Protein AF-A0A147F4W3-F1 (afdb_monomer_lite)

pLDDT: mean 84.93, std 9.77, range [47.53, 97.25]

Organism: Microbacterium testaceum (NCBI:txid2033)

Structure (mmCIF, N/CA/C/O backbone):
data_AF-A0A147F4W3-F1
#
_entry.id   AF-A0A147F4W3-F1
#
loop_
_atom_site.group_PDB
_atom_site.id
_atom_site.type_symbol
_atom_site.label_atom_id
_atom_site.label_alt_id
_atom_site.label_comp_id
_atom_site.label_asym_id
_atom_site.label_entity_id
_atom_site.label_seq_id
_atom_site.pdbx_PDB_ins_code
_atom_site.Cartn_x
_atom_site.Cartn_y
_atom_site.Cartn_z
_atom_site.occupancy
_atom_site.B_iso_or_equiv
_atom_site.auth_seq_id
_atom_site.auth_comp_id
_atom_site.auth_asym_id
_atom_site.auth_atom_id
_atom_site.pdbx_PDB_model_num
ATOM 1 N N . MET A 1 1 ? 74.514 34.158 -137.533 1.00 72.19 1 MET A N 1
ATOM 2 C CA . MET A 1 1 ? 75.762 33.710 -138.186 1.00 72.19 1 MET A CA 1
ATOM 3 C C . MET A 1 1 ? 76.893 34.450 -137.511 1.00 72.19 1 MET A C 1
ATOM 5 O O . MET A 1 1 ? 76.817 35.676 -137.501 1.00 72.19 1 MET A O 1
ATOM 9 N N . PRO A 1 2 ? 77.868 33.747 -136.919 1.00 80.44 2 PRO A N 1
ATOM 10 C CA . PRO A 1 2 ? 79.014 34.389 -136.295 1.00 80.44 2 PRO A CA 1
ATOM 11 C C . PRO A 1 2 ? 79.747 35.250 -137.327 1.00 80.44 2 PRO A C 1
ATOM 13 O O . PRO A 1 2 ? 80.069 34.805 -138.436 1.00 80.44 2 PRO A O 1
ATOM 16 N N . LEU A 1 3 ? 79.978 36.508 -136.965 1.00 81.94 3 LEU A N 1
ATOM 17 C CA . LEU A 1 3 ? 80.805 37.413 -137.743 1.00 81.94 3 LEU A CA 1
ATOM 18 C C . LEU A 1 3 ? 82.245 37.222 -137.282 1.00 81.94 3 LEU A C 1
ATOM 20 O O . LEU A 1 3 ? 82.598 37.512 -136.137 1.00 81.94 3 LEU A O 1
ATOM 24 N N . ILE A 1 4 ? 83.087 36.699 -138.170 1.00 83.75 4 ILE A N 1
ATOM 25 C CA . ILE A 1 4 ? 84.498 36.541 -137.850 1.00 83.75 4 ILE A CA 1
ATOM 26 C C . ILE A 1 4 ? 85.193 37.860 -138.096 1.00 83.75 4 ILE A C 1
ATOM 28 O O . ILE A 1 4 ? 85.290 38.329 -139.233 1.00 83.75 4 ILE A O 1
ATOM 32 N N . LYS A 1 5 ? 85.701 38.430 -137.009 1.00 82.38 5 LYS A N 1
ATOM 33 C CA . LYS A 1 5 ? 86.472 39.660 -137.044 1.00 82.38 5 LYS A CA 1
ATOM 34 C C . LYS A 1 5 ? 87.892 39.341 -137.495 1.00 82.38 5 LYS A C 1
ATOM 36 O O . LYS A 1 5 ? 88.673 38.721 -136.761 1.00 82.38 5 LYS A O 1
ATOM 41 N N . VAL A 1 6 ? 88.213 39.757 -138.716 1.00 78.81 6 VAL A N 1
ATOM 42 C CA . VAL A 1 6 ? 89.535 39.602 -139.321 1.00 78.81 6 VAL A CA 1
ATOM 43 C C . VAL A 1 6 ? 90.198 40.965 -139.408 1.00 78.81 6 VAL A C 1
ATOM 45 O O . VAL A 1 6 ? 89.674 41.903 -140.008 1.00 78.81 6 VAL A O 1
ATOM 48 N N . THR A 1 7 ? 91.394 41.051 -138.840 1.00 75.19 7 THR A N 1
ATOM 49 C CA . THR A 1 7 ? 92.253 42.222 -138.974 1.00 75.19 7 THR A CA 1
ATOM 50 C C . THR A 1 7 ? 93.630 41.756 -139.417 1.00 75.19 7 THR A C 1
ATOM 52 O O . THR A 1 7 ? 94.309 41.029 -138.690 1.00 75.19 7 THR A O 1
ATOM 55 N N . ALA A 1 8 ? 94.044 42.163 -140.616 1.00 73.56 8 ALA A N 1
ATOM 56 C CA . ALA A 1 8 ? 95.388 41.910 -141.112 1.00 73.56 8 ALA A CA 1
ATOM 57 C C . ALA A 1 8 ? 96.307 43.047 -140.658 1.00 73.56 8 ALA A C 1
ATOM 59 O O . ALA A 1 8 ? 96.132 44.200 -141.049 1.00 73.56 8 ALA A O 1
ATOM 60 N N . LYS A 1 9 ? 97.295 42.722 -139.825 1.00 73.94 9 LYS A N 1
ATOM 61 C CA . LYS A 1 9 ? 98.339 43.668 -139.430 1.00 73.94 9 LYS A CA 1
ATOM 62 C C . LYS A 1 9 ? 99.701 43.052 -139.711 1.00 73.94 9 LYS A C 1
ATOM 64 O O . LYS A 1 9 ? 99.922 41.894 -139.357 1.00 73.94 9 LYS A O 1
ATOM 69 N N . ALA A 1 10 ? 100.611 43.814 -140.311 1.00 68.44 10 ALA A N 1
ATOM 70 C CA . ALA A 1 10 ? 102.028 43.481 -140.240 1.00 68.44 10 ALA A CA 1
ATOM 71 C C . ALA A 1 10 ? 102.577 44.049 -138.937 1.00 68.44 10 ALA A C 1
ATOM 73 O O . ALA A 1 10 ? 102.355 45.219 -138.626 1.00 68.44 10 ALA A O 1
ATOM 74 N N . LEU A 1 11 ? 103.321 43.244 -138.185 1.00 65.81 11 LEU A N 1
ATOM 75 C CA . LEU A 1 11 ? 104.242 43.815 -137.215 1.00 65.81 11 LEU A CA 1
ATOM 76 C C . LEU A 1 11 ? 105.441 44.371 -137.986 1.00 65.81 11 LEU A C 1
ATOM 78 O O . LEU A 1 11 ? 106.205 43.600 -138.567 1.00 65.81 11 LEU A O 1
ATOM 82 N N . ASP A 1 12 ? 105.600 45.695 -137.991 1.00 54.28 12 ASP A N 1
ATOM 83 C CA . ASP A 1 12 ? 106.920 46.280 -138.219 1.00 54.28 12 ASP A CA 1
ATOM 84 C C . ASP A 1 12 ? 107.819 45.907 -137.024 1.00 54.28 12 ASP A C 1
ATOM 86 O O . ASP A 1 12 ? 107.338 45.725 -135.900 1.00 54.28 12 ASP A O 1
ATOM 90 N N . LEU A 1 13 ? 109.130 45.802 -137.245 1.00 56.22 13 LEU A N 1
ATOM 91 C CA . LEU A 1 13 ? 110.138 45.512 -136.217 1.00 56.22 13 LEU A CA 1
ATOM 92 C C . LEU A 1 13 ? 110.085 46.503 -135.032 1.00 56.22 13 LEU A C 1
ATOM 94 O O . LEU A 1 13 ? 110.644 46.217 -133.977 1.00 56.22 13 LEU A O 1
ATOM 98 N N . ALA A 1 14 ? 109.367 47.623 -135.172 1.00 54.69 14 ALA A N 1
ATOM 99 C CA . ALA A 1 14 ? 109.086 48.613 -134.134 1.00 54.69 14 ALA A CA 1
ATOM 100 C C . ALA A 1 14 ? 107.748 48.415 -133.368 1.00 54.69 14 ALA A C 1
ATOM 102 O O . ALA A 1 14 ? 107.235 49.357 -132.769 1.00 54.69 14 ALA A O 1
ATOM 103 N N . THR A 1 15 ? 107.183 47.200 -133.311 1.00 57.34 15 THR A N 1
ATOM 104 C CA . THR A 1 15 ? 106.048 46.762 -132.445 1.00 57.34 15 THR A CA 1
ATOM 105 C C . THR A 1 15 ? 104.662 47.378 -132.676 1.00 57.34 15 THR A C 1
ATOM 107 O O . THR A 1 15 ? 103.674 46.870 -132.143 1.00 57.34 15 THR A O 1
ATOM 110 N N . SER A 1 16 ? 104.532 48.391 -133.525 1.00 61.47 16 SER A N 1
ATOM 111 C CA . SER A 1 16 ? 103.226 48.896 -133.952 1.00 61.47 16 SER A CA 1
ATOM 112 C C . SER A 1 16 ? 102.688 48.026 -135.083 1.00 61.47 16 SER A C 1
ATOM 114 O O . SER A 1 16 ? 103.269 47.968 -136.165 1.00 61.47 16 SER A O 1
ATOM 116 N N . ALA A 1 17 ? 101.584 47.326 -134.836 1.00 67.19 17 ALA A N 1
ATOM 117 C CA . ALA A 1 17 ? 100.925 46.510 -135.845 1.00 67.19 17 ALA A CA 1
ATOM 118 C C . ALA A 1 17 ? 100.232 47.431 -136.872 1.00 67.19 17 ALA A C 1
ATOM 120 O O . ALA A 1 17 ? 99.177 47.999 -136.579 1.00 67.19 17 ALA A O 1
ATOM 121 N N . VAL A 1 18 ? 100.841 47.608 -138.048 1.00 69.62 18 VAL A N 1
ATOM 122 C CA . VAL A 1 18 ? 100.352 48.501 -139.111 1.00 69.62 18 VAL A CA 1
ATOM 123 C C . VAL A 1 18 ? 99.355 47.739 -139.993 1.00 69.62 18 VAL A C 1
ATOM 125 O O . VAL A 1 18 ? 99.648 46.595 -140.367 1.00 69.62 18 VAL A O 1
ATOM 128 N N . PRO A 1 19 ? 98.181 48.315 -140.323 1.00 71.62 19 PRO A N 1
ATOM 129 C CA . PRO A 1 19 ? 97.264 47.727 -141.294 1.00 71.62 19 PRO A CA 1
ATOM 130 C C . PRO A 1 19 ? 97.980 47.489 -142.622 1.00 71.62 19 PRO A C 1
ATOM 132 O O . PRO A 1 19 ? 98.702 48.355 -143.116 1.00 71.62 19 PRO A O 1
ATOM 135 N N . ILE A 1 20 ? 97.803 46.301 -143.189 1.00 72.81 20 ILE A N 1
ATOM 136 C CA . ILE A 1 20 ? 98.369 45.951 -144.492 1.00 72.81 20 ILE A CA 1
ATOM 137 C C . ILE A 1 20 ? 97.267 45.504 -145.436 1.00 72.81 20 ILE A C 1
ATOM 139 O O . ILE A 1 20 ? 96.308 44.856 -145.018 1.00 72.81 20 ILE A O 1
ATOM 143 N N . GLN A 1 21 ? 97.454 45.770 -146.728 1.00 77.62 21 GLN A N 1
ATOM 144 C CA . GLN A 1 21 ? 96.655 45.114 -147.756 1.00 77.62 21 GLN A CA 1
ATOM 145 C C . GLN A 1 21 ? 96.995 43.623 -147.796 1.00 77.62 21 GLN A C 1
ATOM 147 O O . GLN A 1 21 ? 98.120 43.218 -148.114 1.00 77.62 21 GLN A O 1
ATOM 152 N N . ALA A 1 22 ? 96.000 42.807 -147.461 1.00 78.00 22 ALA A N 1
ATOM 153 C CA . ALA A 1 22 ? 96.080 41.358 -147.493 1.00 78.00 22 ALA A CA 1
ATOM 154 C C . ALA A 1 22 ? 94.834 40.797 -148.166 1.00 78.00 22 ALA A C 1
ATOM 156 O O . ALA A 1 22 ? 93.728 41.044 -147.713 1.00 78.00 22 ALA A O 1
ATOM 157 N N . THR A 1 23 ? 94.991 39.981 -149.195 1.00 81.81 23 THR A N 1
ATOM 158 C CA . THR A 1 23 ? 93.881 39.195 -149.720 1.00 81.81 23 THR A CA 1
ATOM 159 C C . THR A 1 23 ? 93.612 38.042 -148.754 1.00 81.81 23 THR A C 1
ATOM 161 O O . THR A 1 23 ? 94.440 37.138 -148.598 1.00 81.81 23 THR A O 1
ATOM 164 N N . VAL A 1 24 ? 92.453 38.064 -148.098 1.00 82.81 24 VAL A N 1
ATOM 165 C CA . VAL A 1 24 ? 91.977 36.967 -147.251 1.00 82.81 24 VAL A CA 1
ATOM 166 C C . VAL A 1 24 ? 91.007 36.134 -148.069 1.00 82.81 24 VAL A C 1
ATOM 168 O O . VAL A 1 24 ? 89.928 36.592 -148.440 1.00 82.81 24 VAL A O 1
ATOM 171 N N . LYS A 1 25 ? 91.399 34.897 -148.354 1.00 86.06 25 LYS A N 1
ATOM 172 C CA . LYS A 1 25 ? 90.542 33.900 -148.981 1.00 86.06 25 LYS A CA 1
ATOM 173 C C . LYS A 1 25 ? 90.032 32.960 -147.912 1.00 86.06 25 LYS A C 1
ATOM 175 O O . LYS A 1 25 ? 90.820 32.313 -147.223 1.00 86.06 25 LYS A O 1
ATOM 180 N N . VAL A 1 26 ? 88.719 32.885 -147.790 1.00 86.00 26 VAL A N 1
ATOM 181 C CA . VAL A 1 26 ? 88.057 31.979 -146.862 1.00 86.00 26 VAL A CA 1
ATOM 182 C C . VAL A 1 26 ? 87.218 31.018 -147.664 1.00 86.00 26 VAL A C 1
ATOM 184 O O . VAL A 1 26 ? 86.403 31.427 -148.492 1.00 86.00 26 VAL A O 1
ATOM 187 N N . GLN A 1 27 ? 87.438 29.734 -147.423 1.00 87.88 27 GLN A N 1
ATOM 188 C CA . GLN A 1 27 ? 86.687 28.688 -148.084 1.00 87.88 27 GLN A CA 1
ATOM 189 C C . GLN A 1 27 ? 86.352 27.596 -147.081 1.00 87.88 27 GLN A C 1
ATOM 191 O O . GLN A 1 27 ? 87.218 27.143 -146.329 1.00 87.88 27 GLN A O 1
ATOM 196 N N . ALA A 1 28 ? 85.083 27.195 -147.064 1.00 85.81 28 ALA A N 1
ATOM 197 C CA . ALA A 1 28 ? 84.676 25.994 -146.354 1.00 85.81 28 ALA A CA 1
ATOM 198 C C . ALA A 1 28 ? 85.390 24.790 -146.984 1.00 85.81 28 ALA A C 1
ATOM 200 O O . ALA A 1 28 ? 85.460 24.675 -148.209 1.00 85.81 28 ALA A O 1
ATOM 201 N N . TRP A 1 29 ? 85.954 23.933 -146.145 1.00 86.25 29 TRP A N 1
ATOM 202 C CA . TRP A 1 29 ? 86.814 22.822 -146.521 1.00 86.25 29 TRP A CA 1
ATOM 203 C C . TRP A 1 29 ? 86.354 21.578 -145.767 1.00 86.25 29 TRP A C 1
ATOM 205 O O . TRP A 1 29 ? 86.317 21.581 -144.535 1.00 86.25 29 TRP A O 1
ATOM 215 N N . ASP A 1 30 ? 85.984 20.539 -146.503 1.00 86.19 30 ASP A N 1
ATOM 216 C CA . ASP A 1 30 ? 85.766 19.208 -145.948 1.00 86.19 30 ASP A CA 1
ATOM 217 C C . ASP A 1 30 ? 87.051 18.368 -146.052 1.00 86.19 30 ASP A C 1
ATOM 219 O O . ASP A 1 30 ? 88.109 18.846 -146.469 1.00 86.19 30 ASP A O 1
ATOM 223 N N . SER A 1 31 ? 86.982 17.105 -145.634 1.00 81.69 31 SER A N 1
ATOM 224 C CA . SER A 1 31 ? 88.152 16.227 -145.568 1.00 81.69 31 SER A CA 1
ATOM 225 C C . SER A 1 31 ? 88.709 15.864 -146.950 1.00 81.69 31 SER A C 1
ATOM 227 O O . SER A 1 31 ? 89.837 15.378 -147.048 1.00 81.69 31 SER A O 1
ATOM 229 N N . ASN A 1 32 ? 87.947 16.125 -148.016 1.00 81.06 32 ASN A N 1
ATOM 230 C CA . ASN A 1 32 ? 88.284 15.828 -149.402 1.00 81.06 32 ASN A CA 1
ATOM 231 C C . ASN A 1 32 ? 88.649 17.082 -150.219 1.00 81.06 32 ASN A C 1
ATOM 233 O O . ASN A 1 32 ? 89.192 16.942 -151.317 1.00 81.06 32 ASN A O 1
ATOM 237 N N . GLY A 1 33 ? 88.402 18.296 -149.718 1.00 83.25 33 GLY A N 1
ATOM 238 C CA . GLY A 1 33 ? 88.745 19.536 -150.414 1.00 83.25 33 GLY A CA 1
ATOM 239 C C . GLY A 1 33 ? 87.795 20.700 -150.117 1.00 83.25 33 GLY A C 1
ATOM 240 O O . GLY A 1 33 ? 87.116 20.711 -149.093 1.00 83.25 33 GLY A O 1
ATOM 241 N N . PRO A 1 34 ? 87.736 21.714 -151.003 1.00 84.00 34 PRO A N 1
ATOM 242 C CA . PRO A 1 34 ? 86.714 22.751 -150.937 1.00 84.00 34 PRO A CA 1
ATOM 243 C C . PRO A 1 34 ? 85.305 22.153 -150.884 1.00 84.00 34 PRO A C 1
ATOM 245 O O . PRO A 1 34 ? 84.927 21.393 -151.775 1.00 84.00 34 PRO A O 1
ATOM 248 N N . LEU A 1 35 ? 84.532 22.537 -149.868 1.00 80.88 35 LEU A N 1
ATOM 249 C CA . LEU A 1 35 ? 83.187 22.022 -149.629 1.00 80.88 35 LEU A CA 1
ATOM 250 C C . LEU A 1 35 ? 82.299 22.316 -150.846 1.00 80.88 35 LEU A C 1
ATOM 252 O O . LEU A 1 35 ? 82.121 23.478 -151.218 1.00 80.88 35 LEU A O 1
ATOM 256 N N . ALA A 1 36 ? 81.739 21.279 -151.464 1.00 75.50 36 ALA A N 1
ATOM 257 C CA . ALA A 1 36 ? 80.770 21.396 -152.550 1.00 75.50 36 ALA A CA 1
ATOM 258 C C . ALA A 1 36 ? 79.425 20.816 -152.090 1.00 75.50 36 ALA A C 1
ATOM 260 O O . ALA A 1 36 ? 79.347 19.649 -151.720 1.00 75.50 36 ALA A O 1
ATOM 261 N N . ASP A 1 37 ? 78.372 21.636 -152.105 1.00 69.12 37 ASP A N 1
ATOM 262 C CA . ASP A 1 37 ? 77.018 21.262 -151.682 1.00 69.12 37 ASP A CA 1
ATOM 263 C C . ASP A 1 37 ? 76.162 20.936 -152.916 1.00 69.12 37 ASP A C 1
ATOM 265 O O . ASP A 1 37 ? 76.058 21.743 -153.840 1.00 69.12 37 ASP A O 1
ATOM 269 N N . VAL A 1 38 ? 75.548 19.753 -152.970 1.00 68.00 38 VAL A N 1
ATOM 270 C CA . VAL A 1 38 ? 74.685 19.343 -154.091 1.00 68.00 38 VAL A CA 1
ATOM 271 C C . VAL A 1 38 ? 73.231 19.626 -153.726 1.00 68.00 38 VAL A C 1
ATOM 273 O O . VAL A 1 38 ? 72.640 18.927 -152.906 1.00 68.00 38 VAL A O 1
ATOM 276 N N . ARG A 1 39 ? 72.625 20.639 -154.357 1.00 65.31 39 ARG A N 1
ATOM 277 C CA . ARG A 1 39 ? 71.213 21.002 -154.157 1.00 65.31 39 ARG A CA 1
ATOM 278 C C . ARG A 1 39 ? 70.399 20.652 -155.393 1.00 65.31 39 ARG A C 1
ATOM 280 O O . ARG A 1 39 ? 70.354 21.413 -156.359 1.00 65.31 39 ARG A O 1
ATOM 287 N N . GLY A 1 40 ? 69.739 19.498 -155.342 1.00 73.31 40 GLY A N 1
ATOM 288 C CA . GLY A 1 40 ? 68.972 18.969 -156.468 1.00 73.31 40 GLY A CA 1
ATOM 289 C C . GLY A 1 40 ? 69.893 18.544 -157.611 1.00 73.31 40 GLY A C 1
ATOM 290 O O . GLY A 1 40 ? 70.798 17.742 -157.414 1.00 73.31 40 GLY A O 1
ATOM 291 N N . ASP A 1 41 ? 69.672 19.091 -158.801 1.00 62.56 41 ASP A N 1
ATOM 292 C CA . ASP A 1 41 ? 70.461 18.831 -160.009 1.00 62.56 41 ASP A CA 1
ATOM 293 C C . ASP A 1 41 ? 71.693 19.748 -160.158 1.00 62.56 41 ASP A C 1
ATOM 295 O O . ASP A 1 41 ? 72.383 19.697 -161.177 1.00 62.56 41 ASP A O 1
ATOM 299 N N . LYS A 1 42 ? 71.999 20.587 -159.155 1.00 47.53 42 LYS A N 1
ATOM 300 C CA . LYS A 1 42 ? 73.121 21.541 -159.188 1.00 47.53 42 LYS A CA 1
ATOM 301 C C . LYS A 1 42 ? 74.139 21.264 -158.086 1.00 47.53 42 LYS A C 1
ATOM 303 O O . LYS A 1 42 ? 73.777 21.118 -156.922 1.00 47.53 42 LYS A O 1
ATOM 308 N N . VAL A 1 43 ? 75.424 21.280 -158.444 1.00 64.50 43 VAL A N 1
ATOM 309 C CA . VAL A 1 43 ? 76.543 21.324 -157.489 1.00 64.50 43 VAL A CA 1
ATOM 310 C C . VAL A 1 43 ? 76.908 22.788 -157.249 1.00 64.50 43 VAL A C 1
ATOM 312 O O . VAL A 1 43 ? 77.331 23.491 -158.167 1.00 64.50 43 VAL A O 1
ATOM 315 N N . VAL A 1 44 ? 76.713 23.259 -156.022 1.00 60.34 44 VAL A N 1
ATOM 316 C CA . VAL A 1 44 ? 77.091 24.593 -155.559 1.00 60.34 44 VAL A CA 1
ATOM 317 C C . VAL A 1 44 ? 78.428 24.472 -154.840 1.00 60.34 44 VAL A C 1
ATOM 319 O O . VAL A 1 44 ? 78.513 23.960 -153.728 1.00 60.34 44 VAL A O 1
ATOM 322 N N . PHE A 1 45 ? 79.497 24.941 -155.474 1.00 66.50 45 PHE A N 1
ATOM 323 C CA . PHE A 1 45 ? 80.796 25.019 -154.814 1.00 66.50 45 PHE A CA 1
ATOM 324 C C . PHE A 1 45 ? 80.760 26.084 -153.717 1.00 66.50 45 PHE A C 1
ATOM 326 O O . PHE A 1 45 ? 80.225 27.177 -153.922 1.00 66.50 45 PHE A O 1
ATOM 333 N N . GLY A 1 46 ? 81.326 25.753 -152.556 1.00 64.56 46 GLY A N 1
ATOM 334 C CA . GLY A 1 46 ? 81.411 26.630 -151.399 1.00 64.56 46 GLY A CA 1
ATOM 335 C C . GLY A 1 46 ? 81.986 27.979 -151.801 1.00 64.56 46 GLY A C 1
ATOM 336 O O . GLY A 1 46 ? 83.044 28.052 -152.435 1.00 64.56 46 GLY A O 1
ATOM 337 N N . VAL A 1 47 ? 81.248 29.036 -151.459 1.00 71.00 47 VAL A N 1
ATOM 338 C CA . VAL A 1 47 ? 81.579 30.412 -151.824 1.00 71.00 47 VAL A CA 1
ATOM 339 C C . VAL A 1 47 ? 82.999 30.705 -151.352 1.00 71.00 47 VAL A C 1
ATOM 341 O O . VAL A 1 47 ? 83.275 30.719 -150.153 1.00 71.00 47 VAL A O 1
ATOM 344 N N . LEU A 1 48 ? 83.905 30.922 -152.305 1.00 81.06 48 LEU A N 1
ATOM 345 C CA . LEU A 1 48 ? 85.219 31.468 -152.013 1.00 81.06 48 LEU A CA 1
ATOM 346 C C . LEU A 1 48 ? 85.018 32.944 -151.690 1.00 81.06 48 LEU A C 1
ATOM 348 O O . LEU A 1 48 ? 84.899 33.779 -152.589 1.00 81.06 48 LEU A O 1
ATOM 352 N N . ILE A 1 49 ? 84.964 33.260 -150.403 1.00 81.81 49 ILE A N 1
ATOM 353 C CA . ILE A 1 49 ? 84.887 34.644 -149.963 1.00 81.81 49 ILE A CA 1
ATOM 354 C C . ILE A 1 49 ? 86.306 35.194 -150.065 1.00 81.81 49 ILE A C 1
ATOM 356 O O . ILE A 1 49 ? 87.183 34.845 -149.274 1.00 81.81 49 ILE A O 1
ATOM 360 N N . THR A 1 50 ? 86.544 36.003 -151.095 1.00 81.88 50 THR A N 1
ATOM 361 C CA . THR A 1 50 ? 87.778 36.775 -151.224 1.00 81.88 50 THR A CA 1
ATOM 362 C C . THR A 1 50 ? 87.494 38.167 -150.712 1.00 81.88 50 THR A C 1
ATOM 364 O O . THR A 1 50 ? 86.653 38.873 -151.263 1.00 81.88 50 THR A O 1
ATOM 367 N N . VAL A 1 51 ? 88.187 38.539 -149.648 1.00 79.00 51 VAL A N 1
ATOM 368 C CA . VAL A 1 51 ? 88.096 39.871 -149.081 1.00 79.00 51 VAL A CA 1
ATOM 369 C C . VAL A 1 51 ? 89.430 40.566 -149.265 1.00 79.00 51 VAL A C 1
ATOM 371 O O . VAL A 1 51 ? 90.472 40.044 -148.862 1.00 79.00 51 VAL A O 1
ATOM 374 N N . GLU A 1 52 ? 89.383 41.741 -149.877 1.00 77.25 52 GLU A N 1
ATOM 375 C CA . GLU A 1 52 ? 90.512 42.655 -149.988 1.00 77.25 52 GLU A CA 1
ATOM 376 C C . GLU A 1 52 ? 90.208 43.864 -149.091 1.00 77.25 52 GLU A C 1
ATOM 378 O O . GLU A 1 52 ? 89.404 44.713 -149.468 1.00 77.25 52 GLU A O 1
ATOM 383 N N . PRO A 1 53 ? 90.769 43.924 -147.870 1.00 67.00 53 PRO A N 1
ATOM 384 C CA . PRO A 1 53 ? 90.681 45.105 -147.031 1.00 67.00 53 PRO A CA 1
ATOM 385 C C . PRO A 1 53 ? 91.316 46.282 -147.763 1.00 67.00 53 PRO A C 1
ATOM 387 O O . PRO A 1 53 ? 92.470 46.197 -148.200 1.00 67.00 53 PRO A O 1
ATOM 390 N N . GLU A 1 54 ? 90.589 47.394 -147.857 1.00 66.94 54 GLU A N 1
ATOM 391 C CA . GLU A 1 54 ? 91.206 48.668 -148.208 1.00 66.94 54 GLU A CA 1
ATOM 392 C C . GLU A 1 54 ? 92.259 49.033 -147.145 1.00 66.94 54 GLU A C 1
ATOM 394 O O . GLU A 1 54 ? 92.052 48.735 -145.966 1.00 66.94 54 GLU A O 1
ATOM 399 N N . PRO A 1 55 ? 93.382 49.681 -147.516 1.00 62.72 55 PRO A N 1
ATOM 400 C CA . PRO A 1 55 ? 94.482 49.978 -146.591 1.00 62.72 55 PRO A CA 1
ATOM 401 C C . PRO A 1 55 ? 94.048 50.751 -145.336 1.00 62.72 55 PRO A C 1
ATOM 403 O O . PRO A 1 55 ? 94.705 50.661 -144.300 1.00 62.72 55 PRO A O 1
ATOM 406 N N . GLU A 1 56 ? 92.949 51.502 -145.434 1.00 63.59 56 GLU A N 1
ATOM 407 C CA . GLU A 1 56 ? 92.406 52.348 -144.368 1.00 63.59 56 GLU A CA 1
ATOM 408 C C . GLU A 1 56 ? 91.187 51.725 -143.652 1.00 63.59 56 GLU A C 1
ATOM 410 O O . GLU A 1 56 ? 90.757 52.229 -142.614 1.00 63.59 56 GLU A O 1
ATOM 415 N N . ALA A 1 57 ? 90.661 50.589 -144.132 1.00 57.16 57 ALA A N 1
ATOM 416 C CA . ALA A 1 57 ? 89.593 49.841 -143.470 1.00 57.16 57 ALA A CA 1
ATOM 417 C C . ALA A 1 57 ? 90.191 48.819 -142.483 1.00 57.16 57 ALA A C 1
ATOM 419 O O . ALA A 1 57 ? 90.692 47.762 -142.862 1.00 57.16 57 ALA A O 1
ATOM 420 N N . VAL A 1 58 ? 90.151 49.147 -141.188 1.00 61.81 58 VAL A N 1
ATOM 421 C CA . VAL A 1 58 ? 90.870 48.410 -140.126 1.00 61.81 58 VAL A CA 1
ATOM 422 C C . VAL A 1 58 ? 90.221 47.065 -139.761 1.00 61.81 58 VAL A C 1
ATOM 424 O O . VAL A 1 58 ? 90.883 46.201 -139.186 1.00 61.81 58 VAL A O 1
ATOM 427 N N . GLU A 1 59 ? 88.946 46.839 -140.078 1.00 74.31 59 GLU A N 1
ATOM 428 C CA . GLU A 1 59 ? 88.231 45.630 -139.657 1.00 74.31 59 GLU A CA 1
ATOM 429 C C . GLU A 1 59 ? 87.297 45.122 -140.744 1.00 74.31 59 GLU A C 1
ATOM 431 O O . GLU A 1 59 ? 86.516 45.882 -141.315 1.00 74.31 59 GLU A O 1
ATOM 436 N N . ILE A 1 60 ? 87.358 43.814 -140.994 1.00 77.25 60 ILE A N 1
ATOM 437 C CA . ILE A 1 60 ? 86.401 43.141 -141.859 1.00 77.25 60 ILE A CA 1
ATOM 438 C C . ILE A 1 60 ? 85.713 42.048 -141.060 1.00 77.25 60 ILE A C 1
ATOM 440 O O . ILE A 1 60 ? 86.355 41.221 -140.407 1.00 77.25 60 ILE A O 1
ATOM 444 N N . PHE A 1 61 ? 84.394 42.036 -141.169 1.00 81.25 61 PHE A N 1
ATOM 445 C CA . PHE A 1 61 ? 83.553 40.974 -140.665 1.00 81.25 61 PHE A CA 1
ATOM 446 C C . PHE A 1 61 ? 83.236 40.011 -141.799 1.00 81.25 61 PHE A C 1
ATOM 448 O O . PHE A 1 61 ? 82.608 40.380 -142.792 1.00 81.25 61 PHE A O 1
ATOM 455 N N . VAL A 1 62 ? 83.688 38.769 -141.649 1.00 83.62 62 VAL A N 1
ATOM 456 C CA . VAL A 1 62 ? 83.361 37.689 -142.577 1.00 83.62 62 VAL A CA 1
ATOM 457 C C . VAL A 1 62 ? 82.241 36.863 -141.944 1.00 83.62 62 VAL A C 1
ATOM 459 O O . VAL A 1 62 ? 82.505 36.164 -140.963 1.00 83.62 62 VAL A O 1
ATOM 462 N N . PRO A 1 63 ? 80.993 36.941 -142.443 1.00 85.31 63 PRO A N 1
ATOM 463 C CA . PRO A 1 63 ? 79.924 36.080 -141.959 1.00 85.31 63 PRO A CA 1
ATOM 464 C C . PRO A 1 63 ? 80.224 34.647 -142.387 1.00 85.31 63 PRO A C 1
ATOM 466 O O . PRO A 1 63 ? 80.238 34.340 -143.579 1.00 85.31 63 PRO A O 1
ATOM 469 N N . LEU A 1 64 ? 80.463 33.772 -141.416 1.00 85.75 64 LEU A N 1
ATOM 470 C CA . LEU A 1 64 ? 80.665 32.348 -141.656 1.00 85.75 64 LEU A CA 1
ATOM 471 C C . LEU A 1 64 ? 79.573 31.549 -140.955 1.00 85.75 64 LEU A C 1
ATOM 473 O O . LEU A 1 64 ? 79.012 31.977 -139.945 1.00 85.75 64 LEU A O 1
ATOM 477 N N . ALA A 1 65 ? 79.239 30.388 -141.512 1.00 84.88 65 ALA A N 1
ATOM 478 C CA . ALA A 1 65 ? 78.395 29.444 -140.801 1.00 84.88 65 ALA A CA 1
ATOM 479 C C . ALA A 1 65 ? 79.214 28.816 -139.660 1.00 84.88 65 ALA A C 1
ATOM 481 O O . ALA A 1 65 ? 80.428 28.664 -139.796 1.00 84.88 65 ALA A O 1
ATOM 482 N N . PRO A 1 66 ? 78.591 28.441 -138.540 1.00 85.62 66 PRO A N 1
ATOM 483 C CA . PRO A 1 66 ? 79.247 27.593 -137.559 1.00 85.62 66 PRO A CA 1
ATOM 484 C C . PRO A 1 66 ? 79.701 26.279 -138.197 1.00 85.62 66 PRO A C 1
ATOM 486 O O . PRO A 1 66 ? 78.996 25.708 -139.030 1.00 85.62 66 PRO A O 1
ATOM 489 N N . THR A 1 67 ? 80.877 25.798 -137.812 1.00 86.25 67 THR A N 1
ATOM 490 C CA . THR A 1 67 ? 81.342 24.462 -138.190 1.00 86.25 67 THR A CA 1
ATOM 491 C C . THR A 1 67 ? 80.748 23.450 -137.221 1.00 86.25 67 THR A C 1
ATOM 493 O O . THR A 1 67 ? 80.884 23.613 -136.011 1.00 86.25 67 THR A O 1
ATOM 496 N N . ASP A 1 68 ? 80.153 22.385 -137.736 1.00 81.50 68 ASP A N 1
ATOM 497 C CA . ASP A 1 68 ? 79.534 21.301 -136.960 1.00 81.50 68 ASP A CA 1
ATOM 498 C C . ASP A 1 68 ? 80.466 20.087 -136.771 1.00 81.50 68 ASP A C 1
ATOM 500 O O . ASP A 1 68 ? 80.045 19.026 -136.316 1.00 81.50 68 ASP A O 1
ATOM 504 N N . GLY A 1 69 ? 81.743 20.237 -137.137 1.00 80.19 69 GLY A N 1
ATOM 505 C CA . GLY A 1 69 ? 82.732 19.162 -137.131 1.00 80.19 69 GLY A CA 1
ATOM 506 C C . GLY A 1 69 ? 82.750 18.310 -138.403 1.00 80.19 69 GLY A C 1
ATOM 507 O O . GLY A 1 69 ? 83.606 17.438 -138.507 1.00 80.19 69 GLY A O 1
ATOM 508 N N . SER A 1 70 ? 81.869 18.558 -139.382 1.00 81.12 70 SER A N 1
ATOM 509 C CA . SER A 1 70 ? 81.925 17.907 -140.704 1.00 81.12 70 SER A CA 1
ATOM 510 C C . SER A 1 70 ? 82.786 18.665 -141.723 1.00 81.12 70 SER A C 1
ATOM 512 O O . SER A 1 70 ? 83.216 18.098 -142.728 1.00 81.12 70 SER A O 1
ATOM 514 N N . PHE A 1 71 ? 83.079 19.935 -141.444 1.00 83.62 71 PHE A N 1
ATOM 515 C CA . PHE A 1 71 ? 83.949 20.789 -142.241 1.00 83.62 71 PHE A CA 1
ATOM 516 C C . PHE A 1 71 ? 84.663 21.806 -141.346 1.00 83.62 71 PHE A C 1
ATOM 518 O O . PHE A 1 71 ? 84.284 22.048 -140.198 1.00 83.62 71 PHE A O 1
ATOM 525 N N . CYS A 1 72 ? 85.687 22.446 -141.892 1.00 86.75 72 CYS A N 1
ATOM 526 C CA . CYS A 1 72 ? 86.352 23.586 -141.280 1.00 86.75 72 CYS A CA 1
ATOM 527 C C . CYS A 1 72 ? 86.462 24.733 -142.283 1.00 86.75 72 CYS A C 1
ATOM 529 O O . CYS A 1 72 ? 86.169 24.582 -143.468 1.00 86.75 72 CYS A O 1
ATOM 531 N N . TYR A 1 73 ? 86.897 25.902 -141.826 1.00 88.19 73 TYR A N 1
ATOM 532 C CA . TYR A 1 73 ? 87.263 26.972 -142.746 1.00 88.19 73 TYR A CA 1
ATOM 533 C C . TYR A 1 73 ? 88.761 26.969 -142.967 1.00 88.19 73 TYR A C 1
ATOM 535 O O . TYR A 1 73 ? 89.535 27.109 -142.015 1.00 88.19 73 TYR A O 1
ATOM 543 N N . ARG A 1 74 ? 89.163 26.844 -144.234 1.00 89.81 74 ARG A N 1
ATOM 544 C CA . ARG A 1 74 ? 90.527 27.123 -144.657 1.00 89.81 74 ARG A CA 1
ATOM 545 C C . ARG A 1 74 ? 90.647 28.608 -144.938 1.00 89.81 74 ARG A C 1
ATOM 547 O O . ARG A 1 74 ? 90.035 29.154 -145.857 1.00 89.81 74 ARG A O 1
ATOM 554 N N . TRP A 1 75 ? 91.486 29.234 -144.143 1.00 87.38 75 TRP A N 1
ATOM 555 C CA . TRP A 1 75 ? 91.892 30.613 -144.279 1.00 87.38 75 TRP A CA 1
ATOM 556 C C . TRP A 1 75 ? 93.207 30.638 -145.021 1.00 87.38 75 TRP A C 1
ATOM 558 O O . TRP A 1 75 ? 94.199 30.088 -144.548 1.00 87.38 75 TRP A O 1
ATOM 568 N N . GLU A 1 76 ? 93.209 31.272 -146.181 1.00 85.81 76 GLU A N 1
ATOM 569 C CA . GLU A 1 76 ? 94.403 31.558 -146.948 1.00 85.81 76 GLU A CA 1
ATOM 570 C C . GLU A 1 76 ? 94.601 33.071 -146.991 1.00 85.81 76 GLU A C 1
ATOM 572 O O . GLU A 1 76 ? 93.920 33.785 -147.722 1.00 85.81 76 GLU A O 1
ATOM 577 N N . VAL A 1 77 ? 95.533 33.563 -146.183 1.00 83.06 77 VAL A N 1
ATOM 578 C CA . VAL A 1 77 ? 95.866 34.987 -146.112 1.00 83.06 77 VAL A CA 1
ATOM 579 C C . VAL A 1 77 ? 97.140 35.218 -146.909 1.00 83.06 77 VAL A C 1
ATOM 581 O O . VAL A 1 77 ? 98.180 34.641 -146.588 1.00 83.06 77 VAL A O 1
ATOM 584 N N . SER A 1 78 ? 97.054 36.044 -147.951 1.00 82.00 78 SER A N 1
ATOM 585 C CA . SER A 1 78 ? 98.182 36.425 -148.810 1.00 82.00 78 SER A CA 1
ATOM 586 C C . SER A 1 78 ? 98.350 37.940 -148.802 1.00 82.00 78 SER A C 1
ATOM 588 O O . SER A 1 78 ? 97.365 38.661 -148.888 1.00 82.00 78 SER A O 1
ATOM 590 N N . ILE A 1 79 ? 99.576 38.444 -148.707 1.00 80.69 79 ILE A N 1
ATOM 591 C CA . ILE A 1 79 ? 99.853 39.891 -148.650 1.00 80.69 79 ILE A CA 1
ATOM 592 C C . ILE A 1 79 ? 100.460 40.373 -149.972 1.00 80.69 79 ILE A C 1
ATOM 594 O O . ILE A 1 79 ? 101.323 39.702 -150.530 1.00 80.69 79 ILE A O 1
ATOM 598 N N . TRP A 1 80 ? 100.012 41.521 -150.498 1.00 66.06 80 TRP A N 1
ATOM 599 C CA . TRP A 1 80 ? 100.353 41.973 -151.863 1.00 66.06 80 TRP A CA 1
ATOM 600 C C . TRP A 1 80 ? 101.852 42.211 -152.096 1.00 66.06 80 TRP A C 1
ATOM 602 O O . TRP A 1 80 ? 102.339 42.050 -153.212 1.00 66.06 80 TRP A O 1
ATOM 612 N N . SER A 1 81 ? 102.604 42.585 -151.059 1.00 64.50 81 SER A N 1
ATOM 613 C CA . SER A 1 81 ? 103.985 43.045 -151.220 1.00 64.50 81 SER A CA 1
ATOM 614 C C . SER A 1 81 ? 105.058 41.951 -151.121 1.00 64.50 81 SER A C 1
ATOM 616 O O . SER A 1 81 ? 106.214 42.257 -151.412 1.00 64.50 81 SER A O 1
ATOM 618 N N . ARG A 1 82 ? 104.732 40.695 -150.744 1.00 58.81 82 ARG A N 1
ATOM 619 C CA . ARG A 1 82 ? 105.679 39.550 -150.660 1.00 58.81 82 ARG A CA 1
ATOM 620 C C . ARG A 1 82 ? 104.958 38.195 -150.756 1.00 58.81 82 ARG A C 1
ATOM 622 O O . ARG A 1 82 ? 103.830 38.073 -150.306 1.00 58.81 82 ARG A O 1
ATOM 629 N N . THR A 1 83 ? 105.645 37.151 -151.231 1.00 58.00 83 THR A N 1
ATOM 630 C CA . THR A 1 83 ? 105.179 35.757 -151.455 1.00 58.00 83 THR A CA 1
ATOM 631 C C . THR A 1 83 ? 104.682 34.982 -150.208 1.00 58.00 83 THR A C 1
ATOM 633 O O . THR A 1 83 ? 104.632 33.753 -150.230 1.00 58.00 83 THR A O 1
ATOM 636 N N . TYR A 1 84 ? 104.346 35.651 -149.099 1.00 68.81 84 TYR A N 1
ATOM 637 C CA . TYR A 1 84 ? 103.884 35.015 -147.863 1.00 68.81 84 TYR A CA 1
ATOM 638 C C . TYR A 1 84 ? 102.408 34.627 -147.950 1.00 68.81 84 TYR A C 1
ATOM 640 O O . TYR A 1 84 ? 101.544 35.460 -148.226 1.00 68.81 84 TYR A O 1
ATOM 648 N N . LYS A 1 85 ? 102.136 33.354 -147.653 1.00 73.94 85 LYS A N 1
ATOM 649 C CA . LYS A 1 85 ? 100.808 32.744 -147.654 1.00 73.94 85 LYS A CA 1
ATOM 650 C C . LYS A 1 85 ? 100.615 31.975 -146.348 1.00 73.94 85 LYS A C 1
ATOM 652 O O . LYS A 1 85 ? 101.260 30.951 -146.138 1.00 73.94 85 LYS A O 1
ATOM 657 N N . LEU A 1 86 ? 99.753 32.474 -145.460 1.00 80.44 86 LEU A N 1
ATOM 658 C CA . LEU A 1 86 ? 99.323 31.743 -144.265 1.00 80.44 86 LEU A CA 1
ATOM 659 C C . LEU A 1 86 ? 98.124 30.882 -144.641 1.00 80.44 86 LEU A C 1
ATOM 661 O O . LEU A 1 86 ? 97.101 31.417 -145.059 1.00 80.44 86 LEU A O 1
ATOM 665 N N . VAL A 1 87 ? 98.241 29.570 -144.449 1.00 83.31 87 VAL A N 1
ATOM 666 C CA . VAL A 1 87 ? 97.114 28.640 -144.538 1.00 83.31 87 VAL A CA 1
ATOM 667 C C . VAL A 1 87 ? 96.792 28.149 -143.133 1.00 83.31 87 VAL A C 1
ATOM 669 O O . VAL A 1 87 ? 97.665 27.609 -142.456 1.00 83.31 87 VAL A O 1
ATOM 672 N N . ARG A 1 88 ? 95.558 28.358 -142.676 1.00 85.12 88 ARG A N 1
ATOM 673 C CA . ARG A 1 88 ? 95.086 27.891 -141.367 1.00 85.12 88 ARG A CA 1
ATOM 674 C C . ARG A 1 88 ? 93.707 27.269 -141.509 1.00 85.12 88 ARG A C 1
ATOM 676 O O . ARG A 1 88 ? 92.852 27.841 -142.172 1.00 85.12 88 ARG A O 1
ATOM 683 N N . PHE A 1 89 ? 93.487 26.157 -140.823 1.00 88.50 89 PHE A N 1
ATOM 684 C CA . PHE A 1 89 ? 92.180 25.529 -140.695 1.00 88.50 89 PHE A CA 1
ATOM 685 C C . PHE A 1 89 ? 91.625 25.814 -139.304 1.00 88.50 89 PHE A C 1
ATOM 687 O O . PHE A 1 89 ? 92.339 25.704 -138.299 1.00 88.50 89 PHE A O 1
ATOM 694 N N . THR A 1 90 ? 90.376 26.263 -139.239 1.00 88.00 90 THR A N 1
ATOM 695 C CA . THR A 1 90 ? 89.731 26.590 -137.966 1.00 88.00 90 THR A CA 1
ATOM 696 C C . THR A 1 90 ? 88.302 26.091 -137.914 1.00 88.00 90 THR A C 1
ATOM 698 O O . THR A 1 90 ? 87.583 26.190 -138.913 1.00 88.00 90 THR A O 1
ATOM 701 N N . SER A 1 91 ? 87.866 25.667 -136.732 1.00 86.75 91 SER A N 1
ATOM 702 C CA . SER A 1 91 ? 86.443 25.536 -136.428 1.00 86.75 91 SER A CA 1
ATOM 703 C C . SER A 1 91 ? 85.866 26.903 -136.058 1.00 86.75 91 SER A C 1
ATOM 705 O O . SER A 1 91 ? 86.500 27.669 -135.330 1.00 86.75 91 SER A O 1
ATOM 707 N N . VAL A 1 92 ? 84.664 27.209 -136.531 1.00 85.50 92 VAL A N 1
ATOM 708 C CA . VAL A 1 92 ? 83.904 28.401 -136.146 1.00 85.50 92 VAL A CA 1
ATOM 709 C C . VAL A 1 92 ? 82.803 27.973 -135.173 1.00 85.50 92 VAL A C 1
ATOM 711 O O . VAL A 1 92 ? 81.988 27.133 -135.550 1.00 85.50 92 VAL A O 1
ATOM 714 N N . PRO A 1 93 ? 82.768 28.491 -133.933 1.00 83.50 93 PRO A N 1
ATOM 715 C CA . PRO A 1 93 ? 81.750 28.100 -132.963 1.00 83.50 93 PRO A CA 1
ATOM 716 C C . PRO A 1 93 ? 80.375 28.682 -133.324 1.00 83.50 93 PRO A C 1
ATOM 718 O O . PRO A 1 93 ? 80.288 29.751 -133.930 1.00 83.50 93 PRO A O 1
ATOM 721 N N . ASP A 1 94 ? 79.302 27.988 -132.935 1.00 85.88 94 ASP A N 1
ATOM 722 C CA . ASP A 1 94 ? 77.930 28.490 -133.070 1.00 85.88 94 ASP A CA 1
ATOM 723 C C . ASP A 1 94 ? 77.625 29.479 -131.948 1.00 85.88 94 ASP A C 1
ATOM 725 O O . ASP A 1 94 ? 77.222 29.104 -130.848 1.00 85.88 94 ASP A O 1
ATOM 729 N N . VAL A 1 95 ? 77.924 30.748 -132.209 1.00 84.50 95 VAL A N 1
ATOM 730 C CA . VAL A 1 95 ? 77.701 31.844 -131.269 1.00 84.50 95 VAL A CA 1
ATOM 731 C C . VAL A 1 95 ? 77.051 33.033 -131.966 1.00 84.50 95 VAL A C 1
ATOM 733 O O . VAL A 1 95 ? 77.188 33.243 -133.174 1.00 84.50 95 VAL A O 1
ATOM 736 N N . ASP A 1 96 ? 76.331 33.823 -131.179 1.00 82.12 96 ASP A N 1
ATOM 737 C CA . ASP A 1 96 ? 75.565 35.000 -131.585 1.00 82.12 96 ASP A CA 1
ATOM 738 C C . ASP A 1 96 ? 76.341 36.325 -131.453 1.00 82.12 96 ASP A C 1
ATOM 740 O O . ASP A 1 96 ? 75.772 37.394 -131.666 1.00 82.12 96 ASP A O 1
ATOM 744 N N . HIS A 1 97 ? 77.642 36.262 -131.153 1.00 83.38 97 HIS A N 1
ATOM 745 C CA . HIS A 1 97 ? 78.537 37.414 -131.026 1.00 83.38 97 HIS A CA 1
ATOM 746 C C . HIS A 1 97 ? 79.754 37.312 -131.955 1.00 83.38 97 HIS A C 1
ATOM 748 O O . HIS A 1 97 ? 80.076 36.249 -132.490 1.00 83.38 97 HIS A O 1
ATOM 754 N N . ASP A 1 98 ? 80.447 38.436 -132.138 1.00 83.81 98 ASP A N 1
ATOM 755 C CA . ASP A 1 98 ? 81.639 38.520 -132.978 1.00 83.81 98 ASP A CA 1
ATOM 756 C C . ASP A 1 98 ? 82.785 37.698 -132.386 1.00 83.81 98 ASP A C 1
ATOM 758 O O . ASP A 1 98 ? 83.173 37.879 -131.228 1.00 83.81 98 ASP A O 1
ATOM 762 N N . VAL A 1 99 ? 83.383 36.833 -133.203 1.00 82.25 99 VAL A N 1
ATOM 763 C CA . VAL A 1 99 ? 84.509 36.001 -132.772 1.00 82.25 99 VAL A CA 1
ATOM 764 C C . VAL A 1 99 ? 85.792 36.525 -133.413 1.00 82.25 99 VAL A C 1
ATOM 766 O O . VAL A 1 99 ? 85.891 36.568 -134.646 1.00 82.25 99 VAL A O 1
ATOM 769 N N . PRO A 1 100 ? 86.806 36.925 -132.625 1.00 83.75 100 PRO A N 1
ATOM 770 C CA . PRO A 1 100 ? 88.089 37.316 -133.186 1.00 83.75 100 PRO A CA 1
ATOM 771 C C . PRO A 1 100 ? 88.777 36.102 -133.816 1.00 83.75 100 PRO A C 1
ATOM 773 O O . PRO A 1 100 ? 88.839 35.028 -133.220 1.00 83.75 100 PRO A O 1
ATOM 776 N N . PHE A 1 101 ? 89.362 36.277 -135.004 1.00 83.00 101 PHE A N 1
ATOM 777 C CA . PHE A 1 101 ? 90.049 35.200 -135.733 1.00 83.00 101 PHE A CA 1
ATOM 778 C C . PHE A 1 101 ? 91.131 34.469 -134.907 1.00 83.00 101 PHE A C 1
ATOM 780 O O . PHE A 1 101 ? 91.403 33.282 -135.106 1.00 83.00 101 PHE A O 1
ATOM 787 N N . SER A 1 102 ? 91.766 35.160 -133.957 1.00 81.62 102 SER A N 1
ATOM 788 C CA . SER A 1 102 ? 92.745 34.562 -133.043 1.00 81.62 102 SER A CA 1
ATOM 789 C C . SER A 1 102 ? 92.130 33.538 -132.082 1.00 81.62 102 SER A C 1
ATOM 791 O O . SER A 1 102 ? 92.803 32.554 -131.779 1.00 81.62 102 SER A O 1
ATOM 793 N N . ALA A 1 103 ? 90.876 33.729 -131.660 1.00 82.25 103 ALA A N 1
ATOM 794 C CA . ALA A 1 103 ? 90.162 32.851 -130.731 1.00 82.25 103 ALA A CA 1
ATOM 795 C C . ALA A 1 103 ? 89.563 31.607 -131.401 1.00 82.25 103 ALA A C 1
ATOM 797 O O . ALA A 1 103 ? 89.101 30.704 -130.708 1.00 82.25 103 ALA A O 1
ATOM 798 N N . LEU A 1 104 ? 89.585 31.532 -132.735 1.00 84.88 104 LEU A N 1
ATOM 799 C CA . LEU A 1 104 ? 89.104 30.352 -133.439 1.00 84.88 104 LEU A CA 1
ATOM 800 C C . LEU A 1 104 ? 90.021 29.149 -133.163 1.00 84.88 104 LEU A C 1
ATOM 802 O O . LEU A 1 104 ? 91.232 29.239 -133.426 1.00 84.88 104 LEU A O 1
ATOM 806 N N . PRO A 1 105 ? 89.482 28.015 -132.675 1.00 82.69 105 PRO A N 1
ATOM 807 C CA . PRO A 1 105 ? 90.279 26.824 -132.432 1.00 82.69 105 PRO A CA 1
ATOM 808 C C . PRO A 1 105 ? 90.995 26.395 -133.711 1.00 82.69 105 PRO A C 1
ATOM 810 O O . PRO A 1 105 ? 90.393 26.302 -134.785 1.00 82.69 105 PRO A O 1
ATOM 813 N N . ARG A 1 106 ? 92.310 26.170 -133.608 1.00 84.69 106 ARG A N 1
ATOM 814 C CA . ARG A 1 106 ? 93.044 25.484 -134.674 1.00 84.69 106 ARG A CA 1
ATOM 815 C C . ARG A 1 106 ? 92.597 24.039 -134.679 1.00 84.69 106 ARG A C 1
ATOM 817 O O . ARG A 1 106 ? 92.681 23.367 -133.653 1.00 84.69 106 ARG A O 1
ATOM 824 N N . VAL A 1 107 ? 92.156 23.598 -135.843 1.00 83.12 107 VAL A N 1
ATOM 825 C CA . VAL A 1 107 ? 91.797 22.208 -136.076 1.00 83.12 107 VAL A CA 1
ATOM 826 C C . VAL A 1 107 ? 92.714 21.627 -137.132 1.00 83.12 107 VAL A C 1
ATOM 828 O O . VAL A 1 107 ? 93.228 22.346 -137.993 1.00 83.12 107 VAL A O 1
ATOM 831 N N . ASP A 1 108 ? 92.946 20.329 -137.033 1.00 82.06 108 ASP A N 1
ATOM 832 C CA . ASP A 1 108 ? 93.627 19.576 -138.075 1.00 82.06 108 ASP A CA 1
ATOM 833 C C . ASP A 1 108 ? 92.784 19.547 -139.365 1.00 82.06 108 ASP A C 1
ATOM 835 O O . ASP A 1 108 ? 91.556 19.448 -139.317 1.00 82.06 108 ASP A O 1
ATOM 839 N N . GLU A 1 109 ? 93.442 19.647 -140.522 1.00 78.81 109 GLU A N 1
ATOM 840 C CA . GLU A 1 109 ? 92.772 19.851 -141.815 1.00 78.81 109 GLU A CA 1
ATOM 841 C C . GLU A 1 109 ? 91.922 18.656 -142.272 1.00 78.81 109 GLU A C 1
ATOM 843 O O . GLU A 1 109 ? 91.019 18.833 -143.084 1.00 78.81 109 GLU A O 1
ATOM 848 N N . LYS A 1 110 ? 92.212 17.443 -141.779 1.00 79.44 110 LYS A N 1
ATOM 849 C CA . LYS A 1 110 ? 91.528 16.211 -142.209 1.00 79.44 110 LYS A CA 1
ATOM 850 C C . LYS A 1 110 ? 90.581 15.670 -141.156 1.00 79.44 110 LYS A C 1
ATOM 852 O O . LYS A 1 110 ? 89.572 15.062 -141.500 1.00 79.44 110 LYS A O 1
ATOM 857 N N . THR A 1 111 ? 90.942 15.825 -139.885 1.00 75.75 111 THR A N 1
ATOM 858 C CA . THR A 1 111 ? 90.196 15.243 -138.760 1.00 75.75 111 THR A CA 1
ATOM 859 C C . THR A 1 111 ? 89.292 16.246 -138.058 1.00 75.75 111 THR A C 1
ATOM 861 O O . THR A 1 111 ? 88.422 15.836 -137.294 1.00 75.75 111 THR A O 1
ATOM 864 N N . PHE A 1 112 ? 89.505 17.545 -138.288 1.00 79.25 112 PHE A N 1
ATOM 865 C CA . PHE A 1 112 ? 88.792 18.646 -137.637 1.00 79.25 112 PHE A CA 1
ATOM 866 C C . PHE A 1 112 ? 88.875 18.639 -136.100 1.00 79.25 112 PHE A C 1
ATOM 868 O O . PHE A 1 112 ? 88.130 19.353 -135.433 1.00 79.25 112 PHE A O 1
ATOM 875 N N . GLN A 1 113 ? 89.808 17.870 -135.528 1.00 78.25 113 GLN A N 1
ATOM 876 C CA . GLN A 1 113 ? 90.036 17.786 -134.086 1.00 78.25 113 GLN A CA 1
ATOM 877 C C . GLN A 1 113 ? 91.012 18.879 -133.608 1.00 78.25 113 GLN A C 1
ATOM 879 O O . GLN A 1 113 ? 91.894 19.288 -134.376 1.00 78.25 113 GLN A O 1
ATOM 884 N N . PRO A 1 114 ? 90.896 19.353 -132.349 1.00 73.69 114 PRO A N 1
ATOM 885 C CA . PRO A 1 114 ? 91.851 20.285 -131.750 1.00 73.69 114 PRO A CA 1
ATOM 886 C C . PRO A 1 114 ? 93.273 19.713 -131.744 1.00 73.69 114 PRO A C 1
ATOM 888 O O . PRO A 1 114 ? 93.483 18.534 -131.464 1.00 73.69 114 PRO A O 1
ATOM 891 N N . THR A 1 115 ? 94.269 20.551 -132.024 1.00 72.81 115 THR A N 1
ATOM 892 C CA . THR A 1 115 ? 95.677 20.125 -132.045 1.00 72.81 115 THR A CA 1
ATOM 893 C C . THR A 1 115 ? 96.173 19.687 -130.650 1.00 72.81 115 THR A C 1
ATOM 895 O O . THR A 1 115 ? 95.680 20.221 -129.654 1.00 72.81 115 THR A O 1
ATOM 898 N N . PRO A 1 116 ? 97.178 18.790 -130.541 1.00 70.69 116 PRO A N 1
ATOM 899 C CA . PRO A 1 116 ? 97.659 18.219 -129.268 1.00 70.69 116 PRO A CA 1
ATOM 900 C C . PRO A 1 116 ? 97.936 19.222 -128.132 1.00 70.69 116 PRO A C 1
ATOM 902 O O . PRO A 1 116 ? 97.657 18.929 -126.971 1.00 70.69 116 PRO A O 1
ATOM 905 N N . ASP A 1 117 ? 98.403 20.428 -128.455 1.00 68.31 117 ASP A N 1
ATOM 906 C CA . ASP A 1 117 ? 98.696 21.483 -127.473 1.00 68.31 117 ASP A CA 1
ATOM 907 C C . ASP A 1 117 ? 97.442 21.976 -126.725 1.00 68.31 117 ASP A C 1
ATOM 909 O O . ASP A 1 117 ? 97.512 22.370 -125.561 1.00 68.31 117 ASP A O 1
ATOM 913 N N . VAL A 1 118 ? 96.274 21.917 -127.373 1.00 66.75 118 VAL A N 1
ATOM 914 C CA . VAL A 1 118 ? 94.984 22.309 -126.783 1.00 66.75 118 VAL A CA 1
ATOM 915 C C . VAL A 1 118 ? 94.503 21.258 -125.774 1.00 66.75 118 VAL A C 1
ATOM 917 O O . VAL A 1 118 ? 93.905 21.610 -124.759 1.00 66.75 118 VAL A O 1
ATOM 920 N N . LEU A 1 119 ? 94.809 19.977 -126.008 1.00 69.81 119 LEU A N 1
ATOM 921 C CA . LEU A 1 119 ? 94.445 18.880 -125.105 1.00 69.81 119 LEU A CA 1
ATOM 922 C C . LEU A 1 119 ? 95.270 18.898 -123.808 1.00 69.81 119 LEU A C 1
ATOM 924 O O . LEU A 1 119 ? 94.720 18.668 -122.733 1.00 69.81 119 LEU A O 1
ATOM 928 N N . ALA A 1 120 ? 96.563 19.230 -123.880 1.00 71.12 120 ALA A N 1
ATOM 929 C CA . ALA A 1 120 ? 97.438 19.273 -122.705 1.00 71.12 120 ALA A CA 1
ATOM 930 C C . ALA A 1 120 ? 97.023 20.349 -121.680 1.00 71.12 120 ALA A C 1
ATOM 932 O O . ALA A 1 120 ? 97.054 20.100 -120.476 1.00 71.12 120 ALA A O 1
ATOM 933 N N . ALA A 1 121 ? 96.581 21.525 -122.139 1.00 70.25 121 ALA A N 1
ATOM 934 C CA . ALA A 1 121 ? 96.106 22.593 -121.255 1.00 70.25 121 ALA A CA 1
ATOM 935 C C . ALA A 1 121 ? 94.823 22.209 -120.491 1.00 70.25 121 ALA A C 1
ATOM 937 O O . ALA A 1 121 ? 94.625 22.624 -119.349 1.00 70.25 121 ALA A O 1
ATOM 938 N N . TRP A 1 122 ? 93.966 21.389 -121.103 1.00 72.25 122 TRP A N 1
ATOM 939 C CA . TRP A 1 122 ? 92.709 20.936 -120.504 1.00 72.25 122 TRP A CA 1
ATOM 940 C C . TRP A 1 122 ? 92.924 19.940 -119.352 1.00 72.25 122 TRP A C 1
ATOM 942 O O . TRP A 1 122 ? 92.195 19.955 -118.358 1.00 72.25 122 TRP A O 1
ATOM 952 N N . GLU A 1 123 ? 93.955 19.103 -119.451 1.00 76.81 123 GLU A N 1
ATOM 953 C CA . GLU A 1 123 ? 94.246 18.045 -118.479 1.00 76.81 123 GLU A CA 1
ATOM 954 C C . GLU A 1 123 ? 94.754 18.593 -117.129 1.00 76.81 123 GLU A C 1
ATOM 956 O O . GLU A 1 123 ? 94.388 18.092 -116.060 1.00 76.81 123 GLU A O 1
ATOM 961 N N . THR A 1 124 ? 95.524 19.684 -117.158 1.00 74.50 124 THR A N 1
ATOM 962 C CA . THR A 1 124 ? 95.981 20.385 -115.947 1.00 74.50 124 THR A CA 1
ATOM 963 C C . THR A 1 124 ? 94.805 20.959 -115.155 1.00 74.50 124 THR A C 1
ATOM 965 O O . THR A 1 124 ? 94.670 20.684 -113.962 1.00 74.50 124 THR A O 1
ATOM 968 N N . VAL A 1 125 ? 93.894 21.674 -115.827 1.00 76.50 125 VAL A N 1
ATOM 969 C CA . VAL A 1 125 ? 92.705 22.278 -115.194 1.00 76.50 125 VAL A CA 1
ATOM 970 C C . VAL A 1 125 ? 91.810 21.209 -114.562 1.00 76.50 125 VAL A C 1
ATOM 972 O O . VAL A 1 125 ? 91.296 21.384 -113.454 1.00 76.50 125 VAL A O 1
ATOM 975 N N . ARG A 1 126 ? 91.655 20.063 -115.236 1.00 79.00 126 ARG A N 1
ATOM 976 C CA . ARG A 1 126 ? 90.885 18.922 -114.724 1.00 79.00 126 ARG A CA 1
ATOM 977 C C . ARG A 1 126 ? 91.457 18.379 -113.412 1.00 79.00 126 ARG A C 1
ATOM 979 O O . ARG A 1 126 ? 90.700 18.084 -112.488 1.00 79.00 126 ARG A O 1
ATOM 986 N N . THR A 1 127 ? 92.779 18.256 -113.325 1.00 80.06 127 THR A N 1
ATOM 987 C CA . THR A 1 127 ? 93.462 17.690 -112.153 1.00 80.06 127 THR A CA 1
ATOM 988 C C . THR A 1 127 ? 93.338 18.603 -110.932 1.00 80.06 127 THR A C 1
ATOM 990 O O . THR A 1 127 ? 92.964 18.140 -109.854 1.00 80.06 127 THR A O 1
ATOM 993 N N . GLU A 1 128 ? 93.561 19.908 -111.103 1.00 81.00 128 GLU A N 1
ATOM 994 C CA . GLU A 1 128 ? 93.429 20.893 -110.019 1.00 81.00 128 GLU A CA 1
ATOM 995 C C . GLU A 1 128 ? 91.986 20.995 -109.502 1.00 81.00 128 GLU A C 1
ATOM 997 O O . GLU A 1 128 ? 91.753 21.050 -108.292 1.00 81.00 128 GLU A O 1
ATOM 1002 N N . THR A 1 129 ? 91.004 20.928 -110.406 1.00 80.56 129 THR A N 1
ATOM 1003 C CA . THR A 1 129 ? 89.579 20.966 -110.044 1.00 80.56 129 THR A CA 1
ATOM 1004 C C . THR A 1 129 ? 89.175 19.768 -109.178 1.00 80.56 129 THR A C 1
ATOM 1006 O O . THR A 1 129 ? 88.438 19.924 -108.202 1.00 80.56 129 THR A O 1
ATOM 1009 N N . ASN A 1 130 ? 89.678 18.568 -109.487 1.00 83.00 130 ASN A N 1
ATOM 1010 C CA . ASN A 1 130 ? 89.376 17.368 -108.703 1.00 83.00 130 ASN A CA 1
ATOM 1011 C C . ASN A 1 130 ? 89.990 17.423 -107.296 1.00 83.00 130 ASN A C 1
ATOM 1013 O O . ASN A 1 130 ? 89.307 17.100 -106.327 1.00 83.00 130 ASN A O 1
ATOM 1017 N N . LEU A 1 131 ? 91.229 17.904 -107.162 1.00 83.38 131 LEU A N 1
ATOM 1018 C CA . LEU A 1 131 ? 91.879 18.051 -105.856 1.00 83.38 131 LEU A CA 1
ATOM 1019 C C . LEU A 1 131 ? 91.132 19.044 -104.944 1.00 83.38 131 LEU A C 1
ATOM 1021 O O . LEU A 1 131 ? 90.933 18.780 -103.754 1.00 83.38 131 LEU A O 1
ATOM 1025 N N . ALA A 1 132 ? 90.676 20.169 -105.503 1.00 80.38 132 ALA A N 1
ATOM 1026 C CA . ALA A 1 132 ? 89.880 21.153 -104.770 1.00 80.38 132 ALA A CA 1
ATOM 1027 C C . ALA A 1 132 ? 88.534 20.571 -104.298 1.00 80.38 132 ALA A C 1
ATOM 1029 O O . ALA A 1 132 ? 88.116 20.801 -103.156 1.00 80.38 132 ALA A O 1
ATOM 1030 N N . ARG A 1 133 ? 87.880 19.774 -105.154 1.00 84.69 133 ARG A N 1
ATOM 1031 C CA . ARG A 1 133 ? 86.636 19.072 -104.818 1.00 84.69 133 ARG A CA 1
ATOM 1032 C C . ARG A 1 133 ? 86.836 18.099 -103.658 1.00 84.69 133 ARG A C 1
ATOM 1034 O O . ARG A 1 133 ? 86.069 18.145 -102.701 1.00 84.69 133 ARG A O 1
ATOM 1041 N N . ASP A 1 134 ? 87.862 17.258 -103.713 1.00 85.94 134 ASP A N 1
ATOM 1042 C CA . ASP A 1 134 ? 88.088 16.225 -102.696 1.00 85.94 134 ASP A CA 1
ATOM 1043 C C . ASP A 1 134 ? 88.466 16.842 -101.330 1.00 85.94 134 ASP A C 1
ATOM 1045 O O . ASP A 1 134 ? 88.012 16.382 -100.277 1.00 85.94 134 ASP A O 1
ATOM 1049 N N . THR A 1 135 ? 89.196 17.964 -101.341 1.00 87.38 135 THR A N 1
ATOM 1050 C CA . THR A 1 135 ? 89.489 18.750 -100.127 1.00 87.38 135 THR A CA 1
ATOM 1051 C C . THR A 1 135 ? 88.214 19.336 -99.514 1.00 87.38 135 THR A C 1
ATOM 1053 O O . THR A 1 135 ? 88.012 19.270 -98.303 1.00 87.38 135 THR A O 1
ATOM 1056 N N . SER A 1 136 ? 87.314 19.863 -100.350 1.00 81.19 136 SER A N 1
ATOM 1057 C CA . SER A 1 136 ? 86.035 20.423 -99.894 1.00 81.19 136 SER A CA 1
ATOM 1058 C C . SER A 1 136 ? 85.095 19.353 -99.332 1.00 81.19 136 SER A C 1
ATOM 1060 O O . SER A 1 136 ? 84.418 19.601 -98.337 1.00 81.19 136 SER A O 1
ATOM 1062 N N . ILE A 1 137 ? 85.080 18.150 -99.918 1.00 86.75 137 ILE A N 1
ATOM 1063 C CA . ILE A 1 137 ? 84.312 17.010 -99.391 1.00 86.75 137 ILE A CA 1
ATOM 1064 C C . ILE A 1 137 ? 84.821 16.608 -98.001 1.00 86.75 137 ILE A C 1
ATOM 1066 O O . ILE A 1 137 ? 84.018 16.391 -97.096 1.00 86.75 137 ILE A O 1
ATOM 1070 N N . THR A 1 138 ? 86.141 16.555 -97.808 1.00 87.56 138 THR A N 1
ATOM 1071 C CA . THR A 1 138 ? 86.744 16.200 -96.511 1.00 87.56 138 THR A CA 1
ATOM 1072 C C . THR A 1 138 ? 86.385 17.220 -95.429 1.00 87.56 138 THR A C 1
ATOM 1074 O O . THR A 1 138 ? 85.877 16.842 -94.375 1.00 87.56 138 THR A O 1
ATOM 1077 N N . ALA A 1 139 ? 86.547 18.516 -95.716 1.00 84.81 139 ALA A N 1
ATOM 1078 C CA . ALA A 1 139 ? 86.200 19.584 -94.777 1.00 84.81 139 ALA A CA 1
ATOM 1079 C C . ALA A 1 139 ? 84.698 19.605 -94.429 1.00 84.81 139 ALA A C 1
ATOM 1081 O O . ALA A 1 139 ? 84.326 19.862 -93.285 1.00 84.81 139 ALA A O 1
ATOM 1082 N N . ALA A 1 140 ? 83.825 19.300 -95.397 1.00 83.56 140 ALA A N 1
ATOM 1083 C CA . ALA A 1 140 ? 82.391 19.169 -95.146 1.00 83.56 140 ALA A CA 1
ATOM 1084 C C . ALA A 1 140 ? 82.076 17.994 -94.204 1.00 83.56 140 ALA A C 1
ATOM 1086 O O . ALA A 1 140 ? 81.244 18.142 -93.311 1.00 83.56 140 ALA A O 1
ATOM 1087 N N . GLY A 1 141 ? 82.770 16.860 -94.356 1.00 88.88 141 GLY A N 1
ATOM 1088 C CA . GLY A 1 141 ? 82.626 15.705 -93.466 1.00 88.88 141 GLY A CA 1
ATOM 1089 C C . GLY A 1 141 ? 83.081 15.988 -92.031 1.00 88.88 141 GLY A C 1
ATOM 1090 O O . GLY A 1 141 ? 82.396 15.608 -91.082 1.00 88.88 141 GLY A O 1
ATOM 1091 N N . GLU A 1 142 ? 84.192 16.705 -91.854 1.00 89.12 142 GLU A N 1
ATOM 1092 C CA . GLU A 1 142 ? 84.667 17.137 -90.530 1.00 89.12 142 GLU A CA 1
ATOM 1093 C C . GLU A 1 142 ? 83.686 18.115 -89.866 1.00 89.12 142 GLU A C 1
ATOM 1095 O O . GLU A 1 142 ? 83.355 17.966 -88.688 1.00 89.12 142 GLU A O 1
ATOM 1100 N N . ALA A 1 143 ? 83.151 19.074 -90.628 1.00 85.25 143 ALA A N 1
ATOM 1101 C CA . ALA A 1 143 ? 82.140 20.008 -90.137 1.00 85.25 143 ALA A CA 1
ATOM 1102 C C . ALA A 1 143 ? 80.832 19.301 -89.743 1.00 85.25 143 ALA A C 1
ATOM 1104 O O . ALA A 1 143 ? 80.238 19.634 -88.717 1.00 85.25 143 ALA A O 1
ATOM 1105 N N . GLU A 1 144 ? 80.394 18.305 -90.520 1.00 88.19 144 GLU A N 1
ATOM 1106 C CA . GLU A 1 144 ? 79.241 17.466 -90.182 1.00 88.19 144 GLU A CA 1
ATOM 1107 C C . GLU A 1 144 ? 79.491 16.657 -88.898 1.00 88.19 144 GLU A C 1
ATOM 1109 O O . GLU A 1 144 ? 78.604 16.569 -88.047 1.00 88.19 144 GLU A O 1
ATOM 1114 N N . GLY A 1 145 ? 80.704 16.122 -88.719 1.00 88.81 145 GLY A N 1
ATOM 1115 C CA . GLY A 1 145 ? 81.127 15.452 -87.487 1.00 88.81 145 GLY A CA 1
ATOM 1116 C C . GLY A 1 145 ? 81.041 16.374 -86.271 1.00 88.81 145 GLY A C 1
ATOM 1117 O O . GLY A 1 145 ? 80.342 16.066 -85.309 1.00 88.81 145 GLY A O 1
ATOM 1118 N N . HIS A 1 146 ? 81.647 17.559 -86.349 1.00 90.94 146 HIS A N 1
ATOM 1119 C CA . HIS A 1 146 ? 81.587 18.546 -85.269 1.00 90.94 146 HIS A CA 1
ATOM 1120 C C . HIS A 1 146 ? 80.163 19.030 -84.966 1.00 90.94 146 HIS A C 1
ATOM 1122 O O . HIS A 1 146 ? 79.830 19.274 -83.806 1.00 90.94 146 HIS A O 1
ATOM 1128 N N . ALA A 1 147 ? 79.306 19.156 -85.982 1.00 86.94 147 ALA A N 1
ATOM 1129 C CA . ALA A 1 147 ? 77.907 19.521 -85.786 1.00 86.94 147 ALA A CA 1
ATOM 1130 C C . ALA A 1 147 ? 77.121 18.429 -85.039 1.00 86.94 147 ALA A C 1
ATOM 1132 O O . ALA A 1 147 ? 76.300 18.758 -84.180 1.00 86.94 147 ALA A O 1
ATOM 1133 N N . ARG A 1 148 ? 77.387 17.146 -85.325 1.00 89.81 148 ARG A N 1
ATOM 1134 C CA . ARG A 1 148 ? 76.803 16.017 -84.581 1.00 89.81 148 ARG A CA 1
ATOM 1135 C C . ARG A 1 148 ? 77.273 16.003 -83.133 1.00 89.81 148 ARG A C 1
ATOM 1137 O O . ARG A 1 148 ? 76.431 15.979 -82.243 1.00 89.81 148 ARG A O 1
ATOM 1144 N N . ASP A 1 149 ? 78.577 16.130 -82.903 1.00 89.81 149 ASP A N 1
ATOM 1145 C CA . ASP A 1 149 ? 79.138 16.162 -81.549 1.00 89.81 149 ASP A CA 1
ATOM 1146 C C . ASP A 1 149 ? 78.533 17.311 -80.725 1.00 89.81 149 ASP A C 1
ATOM 1148 O O . ASP A 1 149 ? 78.125 17.129 -79.579 1.00 89.81 149 ASP A O 1
ATOM 1152 N N . ALA A 1 150 ? 78.407 18.503 -81.319 1.00 89.19 150 ALA A N 1
ATOM 1153 C CA . ALA A 1 150 ? 77.782 19.650 -80.665 1.00 89.19 150 ALA A CA 1
ATOM 1154 C C . ALA A 1 150 ? 76.298 19.406 -80.334 1.00 89.19 150 ALA A C 1
ATOM 1156 O O . ALA A 1 150 ? 75.838 19.801 -79.259 1.00 89.19 150 ALA A O 1
ATOM 1157 N N . ALA A 1 151 ? 75.554 18.750 -81.229 1.00 88.25 151 ALA A N 1
ATOM 1158 C CA . ALA A 1 151 ? 74.162 18.380 -80.988 1.00 88.25 151 ALA A CA 1
ATOM 1159 C C . ALA A 1 151 ? 74.034 17.346 -79.857 1.00 88.25 151 ALA A C 1
ATOM 1161 O O . ALA A 1 151 ? 73.183 17.507 -78.979 1.00 88.25 151 ALA A O 1
ATOM 1162 N N . ASP A 1 152 ? 74.914 16.344 -79.821 1.00 89.81 152 ASP A N 1
ATOM 1163 C CA . ASP A 1 152 ? 74.943 15.323 -78.772 1.00 89.81 152 ASP A CA 1
ATOM 1164 C C . ASP A 1 152 ? 75.290 15.934 -77.407 1.00 89.81 152 ASP A C 1
ATOM 1166 O O . ASP A 1 152 ? 74.612 15.663 -76.411 1.00 89.81 152 ASP A O 1
ATOM 1170 N N . PHE A 1 153 ? 76.276 16.838 -77.348 1.00 93.06 153 PHE A N 1
ATOM 1171 C CA . PHE A 1 153 ? 76.600 17.569 -76.120 1.00 93.06 153 PHE A CA 1
ATOM 1172 C C . PHE A 1 153 ? 75.456 18.473 -75.655 1.00 93.06 153 PHE A C 1
ATOM 1174 O O . PHE A 1 153 ? 75.164 18.519 -74.457 1.00 93.06 153 PHE A O 1
ATOM 1181 N N . ALA A 1 154 ? 74.775 19.164 -76.572 1.00 88.75 154 ALA A N 1
ATOM 1182 C CA . ALA A 1 154 ? 73.598 19.961 -76.237 1.00 88.75 154 ALA A CA 1
ATOM 1183 C C . ALA A 1 154 ? 72.462 19.082 -75.685 1.00 88.75 154 ALA A C 1
ATOM 1185 O O . ALA A 1 154 ? 71.829 19.443 -74.690 1.00 88.75 154 ALA A O 1
ATOM 1186 N N . GLY A 1 155 ? 72.248 17.900 -76.272 1.00 90.75 155 GLY A N 1
ATOM 1187 C CA . GLY A 1 155 ? 71.297 16.903 -75.781 1.00 90.75 155 GLY A CA 1
ATOM 1188 C C . GLY A 1 155 ? 71.646 16.398 -74.379 1.00 90.75 155 GLY A C 1
ATOM 1189 O O . GLY A 1 155 ? 70.790 16.387 -73.492 1.00 90.75 155 GLY A O 1
ATOM 1190 N N . ALA A 1 156 ? 72.912 16.055 -74.136 1.00 88.19 156 ALA A N 1
ATOM 1191 C CA . ALA A 1 156 ? 73.396 15.624 -72.825 1.00 88.19 156 ALA A CA 1
ATOM 1192 C C . ALA A 1 156 ? 73.264 16.728 -71.757 1.00 88.19 156 ALA A C 1
ATOM 1194 O O . ALA A 1 156 ? 72.863 16.456 -70.619 1.00 88.19 156 ALA A O 1
ATOM 1195 N N . ALA A 1 157 ? 73.543 17.983 -72.121 1.00 88.69 157 ALA A N 1
ATOM 1196 C CA . ALA A 1 157 ? 73.363 19.136 -71.243 1.00 88.69 157 ALA A CA 1
ATOM 1197 C C . ALA A 1 157 ? 71.882 19.369 -70.904 1.00 88.69 157 ALA A C 1
ATOM 1199 O O . ALA A 1 157 ? 71.545 19.568 -69.735 1.00 88.69 157 ALA A O 1
ATOM 1200 N N . ALA A 1 158 ? 70.985 19.273 -71.892 1.00 88.69 158 ALA A N 1
ATOM 1201 C CA . ALA A 1 158 ? 69.543 19.371 -71.676 1.00 88.69 158 ALA A CA 1
ATOM 1202 C C . ALA A 1 158 ? 69.017 18.239 -70.773 1.00 88.69 158 ALA A C 1
ATOM 1204 O O . ALA A 1 158 ? 68.248 18.495 -69.846 1.00 88.69 158 ALA A O 1
ATOM 1205 N N . GLY A 1 159 ? 69.482 17.001 -70.978 1.00 89.81 159 GLY A N 1
ATOM 1206 C CA . GLY A 1 159 ? 69.151 15.861 -70.116 1.00 89.81 159 GLY A CA 1
ATOM 1207 C C . GLY A 1 159 ? 69.644 16.036 -68.675 1.00 89.81 159 GLY A C 1
ATOM 1208 O O . GLY A 1 159 ? 68.915 15.756 -67.719 1.00 89.81 159 GLY A O 1
ATOM 1209 N N . SER A 1 160 ? 70.853 16.576 -68.503 1.00 91.31 160 SER A N 1
ATOM 1210 C CA . SER A 1 160 ? 71.415 16.897 -67.185 1.00 91.31 160 SER A CA 1
ATOM 1211 C C . SER A 1 160 ? 70.616 17.997 -66.479 1.00 91.31 160 SER A C 1
ATOM 1213 O O . SER A 1 160 ? 70.301 17.866 -65.297 1.00 91.31 160 SER A O 1
ATOM 1215 N N . ALA A 1 161 ? 70.211 19.044 -67.205 1.00 88.88 161 ALA A N 1
ATOM 1216 C CA . ALA A 1 161 ? 69.354 20.104 -66.677 1.00 88.88 161 ALA A CA 1
ATOM 1217 C C . ALA A 1 161 ? 67.970 19.573 -66.263 1.00 88.88 161 ALA A C 1
ATOM 1219 O O . ALA A 1 161 ? 67.483 19.914 -65.186 1.00 88.88 161 ALA A O 1
ATOM 1220 N N . GLY A 1 162 ? 67.365 18.689 -67.065 1.00 91.88 162 GLY A N 1
ATOM 1221 C CA . GLY A 1 162 ? 66.102 18.028 -66.721 1.00 91.88 162 GLY A CA 1
ATOM 1222 C C . GLY A 1 162 ? 66.205 17.153 -65.467 1.00 91.88 162 GLY A C 1
ATOM 1223 O O . GLY A 1 162 ? 65.328 17.189 -64.601 1.00 91.88 162 GLY A O 1
ATOM 1224 N N . SER A 1 163 ? 67.311 16.420 -65.321 1.00 89.38 163 SER A N 1
ATOM 1225 C CA . SER A 1 163 ? 67.575 15.578 -64.146 1.00 89.38 163 SER A CA 1
ATOM 1226 C C . SER A 1 163 ? 67.792 16.417 -62.882 1.00 89.38 163 SER A C 1
ATOM 1228 O O . SER A 1 163 ? 67.262 16.093 -61.817 1.00 89.38 163 SER A O 1
ATOM 1230 N N . ALA A 1 164 ? 68.510 17.537 -63.002 1.00 89.06 164 ALA A N 1
ATOM 1231 C CA . ALA A 1 164 ? 68.712 18.487 -61.912 1.00 89.06 164 ALA A CA 1
ATOM 1232 C C . ALA A 1 164 ? 67.398 19.167 -61.494 1.00 89.06 164 ALA A C 1
ATOM 1234 O O . ALA A 1 164 ? 67.120 19.274 -60.301 1.00 89.06 164 ALA A O 1
ATOM 1235 N N . ALA A 1 165 ? 66.563 19.572 -62.457 1.00 89.06 165 ALA A N 1
ATOM 1236 C CA . ALA A 1 165 ? 65.250 20.153 -62.184 1.00 89.06 165 ALA A CA 1
ATOM 1237 C C . ALA A 1 165 ? 64.320 19.159 -61.470 1.00 89.06 165 ALA A C 1
ATOM 1239 O O . ALA A 1 165 ? 63.664 19.527 -60.497 1.00 89.06 165 ALA A O 1
ATOM 1240 N N . SER A 1 166 ? 64.316 17.893 -61.900 1.00 90.06 166 SER A N 1
ATOM 1241 C CA . SER A 1 166 ? 63.552 16.823 -61.241 1.00 90.06 166 SER A CA 1
ATOM 1242 C C . SER A 1 166 ? 64.034 16.605 -59.804 1.00 90.06 166 SER A C 1
ATOM 1244 O O . SER A 1 166 ? 63.234 16.639 -58.876 1.00 90.06 166 SER A O 1
ATOM 1246 N N . SER A 1 167 ? 65.354 16.520 -59.601 1.00 91.12 167 SER A N 1
ATOM 1247 C CA . SER A 1 167 ? 65.957 16.366 -58.267 1.00 91.12 167 SER A CA 1
ATOM 1248 C C . SER A 1 167 ? 65.638 17.545 -57.338 1.00 91.12 167 SER A C 1
ATOM 1250 O O . SER A 1 167 ? 65.391 17.355 -56.149 1.00 91.12 167 SER A O 1
ATOM 1252 N N . ALA A 1 168 ? 65.614 18.773 -57.868 1.00 89.25 168 ALA A N 1
ATOM 1253 C CA . ALA A 1 168 ? 65.204 19.953 -57.112 1.00 89.25 168 ALA A CA 1
ATOM 1254 C C . ALA A 1 168 ? 63.713 19.902 -56.737 1.00 89.25 168 ALA A C 1
ATOM 1256 O O . ALA A 1 168 ? 63.351 20.275 -55.620 1.00 89.25 168 ALA A O 1
ATOM 1257 N N . GLY A 1 169 ? 62.861 19.406 -57.640 1.00 91.25 169 GLY A N 1
ATOM 1258 C CA . GLY A 1 169 ? 61.445 19.150 -57.375 1.00 91.25 169 GLY A CA 1
ATOM 1259 C C . GLY A 1 169 ? 61.237 18.125 -56.259 1.00 91.25 169 GLY A C 1
ATOM 1260 O O . GLY A 1 169 ? 60.509 18.399 -55.304 1.00 91.25 169 GLY A O 1
ATOM 1261 N N . ASP A 1 170 ? 61.938 16.994 -56.321 1.00 90.25 170 ASP A N 1
ATOM 1262 C CA . ASP A 1 170 ? 61.881 15.940 -55.302 1.00 90.25 170 ASP A CA 1
ATOM 1263 C C . ASP A 1 170 ? 62.376 16.438 -53.935 1.00 90.25 170 ASP A C 1
ATOM 1265 O O . ASP A 1 170 ? 61.776 16.147 -52.893 1.00 90.25 170 ASP A O 1
ATOM 1269 N N . ALA A 1 171 ? 63.441 17.245 -53.923 1.00 88.75 171 ALA A N 1
ATOM 1270 C CA . ALA A 1 171 ? 63.958 17.872 -52.711 1.00 88.75 171 ALA A CA 1
ATOM 1271 C C . ALA A 1 171 ? 62.953 18.867 -52.105 1.00 88.75 171 ALA A C 1
ATOM 1273 O O . ALA A 1 171 ? 62.731 18.853 -50.892 1.00 88.75 171 ALA A O 1
ATOM 1274 N N . ALA A 1 172 ? 62.301 19.691 -52.932 1.00 88.25 172 ALA A N 1
ATOM 1275 C CA . ALA A 1 172 ? 61.253 20.604 -52.483 1.00 88.25 172 ALA A CA 1
ATOM 1276 C C . ALA A 1 172 ? 60.045 19.840 -51.912 1.00 88.25 172 ALA A C 1
ATOM 1278 O O . ALA A 1 172 ? 59.571 20.169 -50.824 1.00 88.25 172 ALA A O 1
ATOM 1279 N N . GLY A 1 173 ? 59.598 18.773 -52.584 1.00 90.44 173 GLY A N 1
ATOM 1280 C CA . GLY A 1 173 ? 58.514 17.911 -52.101 1.00 90.44 173 GLY A CA 1
ATOM 1281 C C . GLY A 1 173 ? 58.849 17.219 -50.775 1.00 90.44 173 GLY A C 1
ATOM 1282 O O . GLY A 1 173 ? 58.019 17.171 -49.860 1.00 90.44 173 GLY A O 1
ATOM 1283 N N . SER A 1 174 ? 60.090 16.754 -50.624 1.00 91.75 174 SER A N 1
ATOM 1284 C CA . SER A 1 174 ? 60.589 16.168 -49.376 1.00 91.75 174 SER A CA 1
ATOM 1285 C C . SER A 1 174 ? 60.623 17.193 -48.239 1.00 91.75 174 SER A C 1
ATOM 1287 O O . SER A 1 174 ? 60.193 16.892 -47.126 1.00 91.75 174 SER A O 1
ATOM 1289 N N . ALA A 1 175 ? 61.061 18.425 -48.516 1.00 89.94 175 ALA A N 1
ATOM 1290 C CA . ALA A 1 175 ? 61.066 19.513 -47.540 1.00 89.94 175 ALA A CA 1
ATOM 1291 C C . ALA A 1 175 ? 59.644 19.895 -47.091 1.00 89.94 175 ALA A C 1
ATOM 1293 O O . ALA A 1 175 ? 59.405 20.059 -45.894 1.00 89.94 175 ALA A O 1
ATOM 1294 N N . SER A 1 176 ? 58.681 19.977 -48.018 1.00 91.00 176 SER A N 1
ATOM 1295 C CA . SER A 1 176 ? 57.270 20.212 -47.679 1.00 91.00 176 SER A CA 1
ATOM 1296 C C . SER A 1 176 ? 56.684 19.084 -46.831 1.00 91.00 176 SER A C 1
ATOM 1298 O O . SER A 1 176 ? 55.981 19.355 -45.859 1.00 91.00 176 SER A O 1
ATOM 1300 N N . SER A 1 177 ? 57.011 17.829 -47.147 1.00 89.69 177 SER A N 1
ATOM 1301 C CA . SER A 1 177 ? 56.560 16.667 -46.371 1.00 89.69 177 SER A CA 1
ATOM 1302 C C . SER A 1 177 ? 57.140 16.672 -44.952 1.00 89.69 177 SER A C 1
ATOM 1304 O O . SER A 1 177 ? 56.423 16.433 -43.978 1.00 89.69 177 SER A O 1
ATOM 1306 N N . ALA A 1 178 ? 58.427 17.005 -44.816 1.00 88.94 178 ALA A N 1
ATOM 1307 C CA . ALA A 1 178 ? 59.088 17.152 -43.523 1.00 88.94 178 ALA A CA 1
ATOM 1308 C C . ALA A 1 178 ? 58.486 18.296 -42.689 1.00 88.94 178 ALA A C 1
ATOM 1310 O O . ALA A 1 178 ? 58.245 18.119 -41.495 1.00 88.94 178 ALA A O 1
ATOM 1311 N N . ALA A 1 179 ? 58.186 19.440 -43.311 1.00 89.00 179 ALA A N 1
ATOM 1312 C CA . ALA A 1 179 ? 57.507 20.554 -42.652 1.00 89.00 179 ALA A CA 1
ATOM 1313 C C . ALA A 1 179 ? 56.092 20.170 -42.181 1.00 89.00 179 ALA A C 1
ATOM 1315 O O . ALA A 1 179 ? 55.723 20.490 -41.052 1.00 89.00 179 ALA A O 1
ATOM 1316 N N . GLY A 1 180 ? 55.334 19.434 -43.003 1.00 91.12 180 GLY A N 1
ATOM 1317 C CA . GLY A 1 180 ? 54.032 18.877 -42.620 1.00 91.12 180 GLY A CA 1
ATOM 1318 C C . GLY A 1 180 ? 54.143 17.947 -41.412 1.00 91.12 180 GLY A C 1
ATOM 1319 O O . GLY A 1 180 ? 53.460 18.146 -40.413 1.00 91.12 180 GLY A O 1
ATOM 1320 N N . SER A 1 181 ? 55.102 17.019 -41.447 1.00 90.50 181 SER A N 1
ATOM 1321 C CA . SER A 1 181 ? 55.342 16.060 -40.360 1.00 90.50 181 SER A CA 1
ATOM 1322 C C . SER A 1 181 ? 55.762 16.748 -39.053 1.00 90.50 181 SER A C 1
ATOM 1324 O O . SER A 1 181 ? 55.366 16.328 -37.967 1.00 90.50 181 SER A O 1
ATOM 1326 N N . ALA A 1 182 ? 56.549 17.825 -39.139 1.00 87.69 182 ALA A N 1
ATOM 1327 C CA . ALA A 1 182 ? 56.905 18.650 -37.987 1.00 87.69 182 ALA A CA 1
ATOM 1328 C C . ALA A 1 182 ? 55.687 19.400 -37.417 1.00 87.69 182 ALA A C 1
ATOM 1330 O O . ALA A 1 182 ? 55.544 19.496 -36.197 1.00 87.69 182 ALA A O 1
ATOM 1331 N N . GLY A 1 183 ? 54.795 19.891 -38.285 1.00 91.62 183 GLY A N 1
ATOM 1332 C CA . GLY A 1 183 ? 53.515 20.481 -37.890 1.00 91.62 183 GLY A CA 1
ATOM 1333 C C . GLY A 1 183 ? 52.612 19.479 -37.172 1.00 91.62 183 GLY A C 1
ATOM 1334 O O . GLY A 1 183 ? 52.111 19.777 -36.087 1.00 91.62 183 GLY A O 1
ATOM 1335 N N . ASP A 1 184 ? 52.482 18.269 -37.716 1.00 89.69 184 ASP A N 1
ATOM 1336 C CA . ASP A 1 184 ? 51.715 17.181 -37.103 1.00 89.69 184 ASP A CA 1
ATOM 1337 C C . ASP A 1 184 ? 52.289 16.800 -35.733 1.00 89.69 184 ASP A C 1
ATOM 1339 O O . ASP A 1 184 ? 51.555 16.702 -34.749 1.00 89.69 184 ASP A O 1
ATOM 1343 N N . ALA A 1 185 ? 53.615 16.661 -35.626 1.00 89.94 185 ALA A N 1
ATOM 1344 C CA . ALA A 1 185 ? 54.290 16.377 -34.362 1.00 89.94 185 ALA A CA 1
ATOM 1345 C C . ALA A 1 185 ? 54.049 17.474 -33.310 1.00 89.94 185 ALA A C 1
ATOM 1347 O O . ALA A 1 185 ? 53.787 17.163 -32.145 1.00 89.94 185 ALA A O 1
ATOM 1348 N N . ALA A 1 186 ? 54.088 18.751 -33.708 1.00 89.31 186 ALA A N 1
ATOM 1349 C CA . ALA A 1 186 ? 53.753 19.866 -32.825 1.00 89.31 186 ALA A CA 1
ATOM 1350 C C . ALA A 1 186 ? 52.279 19.820 -32.381 1.00 89.31 186 ALA A C 1
ATOM 1352 O O . ALA A 1 186 ? 51.986 20.040 -31.204 1.00 89.31 186 ALA A O 1
ATOM 1353 N N . GLY A 1 187 ? 51.364 19.469 -33.290 1.00 91.25 187 GLY A N 1
ATOM 1354 C CA . GLY A 1 187 ? 49.947 19.260 -32.988 1.00 91.25 187 GLY A CA 1
ATOM 1355 C C . GLY A 1 187 ? 49.720 18.132 -31.979 1.00 91.25 187 GLY A C 1
ATOM 1356 O O . GLY A 1 187 ? 49.023 18.323 -30.982 1.00 91.25 187 GLY A O 1
ATOM 1357 N N . PHE A 1 188 ? 50.365 16.979 -32.171 1.00 92.25 188 PHE A N 1
ATOM 1358 C CA . PHE A 1 188 ? 50.294 15.863 -31.225 1.00 92.25 188 PHE A CA 1
ATOM 1359 C C . PHE A 1 188 ? 50.893 16.213 -29.861 1.00 92.25 188 PHE A C 1
ATOM 1361 O O . PHE A 1 188 ? 50.321 15.845 -28.836 1.00 92.25 188 PHE A O 1
ATOM 1368 N N . ALA A 1 189 ? 52.002 16.955 -29.822 1.00 89.56 189 ALA A N 1
ATOM 1369 C CA . ALA A 1 189 ? 52.593 17.418 -28.569 1.00 89.56 189 ALA A CA 1
ATOM 1370 C C . ALA A 1 189 ? 51.652 18.369 -27.807 1.00 89.56 189 ALA A C 1
ATOM 1372 O O . ALA A 1 189 ? 51.498 18.240 -26.590 1.00 89.56 189 ALA A O 1
ATOM 1373 N N . ALA A 1 190 ? 50.976 19.282 -28.512 1.00 90.88 190 ALA A N 1
ATOM 1374 C CA . ALA A 1 190 ? 49.971 20.159 -27.919 1.00 90.88 190 ALA A CA 1
ATOM 1375 C C . ALA A 1 190 ? 48.776 19.362 -27.367 1.00 90.88 190 ALA A C 1
ATOM 1377 O O . ALA A 1 190 ? 48.395 19.554 -26.212 1.00 90.88 190 ALA A O 1
ATOM 1378 N N . ALA A 1 191 ? 48.247 18.409 -28.141 1.00 89.88 191 ALA A N 1
ATOM 1379 C CA . ALA A 1 191 ? 47.152 17.538 -27.712 1.00 89.88 191 ALA A CA 1
ATOM 1380 C C . ALA A 1 191 ? 47.530 16.662 -26.502 1.00 89.88 191 ALA A C 1
ATOM 1382 O O . ALA A 1 191 ? 46.721 16.458 -25.592 1.00 89.88 191 ALA A O 1
ATOM 1383 N N . ALA A 1 192 ? 48.771 16.170 -26.451 1.00 91.12 192 ALA A N 1
ATOM 1384 C CA . ALA A 1 192 ? 49.293 15.424 -25.310 1.00 91.12 192 ALA A CA 1
ATOM 1385 C C . ALA A 1 192 ? 49.401 16.305 -24.054 1.00 91.12 192 ALA A C 1
ATOM 1387 O O . ALA A 1 192 ? 49.024 15.868 -22.966 1.00 91.12 192 ALA A O 1
ATOM 1388 N N . SER A 1 193 ? 49.859 17.552 -24.201 1.00 92.69 193 SER A N 1
ATOM 1389 C CA . SER A 1 193 ? 49.915 18.533 -23.110 1.00 92.69 193 SER A CA 1
ATOM 1390 C C . SER A 1 193 ? 48.519 18.857 -22.564 1.00 92.69 193 SER A C 1
ATOM 1392 O O . SER A 1 193 ? 48.301 18.834 -21.351 1.00 92.69 193 SER A O 1
ATOM 1394 N N . GLU A 1 194 ? 47.541 19.069 -23.449 1.00 91.56 194 GLU A N 1
ATOM 1395 C CA . GLU A 1 194 ? 46.147 19.285 -23.054 1.00 91.56 194 GLU A CA 1
ATOM 1396 C C . GLU A 1 194 ? 45.576 18.063 -22.320 1.00 91.56 194 GLU A C 1
ATOM 1398 O O . GLU A 1 194 ? 45.003 18.201 -21.238 1.00 91.56 194 GLU A O 1
ATOM 1403 N N . SER A 1 195 ? 45.810 16.860 -22.850 1.00 92.19 195 SER A N 1
ATOM 1404 C CA . SER A 1 195 ? 45.387 15.602 -22.221 1.00 92.19 195 SER A CA 1
ATOM 1405 C C . SER A 1 195 ? 46.007 15.418 -20.831 1.00 92.19 195 SER A C 1
ATOM 1407 O O . SER A 1 195 ? 45.320 15.008 -19.895 1.00 92.19 195 SER A O 1
ATOM 1409 N N . ALA A 1 196 ? 47.284 15.772 -20.656 1.00 90.94 196 ALA A N 1
ATOM 1410 C CA . ALA A 1 196 ? 47.952 15.749 -19.356 1.00 90.94 196 ALA A CA 1
ATOM 1411 C C . ALA A 1 196 ? 47.332 16.758 -18.371 1.00 90.94 196 ALA A C 1
ATOM 1413 O O . ALA A 1 196 ? 47.118 16.432 -17.201 1.00 90.94 196 ALA A O 1
ATOM 1414 N N . GLY A 1 197 ? 46.974 17.957 -18.842 1.00 92.00 197 GLY A N 1
ATOM 1415 C CA . GLY A 1 197 ? 46.244 18.951 -18.052 1.00 92.00 197 GLY A CA 1
ATOM 1416 C C . GLY A 1 197 ? 44.863 18.454 -17.614 1.00 92.00 197 GLY A C 1
ATOM 1417 O O . GLY A 1 197 ? 44.507 18.551 -16.437 1.00 92.00 197 GLY A O 1
ATOM 1418 N N . GLN A 1 198 ? 44.107 17.846 -18.532 1.00 91.06 198 GLN A N 1
ATOM 1419 C CA . GLN A 1 198 ? 42.807 17.240 -18.237 1.00 91.06 198 GLN A CA 1
ATOM 1420 C C . GLN A 1 198 ? 42.927 16.094 -17.220 1.00 91.06 198 GLN A C 1
ATOM 1422 O O . GLN A 1 198 ? 42.119 16.019 -16.290 1.00 91.06 198 GLN A O 1
ATOM 1427 N N . ALA A 1 199 ? 43.951 15.244 -17.350 1.00 89.12 199 ALA A N 1
ATOM 1428 C CA . ALA A 1 199 ? 44.233 14.157 -16.415 1.00 89.12 199 ALA A CA 1
ATOM 1429 C C . ALA A 1 199 ? 44.594 14.675 -15.013 1.00 89.12 199 ALA A C 1
ATOM 1431 O O . ALA A 1 199 ? 44.057 14.181 -14.022 1.00 89.12 199 ALA A O 1
ATOM 1432 N N . SER A 1 200 ? 45.428 15.715 -14.919 1.00 91.94 200 SER A N 1
ATOM 1433 C CA . SER A 1 200 ? 45.747 16.385 -13.650 1.00 91.94 200 SER A CA 1
ATOM 1434 C C . SER A 1 200 ? 44.492 16.970 -12.988 1.00 91.94 200 SER A C 1
ATOM 1436 O O . SER A 1 200 ? 44.227 16.732 -11.809 1.00 91.94 200 SER A O 1
ATOM 1438 N N . GLY A 1 201 ? 43.637 17.643 -13.768 1.00 92.00 201 GLY A N 1
ATOM 1439 C CA . GLY A 1 201 ? 42.351 18.144 -13.280 1.00 92.00 201 GLY A CA 1
ATOM 1440 C C . GLY A 1 201 ? 41.402 17.030 -12.820 1.00 92.00 201 GLY A C 1
ATOM 1441 O O . GLY A 1 201 ? 40.689 17.194 -11.831 1.00 92.00 201 GLY A O 1
ATOM 1442 N N . ALA A 1 202 ? 41.395 15.881 -13.502 1.00 89.69 202 ALA A N 1
ATOM 1443 C CA . ALA A 1 202 ? 40.619 14.712 -13.092 1.00 89.69 202 ALA A CA 1
ATOM 1444 C C . ALA A 1 202 ? 41.136 14.103 -11.780 1.00 89.69 202 ALA A C 1
ATOM 1446 O O . ALA A 1 202 ? 40.326 13.766 -10.917 1.00 89.69 202 ALA A O 1
ATOM 1447 N N . ALA A 1 203 ? 42.456 14.025 -11.598 1.00 90.00 203 ALA A N 1
ATOM 1448 C CA . ALA A 1 203 ? 43.071 13.579 -10.351 1.00 90.00 203 ALA A CA 1
ATOM 1449 C C . ALA A 1 203 ? 42.726 14.512 -9.176 1.00 90.00 203 ALA A C 1
ATOM 1451 O O . ALA A 1 203 ? 42.375 14.029 -8.101 1.00 90.00 203 ALA A O 1
ATOM 1452 N N . GLY A 1 204 ? 42.731 15.834 -9.395 1.00 93.50 204 GLY A N 1
ATOM 1453 C CA . GLY A 1 204 ? 42.287 16.816 -8.399 1.00 93.50 204 GLY A CA 1
ATOM 1454 C C . GLY A 1 204 ? 40.834 16.592 -7.969 1.00 93.50 204 GLY A C 1
ATOM 1455 O O . GLY A 1 204 ? 40.562 16.408 -6.785 1.00 93.50 204 GLY A O 1
ATOM 1456 N N . ARG A 1 205 ? 39.913 16.473 -8.937 1.00 91.56 205 ARG A N 1
ATOM 1457 C CA . ARG A 1 205 ? 38.497 16.169 -8.653 1.00 91.56 205 ARG A CA 1
ATOM 1458 C C . ARG A 1 205 ? 38.319 14.846 -7.907 1.00 91.56 205 ARG A C 1
ATOM 1460 O O . ARG A 1 205 ? 37.473 14.753 -7.025 1.00 91.56 205 ARG A O 1
ATOM 1467 N N . ALA A 1 206 ? 39.101 13.821 -8.244 1.00 89.69 206 ALA A N 1
ATOM 1468 C CA . ALA A 1 206 ? 39.072 12.548 -7.527 1.00 89.69 206 ALA A CA 1
ATOM 1469 C C . ALA A 1 206 ? 39.503 12.707 -6.055 1.00 89.69 206 ALA A C 1
ATOM 1471 O O . ALA A 1 206 ? 38.881 12.114 -5.175 1.00 89.69 206 ALA A O 1
ATOM 1472 N N . GLY A 1 207 ? 40.509 13.544 -5.778 1.00 94.19 207 GLY A N 1
ATOM 1473 C CA . GLY A 1 207 ? 40.919 13.902 -4.416 1.00 94.19 207 GLY A CA 1
ATOM 1474 C C . GLY A 1 207 ? 39.830 14.645 -3.633 1.00 94.19 207 GLY A C 1
ATOM 1475 O O . GLY A 1 207 ? 39.573 14.317 -2.469 1.00 94.19 207 GLY A O 1
ATOM 1476 N N . ASP A 1 208 ? 39.133 15.580 -4.280 1.00 91.94 208 ASP A N 1
ATOM 1477 C CA . ASP A 1 208 ? 37.997 16.292 -3.680 1.00 91.94 208 ASP A CA 1
ATOM 1478 C C . ASP A 1 208 ? 36.858 15.323 -3.329 1.00 91.94 208 ASP A C 1
ATOM 1480 O O . ASP A 1 208 ? 36.324 15.359 -2.217 1.00 91.94 208 ASP A O 1
ATOM 1484 N N . PHE A 1 209 ? 36.522 14.399 -4.238 1.00 93.00 209 PHE A N 1
ATOM 1485 C CA . PHE A 1 209 ? 35.505 13.375 -3.987 1.00 93.00 209 PHE A CA 1
ATOM 1486 C C . PHE A 1 209 ? 35.895 12.424 -2.853 1.00 93.00 209 PHE A C 1
ATOM 1488 O O . PHE A 1 209 ? 35.048 12.106 -2.019 1.00 93.00 209 PHE A O 1
ATOM 1495 N N . ALA A 1 210 ? 37.159 11.999 -2.778 1.00 92.31 210 ALA A N 1
ATOM 1496 C CA . ALA A 1 210 ? 37.644 11.166 -1.680 1.00 92.31 210 ALA A CA 1
ATOM 1497 C C . ALA A 1 210 ? 37.530 11.891 -0.327 1.00 92.31 210 ALA A C 1
ATOM 1499 O O . ALA A 1 210 ? 37.070 11.309 0.656 1.00 92.31 210 ALA A O 1
ATOM 1500 N N . SER A 1 211 ? 37.866 13.183 -0.290 1.00 93.38 211 SER A N 1
ATOM 1501 C CA . SER A 1 211 ? 37.738 14.015 0.913 1.00 93.38 211 SER A CA 1
ATOM 1502 C C . SER A 1 211 ? 36.273 14.195 1.328 1.00 93.38 211 SER A C 1
ATOM 1504 O O . SER A 1 211 ? 35.933 14.056 2.504 1.00 93.38 211 SER A O 1
ATOM 1506 N N . ALA A 1 212 ? 35.379 14.437 0.364 1.00 90.88 212 ALA A N 1
ATOM 1507 C CA . ALA A 1 212 ? 33.941 14.531 0.607 1.00 90.88 212 ALA A CA 1
ATOM 1508 C C . ALA A 1 212 ? 33.337 13.200 1.099 1.00 90.88 212 ALA A C 1
ATOM 1510 O O . ALA A 1 212 ? 32.447 13.202 1.957 1.00 90.88 212 ALA A O 1
ATOM 1511 N N . ALA A 1 213 ? 33.828 12.066 0.590 1.00 91.12 213 ALA A N 1
ATOM 1512 C CA . ALA A 1 213 ? 33.428 10.737 1.041 1.00 91.12 213 ALA A CA 1
ATOM 1513 C C . ALA A 1 213 ? 33.867 10.477 2.491 1.00 91.12 213 ALA A C 1
ATOM 1515 O O . ALA A 1 213 ? 33.035 10.081 3.307 1.00 91.12 213 ALA A O 1
ATOM 1516 N N . ALA A 1 214 ? 35.119 10.790 2.841 1.00 92.00 214 ALA A N 1
ATOM 1517 C CA . ALA A 1 214 ? 35.628 10.666 4.209 1.00 92.00 214 ALA A CA 1
ATOM 1518 C C . ALA A 1 214 ? 34.844 11.547 5.204 1.00 92.00 214 ALA A C 1
ATOM 1520 O O . ALA A 1 214 ? 34.480 11.112 6.297 1.00 92.00 214 ALA A O 1
ATOM 1521 N N . GLU A 1 215 ? 34.508 12.778 4.812 1.00 93.69 215 GLU A N 1
ATOM 1522 C CA . GLU A 1 215 ? 33.669 13.666 5.625 1.00 93.69 215 GLU A CA 1
ATOM 1523 C C . GLU A 1 215 ? 32.236 13.128 5.784 1.00 93.69 215 GLU A C 1
ATOM 1525 O O . GLU A 1 215 ? 31.626 13.260 6.850 1.00 93.69 215 GLU A O 1
ATOM 1530 N N . SER A 1 216 ? 31.691 12.488 4.748 1.00 93.12 216 SER A N 1
ATOM 1531 C CA . SER A 1 216 ? 30.377 11.840 4.815 1.00 93.12 216 SER A CA 1
ATOM 1532 C C . SER A 1 216 ? 30.385 10.641 5.765 1.00 93.12 216 SER A C 1
ATOM 1534 O O . SER A 1 216 ? 29.480 10.519 6.589 1.00 93.12 216 SER A O 1
ATOM 1536 N N . GLU A 1 217 ? 31.424 9.804 5.728 1.00 93.62 217 GLU A N 1
ATOM 1537 C CA . GLU A 1 217 ? 31.615 8.693 6.669 1.00 93.62 217 GLU A CA 1
ATOM 1538 C C . GLU A 1 217 ? 31.693 9.192 8.119 1.00 93.62 217 GLU A C 1
ATOM 1540 O O . GLU A 1 217 ? 30.996 8.684 9.003 1.00 93.62 217 GLU A O 1
ATOM 1545 N N . ARG A 1 218 ? 32.454 10.266 8.363 1.00 94.44 218 ARG A N 1
ATOM 1546 C CA . ARG A 1 218 ? 32.535 10.906 9.682 1.00 94.44 218 ARG A CA 1
ATOM 1547 C C . ARG A 1 218 ? 31.163 11.375 10.175 1.00 94.44 218 ARG A C 1
ATOM 1549 O O . ARG A 1 218 ? 30.817 11.149 11.337 1.00 94.44 218 ARG A O 1
ATOM 1556 N N . LYS A 1 219 ? 30.359 12.006 9.309 1.00 93.19 219 LYS A N 1
ATOM 1557 C CA . LYS A 1 219 ? 28.984 12.427 9.639 1.00 93.19 219 LYS A CA 1
ATOM 1558 C C . LYS A 1 219 ? 28.087 11.236 9.968 1.00 93.19 219 LYS A C 1
ATOM 1560 O O . LYS A 1 219 ? 27.352 11.306 10.949 1.00 93.19 219 LYS A O 1
ATOM 1565 N N . VAL A 1 220 ? 28.189 10.139 9.214 1.00 91.75 220 VAL A N 1
ATOM 1566 C CA . VAL A 1 220 ? 27.463 8.892 9.506 1.00 91.75 220 VAL A CA 1
ATOM 1567 C C . VAL A 1 220 ? 27.840 8.351 10.888 1.00 91.75 220 VAL A C 1
ATOM 1569 O O . VAL A 1 220 ? 26.950 8.009 11.666 1.00 91.75 220 VAL A O 1
ATOM 1572 N N . GLY A 1 221 ? 29.128 8.352 11.248 1.00 93.81 221 GLY A N 1
ATOM 1573 C CA . GLY A 1 221 ? 29.585 7.944 12.581 1.00 93.81 221 GLY A CA 1
ATOM 1574 C C . GLY A 1 221 ? 29.014 8.809 13.716 1.00 93.81 221 GLY A C 1
ATOM 1575 O O . GLY A 1 221 ? 28.584 8.291 14.753 1.00 93.81 221 GLY A O 1
ATOM 1576 N N . LEU A 1 222 ? 28.932 10.128 13.510 1.00 92.25 222 LEU A N 1
ATOM 1577 C CA . LEU A 1 222 ? 28.300 11.043 14.467 1.00 92.25 222 LEU A CA 1
ATOM 1578 C C . LEU A 1 222 ? 26.793 10.787 14.595 1.00 92.25 222 LEU A C 1
ATOM 1580 O O . LEU A 1 222 ? 26.275 10.727 15.711 1.00 92.25 222 LEU A O 1
ATOM 1584 N N . SER A 1 223 ? 26.094 10.585 13.476 1.00 93.31 223 SER A N 1
ATOM 1585 C CA . SER A 1 223 ? 24.669 10.241 13.474 1.00 93.31 223 SER A CA 1
ATOM 1586 C C . SER A 1 223 ? 24.400 8.913 14.184 1.00 93.31 223 SER A C 1
ATOM 1588 O O . SER A 1 223 ? 23.463 8.833 14.976 1.00 93.31 223 SER A O 1
ATOM 1590 N N . ALA A 1 224 ? 25.242 7.897 13.977 1.00 92.19 224 ALA A N 1
ATOM 1591 C CA . ALA A 1 224 ? 25.143 6.620 14.683 1.00 92.19 224 ALA A CA 1
ATOM 1592 C C . ALA A 1 224 ? 25.321 6.788 16.205 1.00 92.19 224 ALA A C 1
ATOM 1594 O O . ALA A 1 224 ? 24.549 6.234 16.988 1.00 92.19 224 ALA A O 1
ATOM 1595 N N . SER A 1 225 ? 26.276 7.618 16.633 1.00 92.75 225 SER A N 1
ATOM 1596 C CA . SER A 1 225 ? 26.507 7.924 18.055 1.00 92.75 225 SER A CA 1
ATOM 1597 C C . SER A 1 225 ? 25.325 8.670 18.694 1.00 92.75 225 SER A C 1
ATOM 1599 O O . SER A 1 225 ? 24.907 8.360 19.816 1.00 92.75 225 SER A O 1
ATOM 1601 N N . ALA A 1 226 ? 24.733 9.625 17.970 1.00 91.69 226 ALA A N 1
ATOM 1602 C CA . ALA A 1 226 ? 23.534 10.339 18.410 1.00 91.69 226 ALA A CA 1
ATOM 1603 C C . ALA A 1 226 ? 22.313 9.405 18.509 1.00 91.69 226 ALA A C 1
ATOM 1605 O O . ALA A 1 226 ? 21.537 9.493 19.467 1.00 91.69 226 ALA A O 1
ATOM 1606 N N . ALA A 1 227 ? 22.167 8.473 17.563 1.00 90.56 227 ALA A N 1
ATOM 1607 C CA . ALA A 1 227 ? 21.119 7.457 17.590 1.00 90.56 227 ALA A CA 1
ATOM 1608 C C . ALA A 1 227 ? 21.274 6.514 18.795 1.00 90.56 227 ALA A C 1
ATOM 1610 O O . ALA A 1 227 ? 20.301 6.277 19.510 1.00 90.56 227 ALA A O 1
ATOM 1611 N N . ALA A 1 228 ? 22.494 6.052 19.084 1.00 92.44 228 ALA A N 1
ATOM 1612 C CA . ALA A 1 228 ? 22.784 5.236 20.265 1.00 92.44 228 ALA A CA 1
ATOM 1613 C C . ALA A 1 228 ? 22.451 5.973 21.577 1.00 92.44 228 ALA A C 1
ATOM 1615 O O . ALA A 1 228 ? 21.824 5.407 22.473 1.00 92.44 228 ALA A O 1
ATOM 1616 N N . THR A 1 229 ? 22.791 7.262 21.667 1.00 94.12 229 THR A N 1
ATOM 1617 C CA . THR A 1 229 ? 22.451 8.113 22.824 1.00 94.12 229 THR A CA 1
ATOM 1618 C C . THR A 1 229 ? 20.935 8.258 22.996 1.00 94.12 229 THR A C 1
ATOM 1620 O O . THR A 1 229 ? 20.405 8.133 24.105 1.00 94.12 229 THR A O 1
ATOM 1623 N N . SER A 1 230 ? 20.222 8.476 21.888 1.00 93.69 230 SER A N 1
ATOM 1624 C CA . SER A 1 230 ? 18.759 8.582 21.875 1.00 93.69 230 SER A CA 1
ATOM 1625 C C . SER A 1 230 ? 18.098 7.273 22.313 1.00 93.69 230 SER A C 1
ATOM 1627 O O . SER A 1 230 ? 17.173 7.298 23.123 1.00 93.69 230 SER A O 1
ATOM 1629 N N . ALA A 1 231 ? 18.614 6.125 21.858 1.00 93.50 231 ALA A N 1
ATOM 1630 C CA . ALA A 1 231 ? 18.158 4.805 22.291 1.00 93.50 231 ALA A CA 1
ATOM 1631 C C . ALA A 1 231 ? 18.380 4.583 23.798 1.00 93.50 231 ALA A C 1
ATOM 1633 O O . ALA A 1 231 ? 17.482 4.103 24.490 1.00 93.50 231 ALA A O 1
ATOM 1634 N N . GLY A 1 232 ? 19.533 5.000 24.333 1.00 94.31 232 GLY A N 1
ATOM 1635 C CA . GLY A 1 232 ? 19.802 4.974 25.774 1.00 94.31 232 GLY A CA 1
ATOM 1636 C C . GLY A 1 232 ? 18.787 5.796 26.573 1.00 94.31 232 GLY A C 1
ATOM 1637 O O . GLY A 1 232 ? 18.224 5.312 27.552 1.00 94.31 232 GLY A O 1
ATOM 1638 N N . THR A 1 233 ? 18.481 7.010 26.109 1.00 93.56 233 THR A N 1
ATOM 1639 C CA . THR A 1 233 ? 17.483 7.886 26.747 1.00 93.56 233 THR A CA 1
ATOM 1640 C C . THR A 1 233 ? 16.079 7.281 26.692 1.00 93.56 233 THR A C 1
ATOM 1642 O O . THR A 1 233 ? 15.355 7.317 27.688 1.00 93.56 233 THR A O 1
ATOM 1645 N N . ALA A 1 234 ? 15.697 6.688 25.558 1.00 90.25 234 ALA A N 1
ATOM 1646 C CA . ALA A 1 234 ? 14.414 6.008 25.408 1.00 90.25 234 ALA A CA 1
ATOM 1647 C C . ALA A 1 234 ? 14.273 4.831 26.389 1.00 90.25 234 ALA A C 1
ATOM 1649 O O . ALA A 1 234 ? 13.242 4.711 27.051 1.00 90.25 234 ALA A O 1
ATOM 1650 N N . ASN A 1 235 ? 15.324 4.021 26.555 1.00 94.00 235 ASN A N 1
ATOM 1651 C CA . ASN A 1 235 ? 15.339 2.924 27.526 1.00 94.00 235 ASN A CA 1
ATOM 1652 C C . ASN A 1 235 ? 15.183 3.425 28.969 1.00 94.00 235 ASN A C 1
ATOM 1654 O O . ASN A 1 235 ? 14.398 2.859 29.731 1.00 94.00 235 ASN A O 1
ATOM 1658 N N . THR A 1 236 ? 15.858 4.518 29.338 1.00 94.38 236 THR A N 1
ATOM 1659 C CA . THR A 1 236 ? 15.681 5.144 30.659 1.00 94.38 236 THR A CA 1
ATOM 1660 C C . THR A 1 236 ? 14.233 5.588 30.874 1.00 94.38 236 THR A C 1
ATOM 1662 O O . THR A 1 236 ? 13.635 5.263 31.899 1.00 94.38 236 THR A O 1
ATOM 1665 N N . LYS A 1 237 ? 13.627 6.265 29.889 1.00 94.06 237 LYS A N 1
ATOM 1666 C CA . LYS A 1 237 ? 12.231 6.726 29.976 1.00 94.06 237 LYS A CA 1
ATOM 1667 C C . LYS A 1 237 ? 11.228 5.575 30.045 1.00 94.06 237 LYS A C 1
ATOM 1669 O O . LYS A 1 237 ? 10.241 5.678 30.771 1.00 94.06 237 LYS A O 1
ATOM 1674 N N . ALA A 1 238 ? 11.492 4.465 29.358 1.00 92.69 238 ALA A N 1
ATOM 1675 C CA . ALA A 1 238 ? 10.689 3.253 29.482 1.00 92.69 238 ALA A CA 1
ATOM 1676 C C . ALA A 1 238 ? 10.742 2.673 30.911 1.00 92.69 238 ALA A C 1
ATOM 1678 O O . ALA A 1 238 ? 9.707 2.288 31.455 1.00 92.69 238 ALA A O 1
ATOM 1679 N N . GLY A 1 239 ? 11.919 2.669 31.548 1.00 94.62 239 GLY A N 1
ATOM 1680 C CA . GLY A 1 239 ? 12.080 2.246 32.944 1.00 94.62 239 GLY A CA 1
ATOM 1681 C C . GLY A 1 239 ? 11.355 3.154 33.947 1.00 94.62 239 GLY A C 1
ATOM 1682 O O . GLY A 1 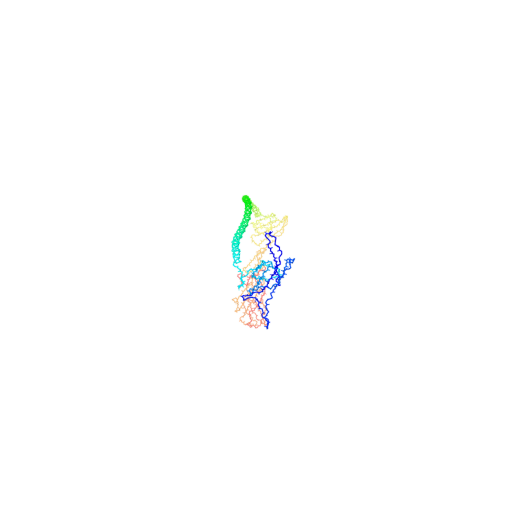239 ? 10.683 2.665 34.861 1.00 94.62 239 GLY A O 1
ATOM 1683 N N . GLU A 1 240 ? 11.426 4.474 33.750 1.00 93.38 240 GLU A N 1
ATOM 1684 C CA . GLU A 1 240 ? 10.660 5.448 34.542 1.00 93.38 240 GLU A CA 1
ATOM 1685 C C . GLU A 1 240 ? 9.146 5.197 34.417 1.00 93.38 240 GLU A C 1
ATOM 1687 O O . GLU A 1 240 ? 8.450 5.093 35.427 1.00 93.38 240 GLU A O 1
ATOM 1692 N N . ALA A 1 241 ? 8.640 5.009 33.193 1.00 91.06 241 ALA A N 1
ATOM 1693 C CA . ALA A 1 241 ? 7.224 4.745 32.941 1.00 91.06 241 ALA A CA 1
ATOM 1694 C C . ALA A 1 241 ? 6.741 3.432 33.584 1.00 91.06 241 ALA A C 1
ATOM 1696 O O . ALA A 1 241 ? 5.666 3.398 34.187 1.00 91.06 241 ALA A O 1
ATOM 1697 N N . ALA A 1 242 ? 7.541 2.364 33.508 1.00 92.50 242 ALA A N 1
ATOM 1698 C CA . ALA A 1 242 ? 7.237 1.096 34.170 1.00 92.50 242 ALA A CA 1
ATOM 1699 C C . ALA A 1 242 ? 7.146 1.256 35.699 1.00 92.50 242 ALA A C 1
ATOM 1701 O O . ALA A 1 242 ? 6.244 0.705 36.333 1.00 92.50 242 ALA A O 1
ATOM 1702 N N . THR A 1 243 ? 8.031 2.068 36.284 1.00 92.88 243 THR A N 1
ATOM 1703 C CA . THR A 1 243 ? 8.006 2.390 37.718 1.00 92.88 243 THR A CA 1
ATOM 1704 C C . THR A 1 243 ? 6.726 3.139 38.095 1.00 92.88 243 THR A C 1
ATOM 1706 O O . THR A 1 243 ? 6.042 2.747 39.043 1.00 92.88 243 THR A O 1
ATOM 1709 N N . SER A 1 244 ? 6.347 4.168 37.329 1.00 92.62 244 SER A N 1
ATOM 1710 C CA . SER A 1 244 ? 5.096 4.909 37.545 1.00 92.62 244 SER A CA 1
ATOM 1711 C C . SER A 1 244 ? 3.854 4.024 37.400 1.00 92.62 244 SER A C 1
ATOM 1713 O O . SER A 1 244 ? 2.922 4.141 38.195 1.00 92.62 244 SER A O 1
ATOM 1715 N N . ALA A 1 245 ? 3.842 3.096 36.438 1.00 90.81 245 ALA A N 1
ATOM 1716 C CA . ALA A 1 245 ? 2.756 2.128 36.285 1.00 90.81 245 ALA A CA 1
ATOM 1717 C C . ALA A 1 245 ? 2.636 1.201 37.508 1.00 90.81 245 ALA A C 1
ATOM 1719 O O . ALA A 1 245 ? 1.529 0.952 37.990 1.00 90.81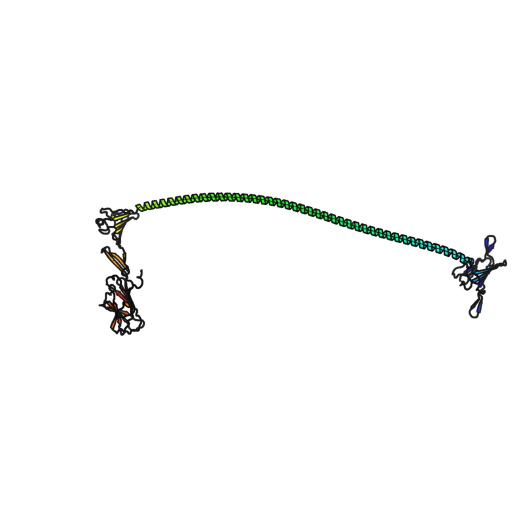 245 ALA A O 1
ATOM 1720 N N . GLY A 1 246 ? 3.765 0.744 38.061 1.00 91.56 246 GLY A N 1
ATOM 1721 C CA . GLY A 1 246 ? 3.793 -0.035 39.302 1.00 91.56 246 GLY A CA 1
ATOM 1722 C C . GLY A 1 246 ? 3.221 0.733 40.497 1.00 91.56 246 GLY A C 1
ATOM 1723 O O . GLY A 1 246 ? 2.390 0.201 41.235 1.00 91.56 246 GLY A O 1
ATOM 1724 N N . GLN A 1 247 ? 3.597 2.006 40.652 1.00 90.81 247 GLN A N 1
ATOM 1725 C CA . GLN A 1 247 ? 3.061 2.886 41.699 1.00 90.81 247 GLN A CA 1
ATOM 1726 C C . GLN A 1 247 ? 1.545 3.102 41.552 1.00 90.81 247 GLN A C 1
ATOM 1728 O O . GLN A 1 247 ? 0.812 3.027 42.538 1.00 90.81 247 GLN A O 1
ATOM 1733 N N . ALA A 1 248 ? 1.052 3.301 40.325 1.00 88.31 248 ALA A N 1
ATOM 1734 C CA . ALA A 1 248 ? -0.380 3.424 40.054 1.00 88.31 248 ALA A CA 1
ATOM 1735 C C . ALA A 1 248 ? -1.151 2.136 40.398 1.00 88.31 248 ALA A C 1
ATOM 1737 O O . ALA A 1 248 ? -2.239 2.198 40.972 1.00 88.31 248 ALA A O 1
ATOM 1738 N N . GLY A 1 249 ? -0.573 0.966 40.104 1.00 91.62 249 GLY A N 1
ATOM 1739 C CA . GLY A 1 249 ? -1.134 -0.327 40.498 1.00 91.62 249 GLY A CA 1
ATOM 1740 C C . GLY A 1 249 ? -1.272 -0.470 42.016 1.00 91.62 249 GLY A C 1
ATOM 1741 O O . GLY A 1 249 ? -2.332 -0.856 42.501 1.00 91.62 249 GLY A O 1
ATOM 1742 N N . GLN A 1 250 ? -0.245 -0.080 42.775 1.00 88.75 250 GLN A N 1
ATOM 1743 C CA . GLN A 1 250 ? -0.297 -0.084 44.243 1.00 88.75 250 GLN A CA 1
ATOM 1744 C C . GLN A 1 250 ? -1.373 0.867 44.785 1.00 88.75 250 GLN A C 1
ATOM 1746 O O . GLN A 1 250 ? -2.126 0.495 45.686 1.00 88.75 250 GLN A O 1
ATOM 1751 N N . ALA A 1 251 ? -1.492 2.069 44.209 1.00 88.00 251 ALA A N 1
ATOM 1752 C CA . ALA A 1 251 ? -2.522 3.034 44.587 1.00 88.00 251 ALA A CA 1
ATOM 1753 C C . ALA A 1 251 ? -3.941 2.501 44.327 1.00 88.00 251 ALA A C 1
ATOM 1755 O O . ALA A 1 251 ? -4.825 2.671 45.167 1.00 88.00 251 ALA A O 1
ATOM 1756 N N . LYS A 1 252 ? -4.153 1.805 43.201 1.00 92.38 252 LYS A N 1
ATOM 1757 C CA . LYS A 1 252 ? -5.424 1.135 42.897 1.00 92.38 252 LYS A CA 1
ATOM 1758 C C . LYS A 1 252 ? -5.772 0.093 43.962 1.00 92.38 252 LYS A C 1
ATOM 1760 O O . LYS A 1 252 ? -6.871 0.146 44.506 1.00 92.38 252 LYS A O 1
ATOM 1765 N N . THR A 1 253 ? -4.843 -0.802 44.296 1.00 88.94 253 THR A N 1
ATOM 1766 C CA . THR A 1 253 ? -5.066 -1.829 45.327 1.00 88.94 253 THR A CA 1
ATOM 1767 C C . THR A 1 253 ? -5.402 -1.204 46.684 1.00 88.94 253 THR A C 1
ATOM 1769 O O . THR A 1 253 ? -6.309 -1.665 47.375 1.00 88.94 253 THR A O 1
ATOM 1772 N N . ALA A 1 254 ? -4.717 -0.120 47.062 1.00 86.19 254 ALA A N 1
ATOM 1773 C CA . ALA A 1 254 ? -5.009 0.604 48.298 1.00 86.19 254 ALA A CA 1
ATOM 1774 C C . ALA A 1 254 ? -6.414 1.238 48.290 1.00 86.19 254 ALA A C 1
ATOM 1776 O O . ALA A 1 254 ? -7.121 1.187 49.298 1.00 86.19 254 ALA A O 1
ATOM 1777 N N . ALA A 1 255 ? -6.843 1.798 47.155 1.00 84.31 255 ALA A N 1
ATOM 1778 C CA . ALA A 1 255 ? -8.185 2.355 46.996 1.00 84.31 255 ALA A CA 1
ATOM 1779 C C . ALA A 1 255 ? -9.279 1.274 47.060 1.00 84.31 255 ALA A C 1
ATOM 1781 O O . ALA A 1 255 ? -10.316 1.485 47.689 1.00 84.31 255 ALA A O 1
ATOM 1782 N N . GLU A 1 256 ? -9.043 0.109 46.452 1.00 89.75 256 GLU A N 1
ATOM 1783 C CA . GLU A 1 256 ? -9.947 -1.045 46.531 1.00 89.75 256 GLU A CA 1
ATOM 1784 C C . GLU A 1 256 ? -10.094 -1.533 47.980 1.00 89.75 256 GLU A C 1
ATOM 1786 O O . GLU A 1 256 ? -11.217 -1.685 48.458 1.00 89.75 256 GLU A O 1
ATOM 1791 N N . ALA A 1 257 ? -8.989 -1.649 48.723 1.00 79.81 257 ALA A N 1
ATOM 1792 C CA . ALA A 1 257 ? -9.023 -2.010 50.140 1.00 79.81 257 ALA A CA 1
ATOM 1793 C C . ALA A 1 257 ? -9.807 -0.990 50.990 1.00 79.81 257 ALA A C 1
ATOM 1795 O O . ALA A 1 257 ? -10.616 -1.375 51.835 1.00 79.81 257 ALA A O 1
ATOM 1796 N N . ALA A 1 258 ? -9.615 0.312 50.749 1.00 81.69 258 ALA A N 1
ATOM 1797 C CA . ALA A 1 258 ? -10.345 1.369 51.452 1.00 81.69 258 ALA A CA 1
ATOM 1798 C C . ALA A 1 258 ? -11.858 1.326 51.170 1.00 81.69 258 ALA A C 1
ATOM 1800 O O . ALA A 1 258 ? -12.666 1.514 52.083 1.00 81.69 258 ALA A O 1
ATOM 1801 N N . ARG A 1 259 ? -12.251 1.042 49.921 1.00 84.31 259 ARG A N 1
ATOM 1802 C CA . ARG A 1 259 ? -13.657 0.850 49.539 1.00 84.31 259 ARG A CA 1
ATOM 1803 C C . ARG A 1 259 ? -14.272 -0.337 50.276 1.00 84.31 259 ARG A C 1
ATOM 1805 O O . ARG A 1 259 ? -15.375 -0.214 50.802 1.00 84.31 259 ARG A O 1
ATOM 1812 N N . ASP A 1 260 ? -13.576 -1.466 50.321 1.00 75.94 260 ASP A N 1
ATOM 1813 C CA . ASP A 1 260 ? -14.099 -2.687 50.937 1.00 75.94 260 ASP A CA 1
ATOM 1814 C C . ASP A 1 260 ? -14.261 -2.522 52.462 1.00 75.94 260 ASP A C 1
ATOM 1816 O O . ASP A 1 260 ? -15.270 -2.946 53.027 1.00 75.94 260 ASP A O 1
ATOM 1820 N N . LEU A 1 261 ? -13.342 -1.799 53.116 1.00 76.38 261 LEU A N 1
ATOM 1821 C CA . LEU A 1 261 ? -13.469 -1.368 54.517 1.00 76.38 261 LEU A CA 1
ATOM 1822 C C . LEU A 1 261 ? -14.700 -0.479 54.755 1.00 76.38 261 LEU A C 1
ATOM 1824 O O . LEU A 1 261 ? -15.417 -0.672 55.738 1.00 76.38 261 LEU A O 1
ATOM 1828 N N . ALA A 1 262 ? -14.972 0.472 53.856 1.00 73.38 262 ALA A N 1
ATOM 1829 C CA . ALA A 1 262 ? -16.150 1.332 53.951 1.00 73.38 262 ALA A CA 1
ATOM 1830 C C . ALA A 1 262 ? -17.459 0.541 53.775 1.00 73.38 262 ALA A C 1
ATOM 1832 O O . ALA A 1 262 ? -18.437 0.784 54.484 1.00 73.38 262 ALA A O 1
ATOM 1833 N N . LEU A 1 263 ? -17.470 -0.441 52.869 1.00 71.69 263 LEU A N 1
ATOM 1834 C CA . LEU A 1 263 ? -18.647 -1.259 52.583 1.00 71.69 263 LEU A CA 1
ATOM 1835 C C . LEU A 1 263 ? -18.961 -2.250 53.716 1.00 71.69 263 LEU A C 1
ATOM 1837 O O . LEU A 1 263 ? -20.130 -2.462 54.040 1.00 71.69 263 LEU A O 1
ATOM 1841 N N . ALA A 1 264 ? -17.931 -2.812 54.359 1.00 66.38 264 ALA A N 1
ATOM 1842 C CA . ALA A 1 264 ? -18.080 -3.737 55.484 1.00 66.38 264 ALA A CA 1
ATOM 1843 C C . ALA A 1 264 ? -18.809 -3.109 56.689 1.00 66.38 264 ALA A C 1
ATOM 1845 O O . ALA A 1 264 ? -19.534 -3.802 57.401 1.00 66.38 264 ALA A O 1
ATOM 1846 N N . GLY A 1 265 ? -18.671 -1.794 56.897 1.00 64.62 265 GLY A N 1
ATOM 1847 C CA . GLY A 1 265 ? -19.367 -1.075 57.968 1.00 64.62 265 GLY A CA 1
ATOM 1848 C C . GLY A 1 265 ? -20.842 -0.769 57.680 1.00 64.62 265 GLY A C 1
ATOM 1849 O O . GLY A 1 265 ? -21.619 -0.598 58.614 1.00 64.62 265 GLY A O 1
ATOM 1850 N N . GLN A 1 266 ? -21.251 -0.713 56.409 1.00 63.34 266 GLN A N 1
ATOM 1851 C CA . GLN A 1 266 ? -22.577 -0.215 56.019 1.00 63.34 266 GLN A CA 1
ATOM 1852 C C . GLN A 1 266 ? -23.686 -1.285 56.068 1.00 63.34 266 GLN A C 1
ATOM 1854 O O . GLN A 1 266 ? -24.861 -0.942 56.185 1.00 63.34 266 GLN A O 1
ATOM 1859 N N . PHE A 1 267 ? -23.331 -2.574 56.018 1.00 65.00 267 PHE A N 1
ATOM 1860 C CA . PHE A 1 267 ? -24.290 -3.692 55.982 1.00 65.00 267 PHE A CA 1
ATOM 1861 C C . PHE A 1 267 ? -24.137 -4.694 57.137 1.00 65.00 267 PHE A C 1
ATOM 1863 O O . PHE A 1 267 ? -24.765 -5.753 57.118 1.00 65.00 267 PHE A O 1
ATOM 1870 N N . ALA A 1 268 ? -23.330 -4.377 58.155 1.00 73.19 268 ALA A N 1
ATOM 1871 C CA . ALA A 1 268 ? -23.246 -5.173 59.376 1.00 73.19 268 ALA A CA 1
ATOM 1872 C C . ALA A 1 268 ? -24.567 -5.047 60.153 1.00 73.19 268 ALA A C 1
ATOM 1874 O O . ALA A 1 268 ? -24.766 -4.118 60.936 1.00 73.19 268 ALA A O 1
ATOM 1875 N N . GLY A 1 269 ? -25.520 -5.935 59.863 1.00 78.38 269 GLY A N 1
ATOM 1876 C CA . GLY A 1 269 ? -26.843 -5.849 60.466 1.00 78.38 269 GLY A CA 1
ATOM 1877 C C . GLY A 1 269 ? -26.788 -5.971 61.993 1.00 78.38 269 GLY A C 1
ATOM 1878 O O . GLY A 1 269 ? -25.984 -6.728 62.535 1.00 78.38 269 GLY A O 1
ATOM 1879 N N . SER A 1 270 ? -27.633 -5.217 62.690 1.00 86.94 270 SER A N 1
ATOM 1880 C CA . SER A 1 270 ? -27.697 -5.213 64.158 1.00 86.94 270 SER A CA 1
ATOM 1881 C C . SER A 1 270 ? -28.922 -5.981 64.649 1.00 86.94 270 SER A C 1
ATOM 1883 O O . SER A 1 270 ? -30.001 -5.853 64.082 1.00 86.94 270 SER A O 1
ATOM 1885 N N . ASP A 1 271 ? -28.800 -6.781 65.707 1.00 87.12 271 ASP A N 1
ATOM 1886 C CA . ASP A 1 271 ? -29.988 -7.359 66.350 1.00 87.12 271 ASP A CA 1
ATOM 1887 C C . ASP A 1 271 ? -30.871 -6.206 66.879 1.00 87.12 271 ASP A C 1
ATOM 1889 O O . ASP A 1 271 ? -30.361 -5.282 67.517 1.00 87.12 271 ASP A O 1
ATOM 1893 N N . LEU A 1 272 ? -32.186 -6.241 66.621 1.00 89.00 272 LEU A N 1
ATOM 1894 C CA . LEU A 1 272 ? -33.173 -5.301 67.190 1.00 89.00 272 LEU A CA 1
A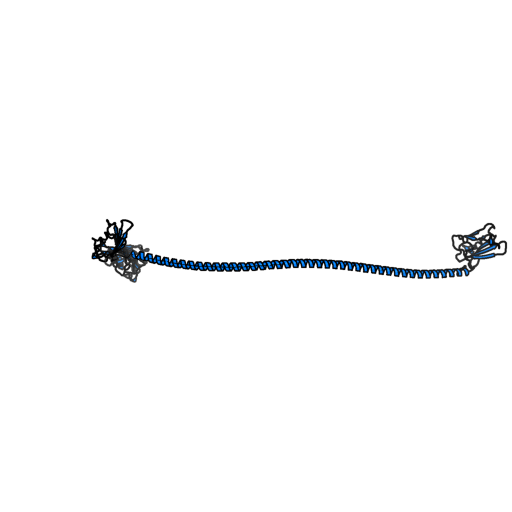TOM 1895 C C . LEU A 1 272 ? -33.250 -5.393 68.721 1.00 89.00 272 LEU A C 1
ATOM 1897 O O . LEU A 1 272 ? -33.920 -4.580 69.370 1.00 89.00 272 LEU A O 1
ATOM 1901 N N . GLY A 1 273 ? -32.517 -6.355 69.280 1.00 72.44 273 GLY A N 1
ATOM 1902 C CA . GLY A 1 273 ? -32.245 -6.502 70.686 1.00 72.44 273 GLY A CA 1
ATOM 1903 C C . GLY A 1 273 ? -33.361 -7.267 71.367 1.00 72.44 273 GLY A C 1
ATOM 1904 O O . GLY A 1 273 ? -34.503 -7.308 70.924 1.00 72.44 273 GLY A O 1
ATOM 1905 N N . GLY A 1 274 ? -33.023 -7.848 72.515 1.00 66.94 274 GLY A N 1
ATOM 1906 C CA . GLY A 1 274 ? -33.948 -8.567 73.379 1.00 66.94 274 GLY A CA 1
ATOM 1907 C C . GLY A 1 274 ? -35.030 -7.706 74.050 1.00 66.94 274 GLY A C 1
ATOM 1908 O O . GLY A 1 274 ? -35.554 -8.143 75.073 1.00 66.94 274 GLY A O 1
ATOM 1909 N N . SER A 1 275 ? -35.347 -6.515 73.553 1.00 67.19 275 SER A N 1
ATOM 1910 C CA . SER A 1 275 ? -36.316 -5.579 74.129 1.00 67.19 275 SER A CA 1
ATOM 1911 C C . SER A 1 275 ? -37.575 -5.470 73.265 1.00 67.19 275 SER A C 1
ATOM 1913 O O . SER A 1 275 ? -37.564 -5.807 72.086 1.00 67.19 275 SER A O 1
ATOM 1915 N N . ASN A 1 276 ? -38.676 -4.978 73.842 1.00 82.62 276 ASN A N 1
ATOM 1916 C CA . ASN A 1 276 ? -39.916 -4.643 73.125 1.00 82.62 276 ASN A CA 1
ATOM 1917 C C . ASN A 1 276 ? -39.727 -3.401 72.226 1.00 82.62 276 ASN A C 1
ATOM 1919 O O . ASN A 1 276 ? -40.382 -2.377 72.409 1.00 82.62 276 ASN A O 1
ATOM 1923 N N . THR A 1 277 ? -38.775 -3.465 71.295 1.00 91.25 277 THR A N 1
ATOM 1924 C CA . THR A 1 277 ? -38.431 -2.377 70.380 1.00 91.25 277 THR A CA 1
ATOM 1925 C C . THR A 1 277 ? -39.563 -2.198 69.374 1.00 91.25 277 THR A C 1
ATOM 1927 O O . THR A 1 277 ? -39.859 -3.106 68.594 1.00 91.25 277 THR A O 1
ATOM 1930 N N . SER A 1 278 ? -40.200 -1.026 69.394 1.00 93.19 278 SER A N 1
ATOM 1931 C CA . SER A 1 278 ? -41.206 -0.658 68.397 1.00 93.19 278 SER A CA 1
ATOM 1932 C C . SER A 1 278 ? -40.539 -0.397 67.050 1.00 93.19 278 SER A C 1
ATOM 1934 O O . SER A 1 278 ? -39.579 0.369 66.967 1.00 93.19 278 SER A O 1
ATOM 1936 N N . LEU A 1 279 ? -41.069 -0.973 65.971 1.00 94.31 279 LEU A N 1
ATOM 1937 C CA . LEU A 1 279 ? -40.539 -0.709 64.634 1.00 94.31 279 LEU A CA 1
ATOM 1938 C C . LEU A 1 279 ? -40.725 0.754 64.210 1.00 94.31 279 LEU A C 1
ATOM 1940 O O . LEU A 1 279 ? -39.960 1.242 63.387 1.00 94.31 279 LEU A O 1
ATOM 1944 N N . ASP A 1 280 ? -41.664 1.495 64.801 1.00 93.38 280 ASP A N 1
ATOM 1945 C CA . ASP A 1 280 ? -41.867 2.916 64.480 1.00 93.38 280 ASP A CA 1
ATOM 1946 C C . ASP A 1 280 ? -40.676 3.799 64.896 1.00 93.38 280 ASP A C 1
ATOM 1948 O O . ASP A 1 280 ? -40.485 4.874 64.329 1.00 93.38 280 ASP A O 1
ATOM 1952 N N . THR A 1 281 ? -39.853 3.351 65.856 1.00 92.06 281 THR A N 1
ATOM 1953 C CA . THR A 1 281 ? -38.653 4.082 66.302 1.00 92.06 281 THR A CA 1
ATOM 1954 C C . THR A 1 281 ? -37.405 3.745 65.481 1.00 92.06 281 THR A C 1
ATOM 1956 O O . THR A 1 281 ? -36.368 4.387 65.646 1.00 92.06 281 THR A O 1
ATOM 1959 N N . MET A 1 282 ? -37.485 2.758 64.582 1.00 92.75 282 MET A N 1
ATOM 1960 C CA . MET A 1 282 ? -36.369 2.328 63.734 1.00 92.75 282 MET A CA 1
ATOM 1961 C C . MET A 1 282 ? -36.255 3.231 62.499 1.00 92.75 282 MET A C 1
ATOM 1963 O O . MET A 1 282 ? -36.741 2.902 61.419 1.00 92.75 282 MET A O 1
ATOM 1967 N N . LEU A 1 283 ? -35.630 4.397 62.689 1.00 90.50 283 LEU A N 1
ATOM 1968 C CA . LEU A 1 283 ? -35.503 5.461 61.678 1.00 90.50 283 LEU A CA 1
ATOM 1969 C C . LEU A 1 283 ? -34.091 5.597 61.087 1.00 90.50 283 LEU A C 1
ATOM 1971 O O . LEU A 1 283 ? -33.878 6.376 60.153 1.00 90.50 283 LEU A O 1
ATOM 1975 N N . THR A 1 284 ? -33.115 4.894 61.661 1.00 90.25 284 THR A N 1
ATOM 1976 C CA . THR A 1 284 ? -31.733 4.886 61.175 1.00 90.25 284 THR A CA 1
ATOM 1977 C C . THR A 1 284 ? -31.624 3.905 60.013 1.00 90.25 284 THR A C 1
ATOM 1979 O O . THR A 1 284 ? -31.973 2.738 60.205 1.00 90.25 284 THR A O 1
ATOM 1982 N N . PRO A 1 285 ? -31.143 4.333 58.829 1.00 91.38 285 PRO A N 1
ATOM 1983 C CA . PRO A 1 285 ? -30.918 3.424 57.715 1.00 91.38 285 PRO A CA 1
ATOM 1984 C C . PRO A 1 285 ? -29.995 2.274 58.107 1.00 91.38 285 PRO A C 1
ATOM 1986 O O . PRO A 1 285 ? -28.951 2.503 58.718 1.00 91.38 285 PRO A O 1
ATOM 1989 N N . GLY A 1 286 ? -30.372 1.051 57.754 1.00 91.44 286 GLY A N 1
ATOM 1990 C CA . GLY A 1 286 ? -29.599 -0.129 58.113 1.00 91.44 286 GLY A CA 1
ATOM 1991 C C . GLY A 1 286 ? -30.378 -1.427 57.973 1.00 91.44 286 GLY A C 1
ATOM 1992 O O . GLY A 1 286 ? -31.573 -1.440 57.670 1.00 91.44 286 GLY A O 1
ATOM 1993 N N . VAL A 1 287 ? -29.664 -2.524 58.204 1.00 92.94 287 VAL A N 1
ATOM 1994 C CA . VAL A 1 287 ? -30.222 -3.875 58.283 1.00 92.94 287 VAL A CA 1
ATOM 1995 C C . VAL A 1 287 ? -30.301 -4.262 59.753 1.00 92.94 287 VAL A C 1
ATOM 1997 O O . VAL A 1 287 ? -29.341 -4.082 60.500 1.00 92.94 287 VAL A O 1
ATOM 2000 N N . PHE A 1 288 ? -31.434 -4.800 60.180 1.00 94.00 288 PHE A N 1
ATOM 2001 C CA . PHE A 1 288 ? -31.647 -5.238 61.547 1.00 94.00 288 PHE A CA 1
ATOM 2002 C C . PHE A 1 288 ? -32.265 -6.632 61.599 1.00 94.00 288 PHE A C 1
ATOM 2004 O O . PHE A 1 288 ? -33.036 -7.009 60.719 1.00 94.00 288 PHE A O 1
ATOM 2011 N N . TYR A 1 289 ? -31.960 -7.395 62.642 1.00 93.50 289 TYR A N 1
ATOM 2012 C CA . TYR A 1 289 ? -32.445 -8.765 62.810 1.00 93.50 289 TYR A CA 1
ATOM 2013 C C . TYR A 1 289 ? -33.436 -8.848 63.969 1.00 93.50 289 TYR A C 1
ATOM 2015 O O . TYR A 1 289 ? -33.141 -8.390 65.065 1.00 93.50 289 TYR A O 1
ATOM 2023 N N . GLN A 1 290 ? -34.597 -9.462 63.750 1.00 94.31 290 GLN A N 1
ATOM 2024 C CA . GLN A 1 290 ? -35.503 -9.890 64.814 1.00 94.31 290 GLN A CA 1
ATOM 2025 C C . GLN A 1 290 ? -35.320 -11.391 65.036 1.00 94.31 290 GLN A C 1
ATOM 2027 O O . GLN A 1 290 ? -35.862 -12.213 64.293 1.00 94.31 290 GLN A O 1
ATOM 2032 N N . THR A 1 291 ? -34.548 -11.750 66.060 1.00 92.50 291 THR A N 1
ATOM 2033 C CA . THR A 1 291 ? -34.174 -13.142 66.353 1.00 92.50 291 THR A CA 1
ATOM 2034 C C . THR A 1 291 ? -35.161 -13.858 67.288 1.00 92.50 291 THR A C 1
ATOM 2036 O O . THR A 1 291 ? -35.140 -15.086 67.387 1.00 92.50 291 THR A O 1
ATOM 2039 N N . ARG A 1 292 ? -36.067 -13.130 67.957 1.00 92.88 292 ARG A N 1
ATOM 2040 C CA . ARG A 1 292 ? -36.953 -13.628 69.023 1.00 92.88 292 ARG A CA 1
ATOM 2041 C C . ARG A 1 292 ? -38.431 -13.388 68.699 1.00 92.88 292 ARG A C 1
ATOM 2043 O O . ARG A 1 292 ? -38.969 -12.304 68.905 1.00 92.88 292 ARG A O 1
ATOM 2050 N N . ALA A 1 293 ? -39.137 -14.453 68.315 1.00 92.12 293 ALA A N 1
ATOM 2051 C CA . ALA A 1 293 ? -40.568 -14.418 67.978 1.00 92.12 293 ALA A CA 1
ATOM 2052 C C . ALA A 1 293 ? -41.444 -13.706 69.034 1.00 92.12 293 ALA A C 1
ATOM 2054 O O . ALA A 1 293 ? -42.335 -12.940 68.684 1.00 92.12 293 ALA A O 1
ATOM 2055 N N . ALA A 1 294 ? -41.158 -13.901 70.327 1.00 93.00 294 ALA A N 1
ATOM 2056 C CA . ALA A 1 294 ? -41.921 -13.301 71.427 1.00 93.00 294 ALA A CA 1
ATOM 2057 C C . ALA A 1 294 ? -41.911 -11.757 71.442 1.00 93.00 294 ALA A C 1
ATOM 2059 O O . ALA A 1 294 ? -42.780 -11.149 72.060 1.00 93.00 294 ALA A O 1
ATOM 2060 N N . GLN A 1 295 ? -40.935 -11.122 70.786 1.00 93.25 295 GLN A N 1
ATOM 2061 C CA . GLN A 1 295 ? -40.756 -9.663 70.772 1.00 93.25 295 GLN A CA 1
ATOM 2062 C C . GLN A 1 295 ? -41.350 -9.011 69.525 1.00 93.25 295 GLN A C 1
ATOM 2064 O O . GLN A 1 295 ? -41.661 -7.816 69.533 1.00 93.25 295 GLN A O 1
ATOM 2069 N N . ALA A 1 296 ? -41.588 -9.811 68.486 1.00 94.25 296 ALA A N 1
ATOM 2070 C CA . ALA A 1 296 ? -42.348 -9.419 67.316 1.00 94.25 296 ALA A CA 1
ATOM 2071 C C . ALA A 1 296 ? -43.844 -9.394 67.654 1.00 94.25 296 ALA A C 1
ATOM 2073 O O . ALA A 1 296 ? -44.560 -10.365 67.433 1.00 94.25 296 ALA A O 1
ATOM 2074 N N . THR A 1 297 ? -44.328 -8.304 68.245 1.00 95.06 297 THR A N 1
ATOM 2075 C CA . THR A 1 297 ? -45.746 -8.141 68.607 1.00 95.06 297 THR A CA 1
ATOM 2076 C C . THR A 1 297 ? -46.400 -7.040 67.778 1.00 95.06 297 THR A C 1
ATOM 2078 O O . THR A 1 297 ? -45.734 -6.106 67.327 1.00 95.06 297 THR A O 1
ATOM 2081 N N . LEU A 1 298 ? -47.727 -7.098 67.622 1.00 94.69 298 LE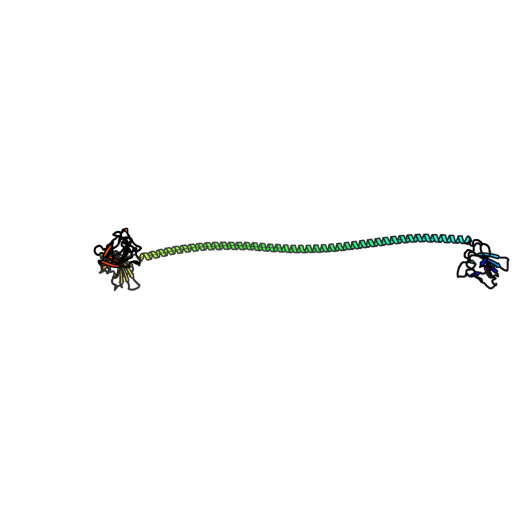U A N 1
ATOM 2082 C CA . LEU A 1 298 ? -48.482 -6.021 66.967 1.00 94.69 298 LEU A CA 1
ATOM 2083 C C . LEU A 1 298 ? -48.382 -4.693 67.743 1.00 94.69 298 LEU A C 1
ATOM 2085 O O . LEU A 1 298 ? -48.386 -3.621 67.139 1.00 94.69 298 LEU A O 1
ATOM 2089 N N . ALA A 1 299 ? -48.224 -4.749 69.073 1.00 94.12 299 ALA A N 1
ATOM 2090 C CA . ALA A 1 299 ? -47.980 -3.570 69.909 1.00 94.12 299 ALA A CA 1
ATOM 2091 C C . ALA A 1 299 ? -46.643 -2.891 69.563 1.00 94.12 299 ALA A C 1
ATOM 2093 O O . ALA A 1 299 ? -46.581 -1.666 69.474 1.00 94.12 299 ALA A O 1
ATOM 2094 N N . ASN A 1 300 ? -45.618 -3.692 69.257 1.00 94.50 300 ASN A N 1
ATOM 2095 C CA . ASN A 1 300 ? -44.311 -3.239 68.773 1.00 94.50 300 ASN A CA 1
ATOM 2096 C C . ASN A 1 300 ? -44.290 -2.976 67.254 1.00 94.50 300 ASN A C 1
ATOM 2098 O O . ASN A 1 300 ? -43.220 -2.814 66.671 1.00 94.50 300 ASN A O 1
ATOM 2102 N N . LYS A 1 301 ? -45.461 -2.921 66.605 1.00 95.31 301 LYS A N 1
ATOM 2103 C CA . LYS A 1 301 ? -45.634 -2.510 65.201 1.00 95.31 301 LYS A CA 1
ATOM 2104 C C . LYS A 1 301 ? -45.020 -3.457 64.169 1.00 95.31 301 LYS A C 1
ATOM 2106 O O . LYS A 1 301 ? -44.767 -3.052 63.036 1.00 95.31 301 LYS A O 1
ATOM 2111 N N . TYR A 1 302 ? -44.841 -4.724 64.533 1.00 95.62 302 TYR A N 1
ATOM 2112 C CA . TYR A 1 302 ? -44.500 -5.775 63.576 1.00 95.62 302 TYR A CA 1
ATOM 2113 C C . TYR A 1 302 ? -45.688 -6.072 62.649 1.00 95.62 302 TYR A C 1
ATOM 2115 O O . TYR A 1 302 ? -46.836 -5.912 63.073 1.00 95.62 302 TYR A O 1
ATOM 2123 N N . PRO A 1 303 ? -45.436 -6.518 61.406 1.00 95.25 303 PRO A N 1
ATOM 2124 C CA . PRO A 1 303 ? -46.500 -6.837 60.453 1.00 95.25 303 PRO A CA 1
ATOM 2125 C C . PRO A 1 303 ? -47.419 -7.977 60.915 1.00 95.25 303 PRO A C 1
ATOM 2127 O O . PRO A 1 303 ? -48.617 -7.938 60.651 1.00 95.25 303 PRO A O 1
ATOM 2130 N N . ALA A 1 304 ? -46.883 -8.954 61.650 1.00 92.56 304 ALA A N 1
ATOM 2131 C CA . ALA A 1 304 ? -47.651 -9.990 62.333 1.00 92.56 304 ALA A CA 1
ATOM 2132 C C . ALA A 1 304 ? -46.952 -10.412 63.635 1.00 92.56 304 ALA A C 1
ATOM 2134 O O . ALA A 1 304 ? -45.740 -10.232 63.800 1.00 92.56 304 ALA A O 1
ATOM 2135 N N . ALA A 1 305 ? -47.721 -10.966 64.575 1.00 93.00 305 ALA A N 1
ATOM 2136 C CA . ALA A 1 305 ? -47.186 -11.440 65.846 1.00 93.00 305 ALA A CA 1
ATOM 2137 C C . ALA A 1 305 ? -46.354 -12.724 65.662 1.00 93.00 305 ALA A C 1
ATOM 2139 O O . ALA A 1 305 ? -46.741 -13.613 64.908 1.00 93.00 305 ALA A O 1
ATOM 2140 N N . GLY A 1 306 ? -45.231 -12.846 66.371 1.00 91.75 306 GLY A N 1
ATOM 2141 C CA . GLY A 1 306 ? -44.368 -14.030 66.331 1.00 91.75 306 GLY A CA 1
ATOM 2142 C C . GLY A 1 306 ? -43.347 -14.062 65.188 1.00 91.75 306 GLY A C 1
ATOM 2143 O O . GLY A 1 306 ? -42.562 -15.007 65.112 1.00 91.75 306 GLY A O 1
ATOM 2144 N N . LEU A 1 307 ? -43.325 -13.062 64.301 1.00 91.50 307 LEU A N 1
ATOM 2145 C CA . LEU A 1 307 ? -42.455 -13.064 63.124 1.00 91.50 307 LEU A CA 1
ATOM 2146 C C . LEU A 1 307 ? -40.985 -12.786 63.470 1.00 91.50 307 LEU A C 1
ATOM 2148 O O . LEU A 1 307 ? -40.599 -11.662 63.786 1.00 91.50 307 LEU A O 1
ATOM 2152 N N . LYS A 1 308 ? -40.140 -13.808 63.316 1.00 93.88 308 LYS A N 1
ATOM 2153 C CA . LYS A 1 308 ? -38.685 -13.644 63.195 1.00 93.88 308 LYS A CA 1
ATOM 2154 C C . LYS A 1 308 ? -38.331 -13.220 61.773 1.00 93.88 308 LYS A C 1
ATOM 2156 O O . LYS A 1 308 ? -39.012 -13.626 60.829 1.00 93.88 308 LYS A O 1
ATOM 2161 N N . GLY A 1 309 ? -37.280 -12.426 61.603 1.00 93.94 309 GLY A N 1
ATOM 2162 C CA . GLY A 1 309 ? -36.920 -11.943 60.274 1.00 93.94 309 GLY A CA 1
ATOM 2163 C C . GLY A 1 309 ? -35.882 -10.835 60.244 1.00 93.94 309 GLY A C 1
ATOM 2164 O O . GLY A 1 309 ? -35.211 -10.549 61.235 1.00 93.94 309 GLY A O 1
ATOM 2165 N N . VAL A 1 310 ? -35.768 -10.211 59.079 1.00 94.94 310 VAL A N 1
ATOM 2166 C CA . VAL A 1 310 ? -34.870 -9.089 58.809 1.00 94.94 310 VAL A CA 1
ATOM 2167 C C . VAL A 1 310 ? -35.706 -7.843 58.558 1.00 94.94 310 VAL A C 1
ATOM 2169 O O . VAL A 1 310 ? -36.607 -7.866 57.724 1.00 94.94 310 VAL A O 1
ATOM 2172 N N . LEU A 1 311 ? -35.392 -6.755 59.249 1.00 95.56 311 LEU A N 1
ATOM 2173 C CA . LEU A 1 311 ? -35.886 -5.420 58.949 1.00 95.56 311 LEU A CA 1
ATOM 2174 C C . LEU A 1 311 ? -34.813 -4.664 58.168 1.00 95.56 311 LEU A C 1
ATOM 2176 O O . LEU A 1 311 ? -33.679 -4.546 58.619 1.00 95.56 311 LEU A O 1
ATOM 2180 N N . ILE A 1 312 ? -35.178 -4.092 57.034 1.00 95.19 312 ILE A N 1
ATOM 2181 C CA . ILE A 1 312 ? -34.354 -3.144 56.294 1.00 95.19 312 ILE A CA 1
ATOM 2182 C C . ILE A 1 312 ? -35.039 -1.791 56.409 1.00 95.19 312 ILE A C 1
ATOM 2184 O O . ILE A 1 312 ? -36.210 -1.650 56.056 1.00 95.19 312 ILE A O 1
ATOM 2188 N N . VAL A 1 313 ? -34.308 -0.811 56.927 1.00 93.56 313 VAL A N 1
ATOM 2189 C CA . VAL A 1 313 ? -34.756 0.577 57.004 1.00 93.56 313 VAL A CA 1
ATOM 2190 C C . VAL A 1 313 ? -33.994 1.361 55.952 1.00 93.56 313 VAL A C 1
ATOM 2192 O O . VAL A 1 313 ? -32.763 1.416 55.974 1.00 93.56 313 VAL A O 1
ATOM 2195 N N . THR A 1 314 ? -34.717 1.993 55.040 1.00 93.19 314 THR A N 1
ATOM 2196 C CA . THR A 1 314 ? -34.168 2.970 54.101 1.00 93.19 314 THR A CA 1
ATOM 2197 C C . THR A 1 314 ? -34.766 4.334 54.417 1.00 93.19 314 THR A C 1
ATOM 2199 O O . THR A 1 314 ? -35.885 4.460 54.919 1.00 93.19 314 THR A O 1
ATOM 2202 N N . ARG A 1 315 ? -33.996 5.394 54.174 1.00 87.19 315 ARG A N 1
ATOM 2203 C CA . ARG A 1 315 ? -34.451 6.767 54.389 1.00 87.19 315 ARG A CA 1
ATOM 2204 C C . ARG A 1 315 ? -34.100 7.593 53.170 1.00 87.19 315 ARG A C 1
ATOM 2206 O O . ARG A 1 315 ? -32.925 7.733 52.838 1.00 87.19 315 ARG A O 1
ATOM 2213 N N . ALA A 1 316 ? -35.113 8.143 52.516 1.00 76.06 316 ALA A N 1
ATOM 2214 C CA . ALA A 1 316 ? -34.899 9.188 51.527 1.00 76.06 316 ALA A CA 1
ATOM 2215 C C . ALA A 1 316 ? -34.519 10.481 52.266 1.00 76.06 316 ALA A C 1
ATOM 2217 O O . ALA A 1 316 ? -34.971 10.707 53.390 1.00 76.06 316 ALA A O 1
ATOM 2218 N N . THR A 1 317 ? -33.683 11.335 51.671 1.00 67.44 317 THR A N 1
ATOM 2219 C CA . THR A 1 317 ? -33.297 12.637 52.247 1.00 67.44 317 THR A CA 1
ATOM 2220 C C . THR A 1 317 ? -34.534 13.400 52.748 1.00 67.44 317 THR A C 1
ATOM 2222 O O . THR A 1 317 ? -35.344 13.850 51.941 1.00 67.44 317 THR A O 1
ATOM 2225 N N . GLY A 1 318 ? -34.708 13.506 54.075 1.00 72.44 318 GLY A N 1
ATOM 2226 C CA . GLY A 1 318 ? -35.889 14.108 54.711 1.00 72.44 318 GLY A CA 1
ATOM 2227 C C . GLY A 1 318 ? -36.529 13.260 55.824 1.00 72.44 318 GLY A C 1
ATOM 2228 O O . GLY A 1 318 ? -35.850 12.537 56.562 1.00 72.44 318 GLY A O 1
ATOM 2229 N N . ALA A 1 319 ? -37.850 13.401 55.991 1.00 78.75 319 ALA A N 1
ATOM 2230 C CA . ALA A 1 319 ? -38.646 12.763 57.050 1.00 78.75 319 ALA A CA 1
ATOM 2231 C C . ALA A 1 319 ? -39.232 11.388 56.670 1.00 78.75 319 ALA A C 1
ATOM 2233 O O . ALA A 1 319 ? -39.835 10.742 57.523 1.00 78.75 319 ALA A O 1
ATOM 2234 N N . PHE A 1 320 ? -39.065 10.944 55.420 1.00 85.88 320 PHE A N 1
ATOM 2235 C CA . PHE A 1 320 ? -39.644 9.699 54.916 1.00 85.88 320 PHE A CA 1
ATOM 2236 C C . PHE A 1 320 ? -38.708 8.514 55.142 1.00 85.88 320 PHE A C 1
ATOM 2238 O O . PHE A 1 320 ? -37.576 8.502 54.654 1.00 85.88 320 PHE A O 1
ATOM 2245 N N . SER A 1 321 ? -39.205 7.520 55.869 1.00 90.88 321 SER A N 1
ATOM 2246 C CA . SER A 1 321 ? -38.560 6.226 56.069 1.00 90.88 321 SER A CA 1
ATOM 2247 C C . SER A 1 321 ? -39.402 5.139 55.409 1.00 90.88 321 SER A C 1
ATOM 2249 O O . SER A 1 321 ? -40.633 5.150 55.487 1.00 90.88 321 SER A O 1
ATOM 2251 N N . GLU A 1 322 ? -38.736 4.197 54.764 1.00 94.62 322 GLU A N 1
ATOM 2252 C CA . GLU A 1 322 ? -39.333 2.973 54.253 1.00 94.62 322 GLU A CA 1
ATOM 2253 C C . GLU A 1 322 ? -38.788 1.804 55.067 1.00 94.62 322 GLU A C 1
ATOM 2255 O O . GLU A 1 322 ? -37.611 1.753 55.434 1.00 94.62 322 GLU A O 1
ATOM 2260 N N . GLN A 1 323 ? -39.687 0.890 55.406 1.00 95.75 323 GLN A N 1
ATOM 2261 C CA . GLN A 1 323 ? -39.364 -0.320 56.132 1.00 95.75 323 GLN A CA 1
ATOM 2262 C C . GLN A 1 323 ? -39.805 -1.521 55.324 1.00 95.75 323 GLN A C 1
ATOM 2264 O O . GLN A 1 323 ? -40.970 -1.642 54.946 1.00 95.75 323 GLN A O 1
ATOM 2269 N N . LEU A 1 324 ? -38.858 -2.424 55.122 1.00 96.81 324 LEU A N 1
ATOM 2270 C CA . LEU A 1 324 ? -39.048 -3.717 54.499 1.00 96.81 324 LEU A CA 1
ATOM 2271 C C . LEU A 1 324 ? -38.770 -4.790 55.552 1.00 96.81 324 LEU A C 1
ATOM 2273 O O . LEU A 1 324 ? -37.670 -4.850 56.092 1.00 96.81 324 LEU A O 1
ATOM 2277 N N . PHE A 1 325 ? -39.751 -5.635 55.854 1.00 96.50 325 PHE A N 1
ATOM 2278 C CA . PHE A 1 325 ? -39.602 -6.748 56.784 1.00 96.50 325 PHE A CA 1
ATOM 2279 C C . PHE A 1 325 ? -39.719 -8.081 56.045 1.00 96.50 325 PHE A C 1
ATOM 2281 O O . PHE A 1 325 ? -40.750 -8.383 55.443 1.00 96.50 325 PHE A O 1
ATOM 2288 N N . ILE A 1 326 ? -38.674 -8.898 56.112 1.00 95.38 326 ILE A N 1
ATOM 2289 C CA . ILE A 1 326 ? -38.598 -10.215 55.477 1.00 95.38 326 ILE A CA 1
ATOM 2290 C C . ILE A 1 326 ? -38.664 -11.270 56.579 1.00 95.38 326 ILE A C 1
ATOM 2292 O O . ILE A 1 326 ? -37.726 -11.408 57.364 1.00 95.38 326 ILE A O 1
ATOM 2296 N N . GLY A 1 327 ? -39.774 -12.005 56.656 1.00 92.12 327 GLY A N 1
ATOM 2297 C CA . GLY A 1 327 ? -39.948 -13.073 57.642 1.00 92.12 327 GLY A CA 1
ATOM 2298 C C . GLY A 1 327 ? -39.104 -14.312 57.322 1.00 92.12 327 GLY A C 1
ATOM 2299 O O . GLY A 1 327 ? -38.919 -14.662 56.159 1.00 92.12 327 GLY A O 1
ATOM 2300 N N . GLU A 1 328 ? -38.650 -15.027 58.354 1.00 88.75 328 GLU A N 1
ATOM 2301 C CA . GLU A 1 328 ? -37.821 -16.245 58.245 1.00 88.75 328 GLU A CA 1
ATOM 2302 C C . GLU A 1 328 ? -38.478 -17.361 57.407 1.00 88.75 328 GLU A C 1
ATOM 2304 O O . GLU A 1 328 ? -37.787 -18.184 56.817 1.00 88.75 328 GLU A O 1
ATOM 2309 N N . GLY A 1 329 ? -39.811 -17.369 57.300 1.00 82.56 329 GLY A N 1
ATOM 2310 C CA . GLY A 1 329 ? -40.549 -18.352 56.503 1.00 82.56 329 GLY A CA 1
ATOM 2311 C C . GLY A 1 329 ? -40.427 -18.187 54.982 1.00 82.56 329 GLY A C 1
ATOM 2312 O O . GLY A 1 329 ? -40.865 -19.071 54.254 1.00 82.56 329 GLY A O 1
ATOM 2313 N N . GLY A 1 330 ? -39.876 -17.072 54.478 1.00 82.44 330 GLY A N 1
ATOM 2314 C CA . GLY A 1 330 ? -39.693 -16.851 53.034 1.00 82.44 330 GLY A CA 1
ATOM 2315 C C . GLY A 1 330 ? -40.998 -16.770 52.224 1.00 82.44 330 GLY A C 1
ATOM 2316 O O . GLY A 1 330 ? -40.993 -16.924 51.004 1.00 82.44 330 GLY A O 1
ATOM 2317 N N . PHE A 1 331 ? -42.131 -16.545 52.888 1.00 86.88 331 PHE A N 1
ATOM 2318 C CA . PHE A 1 331 ? -43.464 -16.558 52.274 1.00 86.88 331 PHE A CA 1
ATOM 2319 C C . PHE A 1 331 ? -43.859 -15.238 51.596 1.00 86.88 331 PHE A C 1
ATOM 2321 O O . PHE A 1 331 ? -44.878 -15.158 50.913 1.00 86.88 331 PHE A O 1
ATOM 2328 N N . GLY A 1 332 ? -43.057 -14.199 51.786 1.00 91.38 332 GLY A N 1
ATOM 2329 C CA . GLY A 1 332 ? -43.283 -12.862 51.267 1.00 91.38 332 GLY A CA 1
ATOM 2330 C C . GLY A 1 332 ? -42.455 -11.859 52.046 1.00 91.38 332 GLY A C 1
ATOM 2331 O O . GLY A 1 332 ? -41.651 -12.223 52.911 1.00 91.38 332 GLY A O 1
ATOM 2332 N N . TYR A 1 333 ? -42.671 -10.591 51.747 1.00 95.44 333 TYR A N 1
ATOM 2333 C CA . TYR A 1 333 ? -42.120 -9.498 52.525 1.00 95.44 333 TYR A CA 1
ATOM 2334 C C . TYR A 1 333 ? -43.192 -8.455 52.789 1.00 95.44 333 TYR A C 1
ATOM 2336 O O . TYR A 1 333 ? -44.127 -8.280 52.010 1.00 95.44 333 TYR A O 1
ATOM 2344 N N . TYR A 1 334 ? -43.059 -7.774 53.914 1.00 97.25 334 TYR A N 1
ATOM 2345 C CA . TYR A 1 334 ? -43.945 -6.696 54.303 1.00 97.25 334 TYR A CA 1
ATOM 2346 C C . TYR A 1 334 ? -43.241 -5.382 54.022 1.00 97.25 334 TYR A C 1
ATOM 2348 O O . TYR A 1 334 ? -42.074 -5.222 54.372 1.00 97.25 334 TYR A O 1
ATOM 2356 N N . ILE A 1 335 ? -43.943 -4.437 53.415 1.00 97.25 335 ILE A N 1
ATOM 2357 C CA . ILE A 1 335 ? -43.430 -3.092 53.186 1.00 97.25 335 ILE A CA 1
ATOM 2358 C C . ILE A 1 335 ? -44.377 -2.069 53.795 1.00 97.25 335 ILE A C 1
ATOM 2360 O O . ILE A 1 335 ? -45.599 -2.217 53.740 1.00 97.25 335 ILE A O 1
ATOM 2364 N N . ARG A 1 336 ? -43.812 -1.029 54.394 1.00 96.31 336 ARG A N 1
ATOM 2365 C CA . ARG A 1 336 ? -44.550 0.173 54.770 1.00 96.31 336 ARG A CA 1
ATOM 2366 C C . ARG A 1 336 ? -43.665 1.394 54.627 1.00 96.31 336 ARG A C 1
ATOM 2368 O O . ARG A 1 336 ? -42.443 1.319 54.740 1.00 96.31 336 ARG A O 1
ATOM 2375 N N . THR A 1 337 ? -44.303 2.535 54.453 1.00 94.62 337 THR A N 1
ATOM 2376 C CA . THR A 1 337 ? -43.648 3.843 54.448 1.00 94.62 337 THR A CA 1
ATOM 2377 C C . THR A 1 337 ? -44.249 4.729 55.529 1.00 94.62 337 THR A C 1
ATOM 2379 O O . THR A 1 337 ? -45.405 4.554 55.934 1.00 94.62 337 THR A O 1
ATOM 2382 N N . GLY A 1 338 ? -43.465 5.669 56.038 1.00 91.88 338 GLY A N 1
ATOM 2383 C CA . GLY A 1 338 ? -43.925 6.571 57.082 1.00 91.88 338 GLY A CA 1
ATOM 2384 C C . GLY A 1 338 ? -42.930 7.662 57.432 1.00 91.88 338 GLY A C 1
ATOM 2385 O O . GLY A 1 338 ? -41.838 7.762 56.872 1.00 91.88 338 GLY A O 1
ATOM 2386 N N . THR A 1 339 ? -43.333 8.490 58.382 1.00 85.62 339 THR A N 1
ATOM 2387 C CA . THR A 1 339 ? -42.482 9.433 59.104 1.00 85.62 339 THR A CA 1
ATOM 2388 C C . THR A 1 339 ? -42.354 8.982 60.559 1.00 85.62 339 THR A C 1
ATOM 2390 O O . THR A 1 339 ? -43.000 8.026 60.985 1.00 85.62 339 THR A O 1
ATOM 2393 N N . SER A 1 340 ? -41.561 9.690 61.367 1.00 77.94 340 SER A N 1
ATOM 2394 C CA . SER A 1 340 ? -41.441 9.404 62.805 1.00 77.94 340 SER A CA 1
ATOM 2395 C C . SER A 1 340 ? -42.761 9.506 63.583 1.00 77.94 340 SER A C 1
ATOM 2397 O O . SER A 1 340 ? -42.828 9.037 64.716 1.00 77.94 340 SER A O 1
ATOM 2399 N N . THR A 1 341 ? -43.799 10.123 63.009 1.00 84.25 341 THR A N 1
ATOM 2400 C CA . THR A 1 341 ? -45.087 10.376 63.671 1.00 84.25 341 THR A CA 1
ATOM 2401 C C . THR A 1 341 ? -46.283 9.723 62.980 1.00 84.25 341 THR A C 1
ATOM 2403 O O . THR A 1 341 ? -47.358 9.678 63.575 1.00 84.25 341 THR A O 1
ATOM 2406 N N . ALA A 1 342 ? -46.131 9.207 61.755 1.00 90.75 342 ALA A N 1
ATOM 2407 C CA . ALA A 1 342 ? -47.220 8.586 61.005 1.00 90.75 342 ALA A CA 1
ATOM 2408 C C . ALA A 1 342 ? -46.708 7.478 60.074 1.00 90.75 342 ALA A C 1
ATOM 2410 O O . ALA A 1 342 ? -45.925 7.741 59.163 1.00 90.75 342 ALA A O 1
ATOM 2411 N N . TRP A 1 343 ? -47.199 6.252 60.262 1.00 95.00 343 TRP A N 1
ATOM 2412 C CA . TRP A 1 343 ? -46.874 5.093 59.428 1.00 95.00 343 TRP A CA 1
ATOM 2413 C C . TRP A 1 343 ? -48.098 4.608 58.654 1.00 95.00 343 TRP A C 1
ATOM 2415 O O . TRP A 1 343 ? -49.206 4.569 59.191 1.00 95.00 343 TRP A O 1
ATOM 2425 N N . THR A 1 344 ? -47.891 4.198 57.403 1.00 96.44 344 THR A N 1
ATOM 2426 C CA . THR A 1 344 ? -48.882 3.412 56.658 1.00 96.44 344 THR A CA 1
ATOM 2427 C C . THR A 1 344 ? -49.029 2.016 57.267 1.00 96.44 344 THR A C 1
ATOM 2429 O O . THR A 1 344 ? -48.154 1.531 57.994 1.00 96.44 344 THR A O 1
ATOM 2432 N N . ALA A 1 345 ? -50.158 1.362 56.988 1.00 95.81 345 ALA A N 1
ATOM 2433 C CA . ALA A 1 345 ? -50.314 -0.050 57.309 1.00 95.81 345 ALA A CA 1
ATOM 2434 C C . ALA A 1 345 ? -49.294 -0.889 56.520 1.00 95.81 345 ALA A C 1
ATOM 2436 O O . ALA A 1 345 ? -48.916 -0.532 55.405 1.00 95.81 345 ALA A O 1
ATOM 2437 N N . TRP A 1 346 ? -48.875 -2.017 57.091 1.00 96.81 346 TRP A N 1
ATOM 2438 C CA . TRP A 1 346 ? -48.032 -2.976 56.386 1.00 96.81 346 TRP A CA 1
ATOM 2439 C C . TRP A 1 346 ? -48.772 -3.556 55.178 1.00 96.81 346 TRP A C 1
ATOM 2441 O O . TRP A 1 346 ? -49.864 -4.106 55.319 1.00 96.81 346 TRP A O 1
ATOM 2451 N N . ALA A 1 347 ? -48.158 -3.465 54.003 1.00 96.88 347 ALA A N 1
ATOM 2452 C CA . ALA A 1 347 ? -48.590 -4.167 52.806 1.00 96.88 347 ALA A CA 1
ATOM 2453 C C . ALA A 1 347 ? -47.788 -5.465 52.673 1.00 96.88 347 ALA A C 1
ATOM 2455 O O . ALA A 1 347 ? -46.557 -5.437 52.659 1.00 96.88 347 ALA A O 1
ATOM 2456 N N . PHE A 1 348 ? -48.479 -6.601 52.580 1.00 95.81 348 PHE A N 1
ATOM 2457 C CA . PHE A 1 348 ? -47.840 -7.887 52.320 1.00 95.81 348 PHE A CA 1
ATOM 2458 C C . PHE A 1 348 ? -47.659 -8.098 50.818 1.00 95.81 348 PHE A C 1
ATOM 2460 O O . PHE A 1 348 ? -48.620 -8.023 50.052 1.00 95.81 348 PHE A O 1
ATOM 2467 N N . ILE A 1 349 ? -46.429 -8.394 50.410 1.00 96.19 349 ILE A N 1
ATOM 2468 C CA . ILE A 1 349 ? -46.086 -8.779 49.047 1.00 96.19 349 ILE A CA 1
ATOM 2469 C C . ILE A 1 349 ? -45.775 -10.281 49.064 1.00 96.19 349 ILE A C 1
ATOM 2471 O O . ILE A 1 349 ? -44.724 -10.688 49.571 1.00 96.19 349 ILE A O 1
ATOM 2475 N N . PRO A 1 350 ? -46.697 -11.119 48.559 1.00 94.69 350 PRO A N 1
ATOM 2476 C CA . PRO A 1 350 ? -46.574 -12.566 48.651 1.00 94.69 350 PRO A CA 1
ATOM 2477 C C . PRO A 1 350 ? -45.473 -13.097 47.737 1.00 94.69 350 PRO A C 1
ATOM 2479 O O . PRO A 1 350 ? -45.278 -12.596 46.626 1.00 94.69 350 PRO A O 1
ATOM 2482 N N . THR A 1 351 ? -44.805 -14.176 48.150 1.00 93.75 351 THR A N 1
ATOM 2483 C CA . THR A 1 351 ? -44.036 -14.974 47.194 1.00 93.75 351 THR A CA 1
ATOM 2484 C C . THR A 1 351 ? -44.965 -15.765 46.282 1.00 93.75 351 THR A C 1
ATOM 2486 O O . THR A 1 351 ? -46.105 -16.105 46.625 1.00 93.75 351 THR A O 1
ATOM 2489 N N . GLN A 1 352 ? -44.450 -16.055 45.089 1.00 94.50 352 GLN A N 1
ATOM 2490 C CA . GLN A 1 352 ? -45.082 -16.960 44.149 1.00 94.50 352 GLN A CA 1
ATOM 2491 C C . GLN A 1 352 ? -44.238 -18.218 44.000 1.00 94.50 352 GLN A C 1
ATOM 2493 O O . GLN A 1 352 ? -43.018 -18.159 43.847 1.00 94.50 352 GLN A O 1
ATOM 2498 N N . LYS A 1 353 ? -44.910 -19.364 44.015 1.00 92.81 353 LYS A N 1
ATOM 2499 C CA . LYS A 1 353 ? -44.320 -20.668 43.727 1.00 92.81 353 LYS A CA 1
ATOM 2500 C C . LYS A 1 353 ? -44.835 -21.146 42.381 1.00 92.81 353 LYS A C 1
ATOM 2502 O O . LYS A 1 353 ? -46.044 -21.234 42.172 1.00 92.81 353 LYS A O 1
ATOM 2507 N N . VAL A 1 354 ? -43.912 -21.534 41.507 1.00 93.19 354 VAL A N 1
ATOM 2508 C CA . VAL A 1 354 ? -44.233 -22.273 40.285 1.00 93.19 354 VAL A CA 1
ATOM 2509 C C . VAL A 1 354 ? -44.003 -23.755 40.546 1.00 93.19 354 VAL A C 1
ATOM 2511 O O . VAL A 1 354 ? -42.906 -24.168 40.911 1.00 93.19 354 VAL A O 1
ATOM 2514 N N . ASP A 1 355 ? -45.041 -24.561 40.367 1.00 91.56 355 ASP A N 1
ATOM 2515 C CA . ASP A 1 355 ? -44.968 -26.016 40.468 1.00 91.56 355 ASP A CA 1
ATOM 2516 C C . ASP A 1 355 ? -45.216 -26.627 39.092 1.00 91.56 355 ASP A C 1
ATOM 2518 O O . ASP A 1 355 ? -46.221 -26.312 38.457 1.00 91.56 355 ASP A O 1
ATOM 2522 N N . VAL A 1 356 ? -44.295 -27.479 38.637 1.00 91.19 356 VAL A N 1
ATOM 2523 C CA . VAL A 1 356 ? -44.331 -28.129 37.318 1.00 91.19 356 VAL A CA 1
ATOM 2524 C C . VAL A 1 356 ? -44.644 -29.632 37.380 1.00 91.19 356 VAL A C 1
ATOM 2526 O O . VAL A 1 356 ? -44.678 -30.295 36.345 1.00 91.19 356 VAL A O 1
ATOM 2529 N N . THR A 1 357 ? -44.874 -30.186 38.577 1.00 89.75 357 THR A N 1
ATOM 2530 C CA . THR A 1 357 ? -45.032 -31.639 38.798 1.00 89.75 357 THR A CA 1
ATOM 2531 C C . THR A 1 357 ? -46.274 -32.221 38.123 1.00 89.75 357 THR A C 1
ATOM 2533 O O . THR A 1 357 ? -46.241 -33.338 37.615 1.00 89.75 357 THR A O 1
ATOM 2536 N N . VAL A 1 358 ? -47.363 -31.452 38.075 1.00 90.75 358 VAL A N 1
ATOM 2537 C CA . VAL A 1 358 ? -48.650 -31.836 37.470 1.00 90.75 358 VAL A CA 1
ATOM 2538 C C . VAL A 1 358 ? -49.137 -30.757 36.513 1.00 90.75 358 VAL A C 1
ATOM 2540 O O . VAL A 1 358 ? -50.257 -30.246 36.606 1.00 90.75 358 VAL A O 1
ATOM 2543 N N . GLY A 1 359 ? -48.257 -30.410 35.576 1.00 89.94 359 GLY A N 1
ATOM 2544 C CA . GLY A 1 359 ? -48.411 -29.237 34.723 1.00 89.94 359 GLY A CA 1
ATOM 2545 C C . GLY A 1 359 ? -47.898 -27.982 35.415 1.00 89.94 359 GLY A C 1
ATOM 2546 O O . GLY A 1 359 ? -47.325 -28.081 36.490 1.00 89.94 359 GLY A O 1
ATOM 2547 N N . ARG A 1 360 ? -48.083 -26.808 34.810 1.00 93.38 360 ARG A N 1
ATOM 2548 C CA . ARG A 1 360 ? -47.615 -25.529 35.352 1.00 93.38 360 ARG A CA 1
ATOM 2549 C C . ARG A 1 360 ? -48.694 -24.910 36.229 1.00 93.38 360 ARG A C 1
ATOM 2551 O O . ARG A 1 360 ? -49.711 -24.445 35.724 1.00 93.38 360 ARG A O 1
ATOM 2558 N N . ARG A 1 361 ? -48.447 -24.856 37.532 1.00 93.38 361 ARG A N 1
ATOM 2559 C CA . ARG A 1 361 ? -49.284 -24.166 38.515 1.00 93.38 361 ARG A CA 1
ATOM 2560 C C . ARG A 1 361 ? -48.533 -22.987 39.102 1.00 93.38 361 ARG A C 1
ATOM 2562 O O . ARG A 1 361 ? -47.348 -23.115 39.398 1.00 93.38 361 ARG A O 1
ATOM 2569 N N . ILE A 1 362 ? -49.228 -21.875 39.298 1.00 94.25 362 ILE A N 1
ATOM 2570 C CA . ILE A 1 362 ? -48.711 -20.722 40.032 1.00 94.25 362 ILE A CA 1
ATOM 2571 C C . ILE A 1 362 ? -49.537 -20.591 41.301 1.00 94.25 362 ILE A C 1
ATOM 2573 O O . ILE A 1 362 ? -50.763 -20.451 41.256 1.00 94.25 362 ILE A O 1
ATOM 2577 N N . PHE A 1 363 ? -48.841 -20.663 42.425 1.00 94.31 363 PHE A N 1
ATOM 2578 C CA . PHE A 1 363 ? -49.392 -20.435 43.745 1.00 94.31 363 PHE A CA 1
ATOM 2579 C C . PHE A 1 363 ? -48.914 -19.084 44.249 1.00 94.31 363 PHE A C 1
ATOM 2581 O O . PHE A 1 363 ? -47.731 -18.774 44.129 1.00 94.31 363 PHE A O 1
ATOM 2588 N N . THR A 1 364 ? -49.820 -18.322 44.842 1.00 95.75 364 THR A N 1
ATOM 2589 C CA . THR A 1 364 ? -49.496 -17.110 45.593 1.00 95.75 364 THR A CA 1
ATOM 2590 C C . THR A 1 364 ? -49.740 -17.393 47.065 1.00 95.75 364 THR A C 1
ATOM 2592 O O . THR A 1 364 ? -50.742 -18.029 47.412 1.00 95.75 364 THR A O 1
ATOM 2595 N N . ARG A 1 365 ? -48.840 -16.930 47.935 1.00 94.00 365 ARG A N 1
ATOM 2596 C CA . ARG A 1 365 ? -49.070 -17.011 49.376 1.00 94.00 365 ARG A CA 1
ATOM 2597 C C . ARG A 1 365 ? -50.282 -16.167 49.779 1.00 94.00 365 ARG A C 1
ATOM 2599 O O . ARG A 1 365 ? -50.315 -14.966 49.538 1.00 94.00 365 ARG A O 1
ATOM 2606 N N . ASP A 1 366 ? -51.242 -16.792 50.441 1.00 92.38 366 ASP A N 1
ATOM 2607 C CA . ASP A 1 366 ? -52.339 -16.140 51.151 1.00 92.38 366 ASP A CA 1
ATOM 2608 C C . ASP A 1 366 ? -51.955 -16.055 52.635 1.00 92.38 366 ASP A C 1
ATOM 2610 O O . ASP A 1 366 ? -52.096 -17.030 53.379 1.00 92.38 366 ASP A O 1
ATOM 2614 N N . ASP A 1 367 ? -51.397 -14.909 53.043 1.00 88.19 367 ASP A N 1
ATOM 2615 C CA . ASP A 1 367 ? -50.924 -14.671 54.418 1.00 88.19 367 ASP A CA 1
ATOM 2616 C C . ASP A 1 367 ? -52.066 -14.727 55.433 1.00 88.19 367 ASP A C 1
ATOM 2618 O O . ASP A 1 367 ? -51.914 -15.277 56.520 1.00 88.19 367 ASP A O 1
ATOM 2622 N N . TYR A 1 368 ? -53.247 -14.239 55.043 1.00 87.50 368 TYR A N 1
ATOM 2623 C CA . TYR A 1 368 ? -54.407 -14.161 55.925 1.00 87.50 368 TYR A CA 1
ATOM 2624 C C . TYR A 1 368 ? -54.888 -15.549 56.366 1.00 87.50 368 TYR A C 1
ATOM 2626 O O . TYR A 1 368 ? -55.163 -15.767 57.543 1.00 87.50 368 TYR A O 1
ATOM 2634 N N . ASN A 1 369 ? -54.949 -16.505 55.433 1.00 90.00 369 ASN A N 1
ATOM 2635 C CA . ASN A 1 369 ? -55.333 -17.891 55.731 1.00 90.00 369 ASN A CA 1
ATOM 2636 C C . ASN A 1 369 ? -54.131 -18.834 55.915 1.00 90.00 369 ASN A C 1
ATOM 2638 O O . ASN A 1 369 ? -54.318 -20.047 56.024 1.00 90.00 369 ASN A O 1
ATOM 2642 N N . ASN A 1 370 ? -52.906 -18.301 55.916 1.00 88.94 370 ASN A N 1
ATOM 2643 C CA . ASN A 1 370 ? -51.652 -19.042 56.049 1.00 88.94 370 ASN A CA 1
ATOM 2644 C C . ASN A 1 370 ? -51.522 -20.249 55.088 1.00 88.94 370 ASN A C 1
ATOM 2646 O O . ASN A 1 370 ? -51.065 -21.328 55.480 1.00 88.94 370 ASN A O 1
ATOM 2650 N N . ARG A 1 371 ? -51.931 -20.089 53.822 1.00 92.44 371 ARG A N 1
ATOM 2651 C CA . ARG A 1 371 ? -51.949 -21.166 52.811 1.00 92.44 371 ARG A CA 1
ATOM 2652 C C . ARG A 1 371 ? -51.429 -20.703 51.454 1.00 92.44 371 ARG A C 1
ATOM 2654 O O . ARG A 1 371 ? -51.393 -19.515 51.164 1.00 92.44 371 ARG A O 1
ATOM 2661 N N . ASP A 1 372 ? -51.079 -21.653 50.597 1.00 93.19 372 ASP A N 1
ATOM 2662 C CA . ASP A 1 372 ? -50.750 -21.372 49.199 1.00 93.19 372 ASP A CA 1
ATOM 2663 C C . ASP A 1 372 ? -52.023 -21.483 48.351 1.00 93.19 372 ASP A C 1
ATOM 2665 O O . ASP A 1 372 ? -52.636 -22.549 48.268 1.00 93.19 372 ASP A O 1
ATOM 2669 N N . GLN A 1 373 ? -52.428 -20.386 47.711 1.00 94.31 373 GLN A N 1
ATOM 2670 C CA . GLN A 1 373 ? -53.609 -20.344 46.853 1.00 94.31 373 GLN A CA 1
ATOM 2671 C C . GLN A 1 373 ? -53.179 -20.450 45.388 1.00 94.31 373 GLN A C 1
ATOM 2673 O O . GLN A 1 373 ? -52.408 -19.628 44.894 1.00 94.31 373 GLN A O 1
ATOM 2678 N N . MET A 1 374 ? -53.691 -21.450 44.668 1.00 94.06 374 MET A N 1
ATOM 2679 C CA . MET A 1 374 ? -53.455 -21.557 43.227 1.00 94.06 374 MET A CA 1
ATOM 2680 C C . MET A 1 374 ? -54.206 -20.433 42.503 1.00 94.06 374 MET A C 1
ATOM 2682 O O . MET A 1 374 ? -55.433 -20.372 42.568 1.00 94.06 374 MET A O 1
ATOM 2686 N N . ILE A 1 375 ? -53.472 -19.563 41.809 1.00 94.56 375 ILE A N 1
ATOM 2687 C CA . ILE A 1 375 ? -54.032 -18.468 40.998 1.00 94.56 375 ILE A CA 1
ATOM 2688 C C . ILE A 1 375 ? -54.043 -18.801 39.504 1.00 94.56 375 ILE A C 1
ATOM 2690 O O . ILE A 1 375 ? -54.810 -18.225 38.739 1.00 94.56 375 ILE A O 1
ATOM 2694 N N . PHE A 1 376 ? -53.212 -19.759 39.091 1.00 94.25 376 PHE A N 1
ATOM 2695 C CA . PHE A 1 376 ? -53.136 -20.249 37.723 1.00 94.25 376 PHE A CA 1
ATOM 2696 C C . PHE A 1 376 ? -52.770 -21.731 37.715 1.00 94.25 376 PHE A C 1
ATOM 2698 O O . PHE A 1 376 ? -51.972 -22.188 38.536 1.00 94.25 376 PHE A O 1
ATOM 2705 N N . GLY A 1 377 ? -53.313 -22.472 36.755 1.00 94.12 377 GLY A N 1
ATOM 2706 C CA . GLY A 1 377 ? -52.944 -23.859 36.516 1.00 94.12 377 GLY A CA 1
ATOM 2707 C C . GLY A 1 377 ? -53.162 -24.233 35.060 1.00 94.12 377 GLY A C 1
ATOM 2708 O O . GLY A 1 377 ? -54.234 -23.979 34.520 1.00 94.12 377 GLY A O 1
ATOM 2709 N N . ASP A 1 378 ? -52.184 -24.891 34.449 1.00 95.56 378 ASP A N 1
ATOM 2710 C CA . ASP A 1 378 ? -52.296 -25.509 33.131 1.00 95.56 378 ASP A CA 1
ATOM 2711 C C . ASP A 1 378 ? -51.638 -26.889 33.137 1.00 95.56 378 ASP A C 1
ATOM 2713 O O . ASP A 1 378 ? -50.438 -27.020 33.378 1.00 95.56 378 ASP A O 1
ATOM 2717 N N . THR A 1 379 ? -52.402 -27.941 32.858 1.00 95.31 379 THR A N 1
ATOM 2718 C CA . THR A 1 379 ? -51.861 -29.307 32.810 1.00 95.31 379 THR A CA 1
ATOM 2719 C C . THR A 1 379 ? -50.972 -29.550 31.591 1.00 95.31 379 THR A C 1
ATOM 2721 O O . THR A 1 379 ? -50.286 -30.573 31.539 1.00 95.31 379 THR A O 1
ATOM 2724 N N . GLY A 1 380 ? -50.996 -28.659 30.594 1.00 94.31 380 GLY A N 1
ATOM 2725 C CA . GLY A 1 380 ? -50.566 -28.963 29.232 1.00 94.31 380 GLY A CA 1
ATOM 2726 C C . GLY A 1 380 ? -51.534 -29.917 28.534 1.00 94.31 380 GLY A C 1
ATOM 2727 O O . GLY A 1 380 ? -52.475 -30.427 29.152 1.00 94.31 380 GLY A O 1
ATOM 2728 N N . ARG A 1 381 ? -51.302 -30.163 27.240 1.00 94.75 381 ARG A N 1
ATOM 2729 C CA . ARG A 1 381 ? -52.028 -31.196 26.490 1.00 94.75 381 ARG A CA 1
ATOM 2730 C C . ARG A 1 381 ? -51.482 -32.572 26.864 1.00 94.75 381 ARG A C 1
ATOM 2732 O O . ARG A 1 381 ? -50.269 -32.782 26.877 1.00 94.75 381 ARG A O 1
ATOM 2739 N N . ARG A 1 382 ? -52.382 -33.493 27.187 1.00 94.56 382 ARG A N 1
ATOM 2740 C CA . ARG A 1 382 ? -52.085 -34.860 27.604 1.00 94.56 382 ARG A CA 1
ATOM 2741 C C . ARG A 1 382 ? -52.723 -35.834 26.641 1.00 94.56 382 ARG A C 1
ATOM 2743 O O . ARG A 1 382 ? -53.943 -35.931 26.621 1.00 94.56 382 ARG A O 1
ATOM 2750 N N . GLN A 1 383 ? -51.905 -36.480 25.823 1.00 94.25 383 GLN A N 1
ATOM 2751 C CA . GLN A 1 383 ? -52.333 -37.378 24.765 1.00 94.25 383 GLN A CA 1
ATOM 2752 C C . GLN A 1 383 ? -52.471 -38.811 25.277 1.00 94.25 383 GLN A C 1
ATOM 2754 O O . GLN A 1 383 ? -51.596 -39.334 25.963 1.00 94.25 383 GLN A O 1
ATOM 2759 N N . PHE A 1 384 ? -53.560 -39.436 24.864 1.00 90.62 384 PHE A N 1
ATOM 2760 C CA . PHE A 1 384 ? -53.852 -40.853 24.959 1.00 90.62 384 PHE A CA 1
ATOM 2761 C C . PHE A 1 384 ? -53.815 -41.415 23.543 1.00 90.62 384 PHE A C 1
ATOM 2763 O O . PHE A 1 384 ? -54.408 -40.847 22.616 1.00 90.62 384 PHE A O 1
ATOM 2770 N N . VAL A 1 385 ? -53.073 -42.498 23.362 1.00 86.25 385 VAL A N 1
ATOM 2771 C CA . VAL A 1 385 ? -52.894 -43.150 22.060 1.00 86.25 385 VAL A CA 1
ATOM 2772 C C . VAL A 1 385 ? -53.722 -44.425 21.998 1.00 86.25 385 VAL A C 1
ATOM 2774 O O . VAL A 1 385 ? -54.388 -44.786 22.958 1.00 86.25 385 VAL A O 1
ATOM 2777 N N . THR A 1 386 ? -53.688 -45.132 20.870 1.00 78.19 386 THR A N 1
ATOM 2778 C CA . THR A 1 386 ? -54.524 -46.321 20.630 1.00 78.19 386 THR A CA 1
ATOM 2779 C C . THR A 1 386 ? -54.409 -47.399 21.719 1.00 78.19 386 THR A C 1
ATOM 2781 O O . THR A 1 386 ? -55.400 -48.054 22.015 1.00 78.19 386 THR A O 1
ATOM 2784 N N . ALA A 1 387 ? -53.249 -47.548 22.369 1.00 74.31 387 ALA A N 1
ATOM 2785 C CA . ALA A 1 387 ? -53.081 -48.476 23.496 1.00 74.31 387 ALA A CA 1
ATOM 2786 C C . ALA A 1 387 ? -53.918 -48.102 24.740 1.00 74.31 387 ALA A C 1
ATOM 2788 O O . ALA A 1 387 ? -54.229 -48.969 25.550 1.00 74.31 387 ALA A O 1
ATOM 2789 N N . ASP A 1 388 ? -54.300 -46.831 24.865 1.00 75.25 388 ASP A N 1
ATOM 2790 C CA . ASP A 1 388 ? -55.100 -46.279 25.961 1.00 75.25 388 ASP A CA 1
ATOM 2791 C C . ASP A 1 388 ? -56.597 -46.189 25.605 1.00 75.25 388 ASP A C 1
ATOM 2793 O O . ASP A 1 388 ? -57.404 -45.711 26.407 1.00 75.25 388 ASP A O 1
ATOM 2797 N N . MET A 1 389 ? -56.975 -46.583 24.383 1.00 80.50 389 MET A N 1
ATOM 2798 C CA . MET A 1 389 ? -58.346 -46.481 23.892 1.00 80.50 389 MET A CA 1
ATOM 2799 C C . MET A 1 389 ? -59.158 -47.728 24.243 1.00 80.50 389 MET A C 1
ATOM 2801 O O . MET A 1 389 ? -58.683 -48.860 24.184 1.00 80.50 389 MET A O 1
ATOM 2805 N N . LEU A 1 390 ? -60.420 -47.513 24.608 1.00 83.00 390 LEU A N 1
ATOM 2806 C CA . LEU A 1 390 ? -61.349 -48.590 24.946 1.00 83.00 390 LEU A CA 1
ATOM 2807 C C . LEU A 1 390 ? -61.977 -49.215 23.691 1.00 83.00 390 LEU A C 1
ATOM 2809 O O . LEU A 1 390 ? -62.039 -48.594 22.630 1.00 83.00 390 LEU A O 1
ATOM 2813 N N . ASN A 1 391 ? -62.486 -50.443 23.837 1.00 83.56 391 ASN A N 1
ATOM 2814 C CA . ASN A 1 391 ? -63.354 -51.122 22.864 1.00 83.56 391 ASN A CA 1
ATOM 2815 C C . ASN A 1 391 ? -62.790 -51.233 21.433 1.00 83.56 391 ASN A C 1
ATOM 2817 O O . ASN A 1 391 ? -63.543 -51.184 20.463 1.00 83.56 391 ASN A O 1
ATOM 2821 N N . GLY A 1 392 ? -61.466 -51.370 21.291 1.00 78.12 392 GLY A N 1
ATOM 2822 C CA . GLY A 1 392 ? -60.810 -51.538 19.987 1.00 78.12 392 GLY A CA 1
ATOM 2823 C C . GLY A 1 392 ? -60.848 -50.295 19.092 1.00 78.12 392 GLY A C 1
ATOM 2824 O O . GLY A 1 392 ? -60.534 -50.380 17.905 1.00 78.12 392 GLY A O 1
ATOM 2825 N N . VAL A 1 393 ? -61.229 -49.133 19.633 1.00 82.38 393 VAL A N 1
ATOM 2826 C CA . VAL A 1 393 ? -61.201 -47.870 18.893 1.00 82.38 393 VAL A CA 1
ATOM 2827 C C . VAL A 1 393 ? -59.747 -47.478 18.635 1.00 82.38 393 VAL A C 1
ATOM 2829 O O . VAL A 1 393 ? -58.908 -47.526 19.530 1.00 82.38 393 VAL A O 1
ATOM 2832 N N . THR A 1 394 ? -59.447 -47.078 17.400 1.00 85.25 394 THR A N 1
ATOM 2833 C CA . THR A 1 394 ? -58.108 -46.609 17.016 1.00 85.25 394 THR A CA 1
ATOM 2834 C C . THR A 1 394 ? -58.057 -45.087 16.966 1.00 85.25 394 THR A C 1
ATOM 2836 O O . THR A 1 394 ? -59.090 -44.421 16.916 1.00 85.25 394 THR A O 1
ATOM 2839 N N . GLY A 1 395 ? -56.854 -44.517 16.983 1.00 87.75 395 GLY A N 1
ATOM 2840 C CA . GLY A 1 395 ? -56.644 -43.072 16.918 1.00 87.75 395 GLY A CA 1
ATOM 2841 C C . GLY A 1 395 ? -55.978 -42.512 18.168 1.00 87.75 395 GLY A C 1
ATOM 2842 O O . GLY A 1 395 ? -55.211 -43.199 18.851 1.00 87.75 395 GLY A O 1
ATOM 2843 N N . SER A 1 396 ? -56.228 -41.231 18.427 1.00 91.38 396 SER A N 1
ATOM 2844 C CA . SER A 1 396 ? -55.719 -40.548 19.614 1.00 91.38 396 SER A CA 1
ATOM 2845 C C . SER A 1 396 ? -56.668 -39.452 20.066 1.00 91.38 396 SER A C 1
ATOM 2847 O O . SER A 1 396 ? -57.411 -38.882 19.263 1.00 91.38 396 SER A O 1
ATOM 2849 N N . TRP A 1 397 ? -56.618 -39.139 21.350 1.00 93.44 397 TRP A N 1
ATOM 2850 C CA . TRP A 1 397 ? -57.266 -37.964 21.910 1.00 93.44 397 TRP A CA 1
ATOM 2851 C C . TRP A 1 397 ? -56.359 -37.345 22.964 1.00 93.44 397 TRP A C 1
ATOM 2853 O O . TRP A 1 397 ? -55.447 -37.989 23.471 1.00 93.44 397 TRP A O 1
ATOM 2863 N N . ALA A 1 398 ? -56.566 -36.077 23.268 1.00 95.19 398 ALA A N 1
ATOM 2864 C CA . ALA A 1 398 ? -55.813 -35.345 24.255 1.00 95.19 398 ALA A CA 1
ATOM 2865 C C . ALA A 1 398 ? -56.746 -34.547 25.158 1.00 95.19 398 ALA A C 1
ATOM 2867 O O . ALA A 1 398 ? -57.800 -34.084 24.728 1.00 95.19 398 ALA A O 1
ATOM 2868 N N . VAL A 1 399 ? -56.332 -34.356 26.407 1.00 95.81 399 VAL A N 1
ATOM 2869 C CA . VAL A 1 399 ? -57.007 -33.484 27.370 1.00 95.81 399 VAL A CA 1
ATOM 2870 C C . VAL A 1 399 ? -56.063 -32.399 27.867 1.00 95.81 399 VAL A C 1
ATOM 2872 O O . VAL A 1 399 ? -54.874 -32.630 28.073 1.00 95.81 399 VAL A O 1
ATOM 2875 N N . ARG A 1 400 ? -56.588 -31.196 28.081 1.00 96.31 400 ARG A N 1
ATOM 2876 C CA . ARG A 1 400 ? -55.898 -30.095 28.756 1.00 96.31 400 ARG A CA 1
ATOM 2877 C C . ARG A 1 400 ? -56.857 -29.421 29.718 1.00 96.31 400 ARG A C 1
ATOM 2879 O O . ARG A 1 400 ? -57.984 -29.128 29.339 1.00 96.31 400 ARG A O 1
ATOM 2886 N N . ARG A 1 401 ? -56.396 -29.109 30.925 1.00 96.12 401 ARG A N 1
ATOM 2887 C CA . ARG A 1 401 ? -57.093 -28.239 31.871 1.00 96.12 401 ARG A CA 1
ATOM 2888 C C . ARG A 1 401 ? -56.310 -26.942 32.029 1.00 96.12 401 ARG A C 1
ATOM 2890 O O . ARG A 1 401 ? -55.142 -26.993 32.394 1.00 96.12 401 ARG A O 1
ATOM 2897 N N . ASN A 1 402 ? -56.962 -25.811 31.778 1.00 95.88 402 ASN A N 1
ATOM 2898 C CA . ASN A 1 402 ? -56.473 -24.462 32.052 1.00 95.88 402 ASN A CA 1
ATOM 2899 C C . ASN A 1 402 ? -57.430 -23.782 33.048 1.00 95.88 402 ASN A C 1
ATOM 2901 O O . ASN A 1 402 ? -58.581 -23.480 32.724 1.00 95.88 402 ASN A O 1
ATOM 2905 N N . GLY A 1 403 ? -56.982 -23.612 34.290 1.00 94.62 403 GLY A N 1
ATOM 2906 C CA . GLY A 1 403 ? -57.813 -23.184 35.411 1.00 94.62 403 GLY A CA 1
ATOM 2907 C C . GLY A 1 403 ? -58.963 -24.163 35.661 1.00 94.62 403 GLY A C 1
ATOM 2908 O O . GLY A 1 403 ? -58.751 -25.347 35.931 1.00 94.62 403 GLY A O 1
ATOM 2909 N N . TYR A 1 404 ? -60.195 -23.672 35.569 1.00 95.19 404 TYR A N 1
ATOM 2910 C CA . TYR A 1 404 ? -61.410 -24.486 35.672 1.00 95.19 404 TYR A CA 1
ATOM 2911 C C . TYR A 1 404 ? -61.926 -24.979 34.309 1.00 95.19 404 TYR A C 1
ATOM 2913 O O . TYR A 1 404 ? -62.931 -25.679 34.267 1.00 95.19 404 TYR A O 1
ATOM 2921 N N . THR A 1 405 ? -61.272 -24.626 33.197 1.00 95.88 405 THR A N 1
ATOM 2922 C CA . THR A 1 405 ? -61.697 -25.017 31.843 1.00 95.88 405 THR A CA 1
ATOM 2923 C C . THR A 1 405 ? -60.928 -26.248 31.381 1.00 95.88 405 THR A C 1
ATOM 2925 O O . THR A 1 405 ? -59.701 -26.272 31.440 1.00 95.88 405 THR A O 1
ATOM 2928 N N . VAL A 1 406 ? -61.636 -27.263 30.896 1.00 95.88 406 VAL A N 1
ATOM 2929 C CA . VAL A 1 406 ? -61.084 -28.486 30.311 1.00 95.88 406 VAL A CA 1
ATOM 2930 C C . VAL A 1 406 ? -61.419 -28.515 28.829 1.00 95.88 406 VAL A C 1
ATOM 2932 O O . VAL A 1 406 ? -62.567 -28.296 28.453 1.00 95.88 406 VAL A O 1
ATOM 2935 N N . THR A 1 407 ? -60.426 -28.815 27.999 1.00 95.81 407 THR A N 1
ATOM 2936 C CA . THR A 1 407 ? -60.595 -29.076 26.570 1.00 95.81 407 THR A CA 1
ATOM 2937 C C . THR A 1 407 ? -60.125 -30.488 26.264 1.00 95.81 407 THR A C 1
ATOM 2939 O O . THR A 1 407 ? -59.005 -30.860 26.613 1.00 95.81 407 THR A O 1
ATOM 2942 N N . ILE A 1 408 ? -60.976 -31.254 25.594 1.00 94.56 408 ILE A N 1
ATOM 2943 C CA . ILE A 1 408 ? -60.682 -32.571 25.041 1.00 94.56 408 ILE A CA 1
ATOM 2944 C C . ILE A 1 408 ? -60.696 -32.442 23.524 1.00 94.56 408 ILE A C 1
ATOM 2946 O O . ILE A 1 408 ? -61.657 -31.934 22.964 1.00 94.56 408 ILE A O 1
ATOM 2950 N N . GLU A 1 409 ? -59.660 -32.899 22.845 1.00 93.75 409 GLU A N 1
ATOM 2951 C CA . GLU A 1 409 ? -59.579 -32.900 21.383 1.00 93.75 409 GLU A CA 1
ATOM 2952 C C . GLU A 1 409 ? -59.073 -34.253 20.899 1.00 93.75 409 GLU A C 1
ATOM 2954 O O . GLU A 1 409 ? -58.387 -34.949 21.636 1.00 93.75 409 GLU A O 1
ATOM 2959 N N . GLY A 1 410 ? -59.394 -34.669 19.684 1.00 91.88 410 GLY A N 1
ATOM 2960 C CA . GLY A 1 410 ? -58.928 -35.969 19.213 1.00 91.88 410 GLY A CA 1
ATOM 2961 C C . GLY A 1 410 ? -59.452 -36.346 17.850 1.00 91.88 410 GLY A C 1
ATOM 2962 O O . GLY A 1 410 ? -60.257 -35.627 17.271 1.00 91.88 410 GLY A O 1
ATOM 2963 N N . THR A 1 411 ? -58.981 -37.481 17.353 1.00 88.94 411 THR A N 1
ATOM 2964 C CA . THR A 1 411 ? -59.331 -38.067 16.055 1.00 88.94 411 THR A CA 1
ATOM 2965 C C . THR A 1 411 ? -59.596 -39.570 16.202 1.00 88.94 411 THR A C 1
ATOM 2967 O O . THR A 1 411 ? -58.829 -40.391 15.694 1.00 88.94 411 THR A O 1
ATOM 2970 N N . PRO A 1 412 ? -60.647 -39.977 16.933 1.00 82.12 412 PRO A N 1
ATOM 2971 C CA . PRO A 1 412 ? -60.994 -41.378 17.067 1.00 82.12 412 PRO A CA 1
ATOM 2972 C C . PRO A 1 412 ? -61.448 -41.915 15.705 1.00 82.12 412 PRO A C 1
ATOM 2974 O O . PRO A 1 412 ? -62.152 -41.247 14.941 1.00 82.12 412 PRO A O 1
ATOM 2977 N N . ALA A 1 413 ? -61.029 -43.136 15.411 1.00 79.75 413 ALA A N 1
ATOM 2978 C CA . ALA A 1 413 ? -61.439 -43.926 14.268 1.00 79.75 413 ALA A CA 1
ATOM 2979 C C . ALA A 1 413 ? -62.121 -45.193 14.815 1.00 79.75 413 ALA A C 1
ATOM 2981 O O . ALA A 1 413 ? -61.429 -46.119 15.266 1.00 79.75 413 ALA A O 1
ATOM 2982 N N . PRO A 1 414 ? -63.468 -45.220 14.865 1.00 66.50 414 PRO A N 1
ATOM 2983 C CA . PRO A 1 414 ? -64.189 -46.425 15.261 1.00 66.50 414 PRO A CA 1
ATOM 2984 C C . PRO A 1 414 ? -63.904 -47.537 14.246 1.00 66.50 414 PRO A C 1
ATOM 2986 O O . PRO A 1 414 ? -63.777 -47.256 13.060 1.00 66.50 414 PRO A O 1
ATOM 2989 N N . GLN A 1 415 ? -63.783 -48.786 14.703 1.00 63.50 415 GLN A N 1
ATOM 2990 C CA . GLN A 1 415 ? -63.572 -49.948 13.825 1.00 63.50 415 GLN A CA 1
ATOM 2991 C C . GLN A 1 415 ? -64.882 -50.623 13.377 1.00 63.50 415 GLN A C 1
ATOM 2993 O O . GLN A 1 415 ? -64.847 -51.504 12.523 1.00 63.50 415 GLN A O 1
ATOM 2998 N N . THR A 1 416 ? -66.033 -50.230 13.934 1.00 70.38 416 THR A N 1
ATOM 2999 C CA . THR A 1 416 ? -67.328 -50.895 13.718 1.00 70.38 416 THR A CA 1
ATOM 3000 C C . THR A 1 416 ? -68.480 -49.904 13.574 1.00 70.38 416 THR A C 1
ATOM 3002 O O . THR A 1 416 ? -68.468 -48.826 14.173 1.00 70.38 416 THR A O 1
ATOM 3005 N N . ASP A 1 417 ? -69.483 -50.281 12.777 1.00 78.94 417 ASP A N 1
ATOM 3006 C CA . ASP A 1 417 ? -70.705 -49.502 12.560 1.00 78.94 417 ASP A CA 1
ATOM 3007 C C . ASP A 1 417 ? -71.411 -49.196 13.887 1.00 78.94 417 ASP A C 1
ATOM 3009 O O . ASP A 1 417 ? -71.666 -50.095 14.691 1.00 78.94 417 ASP A O 1
ATOM 3013 N N . ILE A 1 418 ? -71.740 -47.920 14.112 1.00 79.56 418 ILE A N 1
ATOM 3014 C CA . ILE A 1 418 ? -72.451 -47.468 15.315 1.00 79.56 418 ILE A CA 1
ATOM 3015 C C . ILE A 1 418 ? -73.927 -47.264 14.937 1.00 79.56 418 ILE A C 1
ATOM 3017 O O . ILE A 1 418 ? -74.231 -46.351 14.158 1.00 79.56 418 ILE A O 1
ATOM 3021 N N . PRO A 1 419 ? -74.866 -48.078 15.460 1.00 82.88 419 PRO A N 1
ATOM 3022 C CA . PRO A 1 419 ? -76.291 -47.899 15.191 1.00 82.88 419 PRO A CA 1
ATOM 3023 C C . PRO A 1 419 ? -76.816 -46.554 15.708 1.00 82.88 419 PRO A C 1
ATOM 3025 O O . PRO A 1 419 ? -76.305 -46.003 16.687 1.00 82.88 419 PRO A O 1
ATOM 3028 N N . ALA A 1 420 ? -77.888 -46.049 15.095 1.00 83.25 420 ALA A N 1
ATOM 3029 C CA . ALA A 1 420 ? -78.579 -44.849 15.559 1.00 83.25 420 ALA A CA 1
ATOM 3030 C C . ALA A 1 420 ? -78.960 -44.963 17.046 1.00 83.25 420 ALA A C 1
ATOM 3032 O O . ALA A 1 420 ? -79.512 -45.973 17.483 1.00 83.25 420 ALA A O 1
ATOM 3033 N N . GLY A 1 421 ? -78.669 -43.923 17.828 1.00 82.19 421 GLY A N 1
ATOM 3034 C CA . GLY A 1 421 ? -78.962 -43.880 19.263 1.00 82.19 421 GLY A CA 1
ATOM 3035 C C . GLY A 1 421 ? -77.987 -44.669 20.143 1.00 82.19 421 GLY A C 1
ATOM 3036 O O . GLY A 1 421 ? -78.144 -44.654 21.362 1.00 82.19 421 GLY A O 1
ATOM 3037 N N . SER A 1 422 ? -76.976 -45.318 19.557 1.00 84.50 422 SER A N 1
ATOM 3038 C CA . SER A 1 422 ? -75.932 -46.040 20.292 1.00 84.50 422 SER A CA 1
ATOM 3039 C C . SER A 1 422 ? -74.685 -45.177 20.512 1.00 84.50 422 SER A C 1
ATOM 3041 O O . SER A 1 422 ? -74.441 -44.196 19.802 1.00 84.50 422 SER A O 1
ATOM 3043 N N . ALA A 1 423 ? -73.886 -45.552 21.513 1.00 85.56 423 ALA A N 1
ATOM 3044 C CA . ALA A 1 423 ? -72.618 -44.912 21.839 1.00 85.56 423 ALA A CA 1
ATOM 3045 C C . ALA A 1 423 ? -71.506 -45.959 21.955 1.00 85.56 423 ALA A C 1
ATOM 3047 O O . ALA A 1 423 ? -71.724 -47.018 22.540 1.00 85.56 423 ALA A O 1
ATOM 3048 N N . VAL A 1 424 ? -70.316 -45.649 21.441 1.00 87.12 424 VAL A N 1
ATOM 3049 C CA . VAL A 1 424 ? -69.115 -46.473 21.639 1.00 87.12 424 VAL A CA 1
ATOM 3050 C C . VAL A 1 424 ? -68.106 -45.673 22.448 1.00 87.12 424 VAL A C 1
ATOM 3052 O O . VAL A 1 424 ? -67.580 -44.665 21.968 1.00 87.12 424 VAL A O 1
ATOM 3055 N N . ALA A 1 425 ? -67.860 -46.108 23.685 1.00 88.62 425 ALA A N 1
ATOM 3056 C CA . ALA A 1 425 ? -66.857 -45.514 24.558 1.00 88.62 425 ALA A CA 1
ATOM 3057 C C . ALA A 1 425 ? -65.453 -45.793 24.020 1.00 88.62 425 ALA A C 1
ATOM 3059 O O . ALA A 1 425 ? -65.129 -46.934 23.692 1.00 88.62 425 ALA A O 1
ATOM 3060 N N . PHE A 1 426 ? -64.623 -44.755 23.961 1.00 88.19 426 PHE A N 1
ATOM 3061 C CA . PHE A 1 426 ? -63.237 -44.847 23.506 1.00 88.19 426 PHE A CA 1
ATOM 3062 C C . PHE A 1 426 ? -62.221 -44.382 24.556 1.00 88.19 426 PHE A C 1
ATOM 3064 O O . PHE A 1 426 ? -61.023 -44.569 24.364 1.00 88.19 426 PHE A O 1
ATOM 3071 N N . GLY A 1 427 ? -62.671 -43.811 25.676 1.00 89.69 427 GLY A N 1
ATOM 3072 C CA . GLY A 1 427 ? -61.817 -43.424 26.799 1.00 89.69 427 GLY A CA 1
ATOM 3073 C C . GLY A 1 427 ? -62.632 -43.021 28.025 1.00 89.69 427 GLY A C 1
ATOM 3074 O O . GLY A 1 427 ? -63.849 -42.888 27.944 1.00 89.69 427 GLY A O 1
ATOM 3075 N N . VAL A 1 428 ? -61.965 -42.803 29.158 1.00 91.56 428 VAL A N 1
ATOM 3076 C CA . VAL A 1 428 ? -62.572 -42.285 30.398 1.00 91.56 428 VAL A CA 1
ATOM 3077 C C . VAL A 1 428 ? -61.907 -40.962 30.747 1.00 91.56 428 VAL A C 1
ATOM 3079 O O . VAL A 1 428 ? -60.680 -40.876 30.746 1.00 91.56 428 VAL A O 1
ATOM 3082 N N . VAL A 1 429 ? -62.697 -39.934 31.073 1.00 92.62 429 VAL A N 1
ATOM 3083 C CA . VAL A 1 429 ? -62.164 -38.651 31.544 1.00 92.62 429 VAL A CA 1
ATOM 3084 C C . VAL A 1 429 ? -61.522 -38.849 32.927 1.00 92.62 429 VAL A C 1
ATOM 3086 O O . VAL A 1 429 ? -62.222 -39.192 33.892 1.00 92.62 429 VAL A O 1
ATOM 3089 N N . PRO A 1 430 ? -60.202 -38.629 33.070 1.00 93.88 430 PRO A N 1
ATOM 3090 C CA . PRO A 1 430 ? -59.515 -38.849 34.336 1.00 93.88 430 PRO A CA 1
ATOM 3091 C C . PRO A 1 430 ? -59.991 -37.891 35.433 1.00 93.88 430 PRO A C 1
ATOM 3093 O O . PRO A 1 430 ? -60.475 -36.791 35.157 1.00 93.88 430 PRO A O 1
ATOM 3096 N N . ALA A 1 431 ? -59.811 -38.287 36.696 1.00 93.50 431 ALA A N 1
ATOM 3097 C CA . ALA A 1 431 ? -60.062 -37.402 37.833 1.00 93.50 431 ALA A CA 1
ATOM 3098 C C . ALA A 1 431 ? -59.230 -36.112 37.718 1.00 93.50 431 ALA A C 1
ATOM 3100 O O . ALA A 1 431 ? -58.073 -36.141 37.295 1.00 93.50 431 ALA A O 1
ATOM 3101 N N . GLY A 1 432 ? -59.830 -34.977 38.073 1.00 94.00 432 GLY A N 1
ATOM 3102 C CA . GLY A 1 432 ? -59.221 -33.664 37.870 1.00 94.00 432 GLY A CA 1
ATOM 3103 C C . GLY A 1 432 ? -59.537 -33.041 36.509 1.00 94.00 432 GLY A C 1
ATOM 3104 O O . GLY A 1 432 ? -59.168 -31.890 36.283 1.00 94.00 432 GLY A O 1
ATOM 3105 N N . PHE A 1 433 ? -60.235 -33.757 35.624 1.00 95.50 433 PHE A N 1
ATOM 3106 C CA . PHE A 1 433 ? -60.683 -33.264 34.320 1.00 95.50 433 PHE A CA 1
ATOM 3107 C C . PHE A 1 433 ? -62.182 -33.472 34.084 1.00 95.50 433 PHE A C 1
ATOM 3109 O O . PHE A 1 433 ? -62.651 -33.183 32.989 1.00 95.50 433 PHE A O 1
ATOM 3116 N N . ARG A 1 434 ? -62.945 -34.000 35.049 1.00 93.56 434 ARG A N 1
ATOM 3117 C CA . ARG A 1 434 ? -64.339 -34.405 34.816 1.00 93.56 434 ARG A CA 1
ATOM 3118 C C . ARG A 1 434 ? -65.262 -33.188 34.728 1.00 93.56 434 ARG A C 1
ATOM 3120 O O . ARG A 1 434 ? -65.055 -32.221 35.464 1.00 93.56 434 ARG A O 1
ATOM 3127 N N . PRO A 1 435 ? -66.267 -33.191 33.839 1.00 93.56 435 PRO A N 1
ATOM 3128 C CA . PRO A 1 435 ? -67.206 -32.082 33.737 1.00 93.56 435 PRO A CA 1
ATOM 3129 C C . PRO A 1 435 ? -68.073 -31.977 34.993 1.00 93.56 435 PRO A C 1
ATOM 3131 O O . PRO A 1 435 ? -68.443 -32.988 35.586 1.00 93.56 435 PRO A O 1
ATOM 3134 N N . THR A 1 436 ? -68.461 -30.756 35.364 1.00 89.00 436 THR A N 1
ATOM 3135 C CA . THR A 1 436 ? -69.451 -30.537 36.437 1.00 89.00 436 THR A CA 1
ATOM 3136 C C . THR A 1 436 ? -70.844 -31.026 36.031 1.00 89.00 436 THR A C 1
ATOM 3138 O O . THR A 1 436 ? -71.638 -31.435 36.876 1.00 89.00 436 THR A O 1
ATOM 3141 N N . MET A 1 437 ? -71.157 -30.972 34.732 1.00 84.94 437 MET A N 1
ATOM 3142 C CA . MET A 1 437 ? -72.445 -31.394 34.189 1.00 84.94 437 MET A CA 1
ATOM 3143 C C . MET A 1 437 ? -72.370 -32.803 33.611 1.00 84.94 437 MET A C 1
ATOM 3145 O O . MET A 1 437 ? -71.436 -33.174 32.903 1.00 84.94 437 MET A O 1
ATOM 3149 N N . VAL A 1 438 ? -73.421 -33.565 33.878 1.00 77.69 438 VAL A N 1
ATOM 3150 C CA . VAL A 1 438 ? -73.642 -34.899 33.330 1.00 77.69 438 VAL A CA 1
ATOM 3151 C C . VAL A 1 438 ? -74.231 -34.832 31.916 1.00 77.69 438 VAL A C 1
ATOM 3153 O O . VAL A 1 438 ? -74.984 -33.913 31.603 1.00 77.69 438 VAL A O 1
ATOM 3156 N N . ASN A 1 439 ? -73.932 -35.825 31.069 1.00 81.69 439 ASN A N 1
ATOM 3157 C CA . ASN A 1 439 ? -74.485 -35.970 29.711 1.00 81.69 439 ASN A CA 1
ATOM 3158 C C . ASN A 1 439 ? -74.184 -34.800 28.763 1.00 81.69 439 ASN A C 1
ATOM 3160 O O . ASN A 1 439 ? -75.043 -34.369 27.990 1.00 81.69 439 ASN A O 1
ATOM 3164 N N . MET A 1 440 ? -72.945 -34.309 28.780 1.00 84.19 440 MET A N 1
ATOM 3165 C CA . MET A 1 440 ? -72.497 -33.324 27.799 1.00 84.19 440 MET A CA 1
ATOM 3166 C C . MET A 1 440 ? -72.467 -33.955 26.411 1.00 84.19 440 MET A C 1
ATOM 3168 O O . MET A 1 440 ? -71.782 -34.956 26.208 1.00 84.19 440 MET A O 1
ATOM 3172 N N . ARG A 1 441 ? -73.213 -33.369 25.471 1.00 84.12 441 ARG A N 1
ATOM 3173 C CA . ARG A 1 441 ? -73.256 -33.784 24.068 1.00 84.12 441 ARG A CA 1
ATOM 3174 C C . ARG A 1 441 ? -72.828 -32.619 23.198 1.00 84.12 441 ARG A C 1
ATOM 3176 O O . ARG A 1 441 ? -73.484 -31.581 23.213 1.00 84.12 441 ARG A O 1
ATOM 3183 N N . GLN A 1 442 ? -71.767 -32.799 22.424 1.00 84.88 442 GLN A N 1
ATOM 3184 C CA . GLN A 1 442 ? -71.367 -31.818 21.426 1.00 84.88 442 GLN A CA 1
ATOM 3185 C C . GLN A 1 442 ? -71.512 -32.417 20.033 1.00 84.88 442 GLN A C 1
ATOM 3187 O O . GLN A 1 442 ? -70.792 -33.369 19.716 1.00 84.88 442 GLN A O 1
ATOM 3192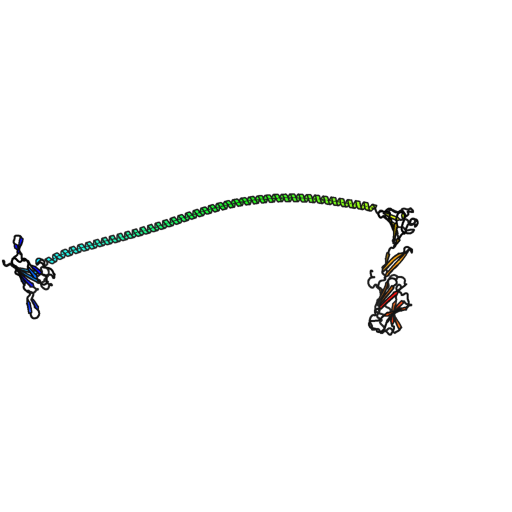 N N . PRO A 1 443 ? -72.427 -31.888 19.204 1.00 81.81 443 PRO A N 1
ATOM 3193 C CA . PRO A 1 443 ? -72.517 -32.309 17.823 1.00 81.81 443 PRO A CA 1
ATOM 3194 C C . PRO A 1 443 ? -71.292 -31.815 17.040 1.00 81.81 443 PRO A C 1
ATOM 3196 O O . PRO A 1 443 ? -70.838 -30.686 17.219 1.00 81.81 443 PRO A O 1
ATOM 3199 N N . PHE A 1 444 ? -70.776 -32.645 16.144 1.00 76.44 444 PHE A N 1
ATOM 3200 C CA . PHE A 1 444 ? -69.783 -32.278 15.138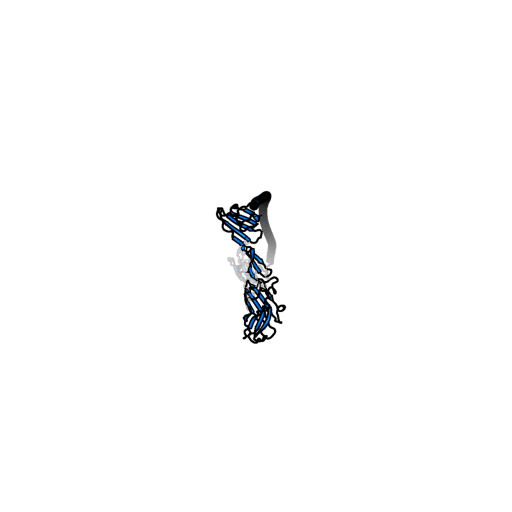 1.00 76.44 444 PHE A CA 1
ATOM 3201 C C . PHE A 1 444 ? -70.111 -32.987 13.819 1.00 76.44 444 PHE A C 1
ATOM 3203 O O . PHE A 1 444 ? -70.929 -33.910 13.758 1.00 76.44 444 PHE A O 1
ATOM 3210 N N . ARG A 1 445 ? -69.498 -32.529 12.727 1.00 69.38 445 ARG A N 1
ATOM 3211 C CA . ARG A 1 445 ? -69.731 -33.063 11.384 1.00 69.38 445 ARG A CA 1
ATOM 3212 C C . ARG A 1 445 ? -68.402 -33.461 10.754 1.00 69.38 445 ARG A C 1
ATOM 3214 O O . ARG A 1 445 ? -67.462 -32.671 10.782 1.00 69.38 445 ARG A O 1
ATOM 3221 N N . THR A 1 446 ? -68.328 -34.656 10.173 1.00 67.44 446 THR A N 1
ATOM 3222 C CA . THR A 1 446 ? -67.188 -35.051 9.333 1.00 67.44 446 THR A CA 1
ATOM 3223 C C . THR A 1 446 ? -67.298 -34.413 7.956 1.00 67.44 446 THR A C 1
ATOM 3225 O O . THR A 1 446 ? -68.398 -34.195 7.448 1.00 67.44 446 THR A O 1
ATOM 3228 N N . SER A 1 447 ? -66.157 -34.138 7.323 1.00 65.06 447 SER A N 1
ATOM 3229 C CA . SER A 1 447 ? -66.080 -33.537 5.981 1.00 65.06 447 SER A CA 1
ATOM 3230 C C . SER A 1 447 ? -66.782 -34.358 4.892 1.00 65.06 447 SER A C 1
ATOM 3232 O O . SER A 1 447 ? -67.129 -33.817 3.847 1.00 65.06 447 SER A O 1
ATOM 3234 N N . SER A 1 448 ? -67.021 -35.644 5.138 1.00 64.62 448 SER A N 1
ATOM 3235 C CA . SER A 1 448 ? -67.559 -36.604 4.177 1.00 64.62 448 SER A CA 1
ATOM 3236 C C . SER A 1 448 ? -68.952 -37.148 4.525 1.00 64.62 448 SER A C 1
ATOM 3238 O O . SER A 1 448 ? -69.470 -37.992 3.796 1.00 64.62 448 SER A O 1
ATOM 3240 N N . SER A 1 449 ? -69.588 -36.670 5.604 1.00 62.88 449 SER A N 1
ATOM 3241 C CA . SER A 1 449 ? -70.908 -37.145 6.046 1.00 62.88 449 SER A CA 1
ATOM 3242 C C . SER A 1 449 ? -72.000 -36.076 5.933 1.00 62.88 449 SER A C 1
ATOM 3244 O O . SER A 1 449 ? -71.855 -34.917 6.338 1.00 62.88 449 SER A O 1
ATOM 3246 N N . THR A 1 450 ? -73.165 -36.481 5.431 1.00 67.06 450 THR A N 1
ATOM 3247 C CA . THR A 1 450 ? -74.432 -35.740 5.557 1.00 67.06 450 THR A CA 1
ATOM 3248 C C . THR A 1 450 ? -75.059 -35.869 6.948 1.00 67.06 450 THR A C 1
ATOM 3250 O O . THR A 1 450 ? -75.942 -35.089 7.291 1.00 67.06 450 THR A O 1
ATOM 3253 N N . VAL A 1 451 ? -74.575 -36.802 7.770 1.00 68.12 451 VAL A N 1
ATOM 3254 C CA . VAL A 1 451 ? -75.093 -37.127 9.102 1.00 68.12 451 VAL A CA 1
ATOM 3255 C C . VAL A 1 451 ? -74.288 -36.403 10.185 1.00 68.12 451 VAL A C 1
ATOM 3257 O O . VAL A 1 451 ? -73.056 -36.472 10.195 1.00 68.12 451 VAL A O 1
ATOM 3260 N N . MET A 1 452 ? -74.980 -35.729 11.113 1.00 66.31 452 MET A N 1
ATOM 3261 C CA . MET A 1 452 ? -74.366 -35.175 12.326 1.00 66.31 452 MET A CA 1
ATOM 3262 C C . MET A 1 452 ? -73.979 -36.300 13.288 1.00 66.31 452 MET A C 1
ATOM 3264 O O . MET A 1 452 ? -74.774 -37.199 13.560 1.00 66.31 452 MET A O 1
ATOM 3268 N N . GLN A 1 453 ? -72.777 -36.218 13.843 1.00 70.56 453 GLN A N 1
ATOM 3269 C CA . GLN A 1 453 ? -72.315 -37.074 14.932 1.00 70.56 453 GLN A CA 1
ATOM 3270 C C . GLN A 1 453 ? -72.226 -36.254 16.211 1.00 70.56 453 GLN A C 1
ATOM 3272 O O . GLN A 1 453 ? -72.278 -35.027 16.169 1.00 70.56 453 GLN A O 1
ATOM 3277 N N . GLY A 1 454 ? -72.122 -36.913 17.358 1.00 76.81 454 GLY A N 1
ATOM 3278 C CA . GLY A 1 454 ? -71.866 -36.244 18.623 1.00 76.81 454 GLY A CA 1
ATOM 3279 C C . GLY A 1 454 ? -70.771 -36.937 19.405 1.00 76.81 454 GLY A C 1
ATOM 3280 O O . GLY A 1 454 ? -70.585 -38.145 19.297 1.00 76.81 454 GLY A O 1
ATOM 3281 N N . ILE A 1 455 ? -70.054 -36.178 20.223 1.00 79.25 455 ILE A N 1
ATOM 3282 C CA . ILE A 1 455 ? -69.314 -36.755 21.341 1.00 79.25 455 ILE A CA 1
ATOM 3283 C C . ILE A 1 455 ? -70.150 -36.568 22.571 1.00 79.25 455 ILE A C 1
ATOM 3285 O O . ILE A 1 455 ? -70.703 -35.492 22.806 1.00 79.25 455 ILE A O 1
ATOM 3289 N N . MET A 1 456 ? -70.233 -37.643 23.335 1.00 82.56 456 MET A N 1
ATOM 3290 C CA . MET A 1 456 ? -70.927 -37.674 24.599 1.00 82.56 456 MET A CA 1
ATOM 3291 C C . MET A 1 456 ? -69.940 -38.033 25.701 1.00 82.56 456 MET A C 1
ATOM 3293 O O . MET A 1 456 ? -69.164 -38.971 25.542 1.00 82.56 456 MET A O 1
ATOM 3297 N N . ILE A 1 457 ? -70.005 -37.323 26.825 1.00 78.56 457 ILE A N 1
ATOM 3298 C CA . ILE A 1 457 ? -69.422 -37.801 28.082 1.00 78.56 457 ILE A CA 1
ATOM 3299 C C . ILE A 1 457 ? -70.561 -38.377 28.923 1.00 78.56 457 ILE A C 1
ATOM 3301 O O . ILE A 1 457 ? -71.465 -37.641 29.335 1.00 78.56 457 ILE A O 1
ATOM 3305 N N . ALA A 1 458 ? -70.540 -39.693 29.136 1.00 73.88 458 ALA A N 1
ATOM 3306 C CA . ALA A 1 458 ? -71.570 -40.404 29.884 1.00 73.88 458 ALA A CA 1
ATOM 3307 C C . ALA A 1 458 ? -71.503 -40.073 31.384 1.00 73.88 458 ALA A C 1
ATOM 3309 O O . ALA A 1 458 ? -70.432 -40.006 31.988 1.00 73.88 458 ALA A O 1
ATOM 3310 N N . SER A 1 459 ? -72.670 -39.862 31.990 1.00 65.81 459 SER A N 1
ATOM 3311 C CA . SER A 1 459 ? -72.820 -39.248 33.312 1.00 65.81 459 SER A CA 1
ATOM 3312 C C . SER A 1 459 ? -72.309 -40.052 34.506 1.00 65.81 459 SER A C 1
ATOM 3314 O O . SER A 1 459 ? -71.890 -39.456 35.491 1.00 65.81 459 SER A O 1
ATOM 3316 N N . SER A 1 460 ? -72.394 -41.381 34.465 1.00 76.19 460 SER A N 1
ATOM 3317 C CA . SER A 1 460 ? -72.065 -42.243 35.612 1.00 76.19 460 SER A CA 1
ATOM 3318 C C . SER A 1 460 ? -70.642 -42.795 35.565 1.00 76.19 460 SER A C 1
ATOM 3320 O O . SER A 1 460 ? -70.084 -43.136 36.603 1.00 76.19 460 SER A O 1
ATOM 3322 N N . THR A 1 461 ? -70.057 -42.883 34.371 1.00 81.69 461 THR A N 1
ATOM 3323 C CA . THR A 1 461 ? -68.753 -43.517 34.125 1.00 81.69 461 THR A CA 1
ATOM 3324 C C . THR A 1 461 ? -67.685 -42.526 33.665 1.00 81.69 461 THR A C 1
ATOM 3326 O O . THR A 1 461 ? -66.506 -42.866 33.657 1.00 81.69 461 THR A O 1
ATOM 3329 N N . PHE A 1 462 ? -68.075 -41.295 33.307 1.00 88.62 462 PHE A N 1
ATOM 3330 C CA . PHE A 1 462 ? -67.213 -40.296 32.663 1.00 88.62 462 PHE A CA 1
ATOM 3331 C C . PHE A 1 462 ? -66.560 -40.808 31.373 1.00 88.62 462 PHE A C 1
ATOM 3333 O O . PHE A 1 462 ? -65.505 -40.326 30.964 1.00 88.62 462 PHE A O 1
ATOM 3340 N N . GLU A 1 463 ? -67.185 -41.788 30.724 1.00 90.81 463 GLU A N 1
ATOM 3341 C CA . GLU A 1 463 ? -66.721 -42.331 29.455 1.00 90.81 463 GLU A CA 1
ATOM 3342 C C . GLU A 1 463 ? -66.955 -41.330 28.332 1.00 90.81 463 GLU A C 1
ATOM 3344 O O . GLU A 1 463 ? -68.069 -40.842 28.130 1.00 90.81 463 GLU A O 1
ATOM 3349 N N . ILE A 1 464 ? -65.902 -41.059 27.571 1.00 89.88 464 ILE A N 1
ATOM 3350 C CA . ILE A 1 464 ? -65.965 -40.304 26.330 1.00 89.88 464 ILE A CA 1
ATOM 3351 C C . ILE A 1 464 ? -66.346 -41.289 25.232 1.00 89.88 464 ILE A C 1
ATOM 3353 O O . ILE A 1 464 ? -65.646 -42.276 24.992 1.00 89.88 464 ILE A O 1
ATOM 3357 N N . SER A 1 465 ? -67.473 -41.026 24.585 1.00 89.06 465 SER A N 1
ATOM 3358 C CA . SER A 1 465 ? -68.059 -41.914 23.591 1.00 89.06 465 SER A CA 1
ATOM 3359 C C . SER A 1 465 ? -68.359 -41.184 22.293 1.00 89.06 465 SER A C 1
ATOM 3361 O O . SER A 1 465 ? -68.799 -40.030 22.299 1.00 89.06 465 SER A O 1
ATOM 3363 N N . LEU A 1 466 ? -68.179 -41.887 21.177 1.00 86.56 466 LEU A N 1
ATOM 3364 C CA . LEU A 1 466 ? -68.755 -41.493 19.897 1.00 86.56 466 LEU A CA 1
ATOM 3365 C C . LEU A 1 466 ? -70.238 -41.855 19.914 1.00 86.56 466 LEU A C 1
ATOM 3367 O O . LEU A 1 466 ? -70.588 -43.018 20.101 1.00 86.56 466 LEU A O 1
ATOM 3371 N N . TYR A 1 467 ? -71.099 -40.855 19.753 1.00 86.00 467 TYR A N 1
ATOM 3372 C CA . TYR A 1 467 ? -72.550 -40.992 19.755 1.00 86.00 467 TYR A CA 1
ATOM 3373 C C . TYR A 1 467 ? -73.103 -40.751 18.349 1.00 86.00 467 TYR A C 1
ATOM 3375 O O . TYR A 1 467 ? -72.894 -39.688 17.753 1.00 86.00 467 TYR A O 1
ATOM 3383 N N . ALA A 1 468 ? -73.838 -41.730 17.825 1.00 81.88 468 ALA A N 1
ATOM 3384 C CA . ALA A 1 468 ? -74.423 -41.657 16.494 1.00 81.88 468 ALA A CA 1
ATOM 3385 C C . ALA A 1 468 ? -75.897 -41.220 16.575 1.00 81.88 468 ALA A C 1
ATOM 3387 O O . ALA A 1 468 ? -76.741 -41.918 17.138 1.00 81.88 468 ALA A O 1
ATOM 3388 N N . PHE A 1 469 ? -76.235 -40.058 16.001 1.00 79.62 469 PHE A N 1
ATOM 3389 C CA . PHE A 1 469 ? -77.633 -39.601 15.919 1.00 79.62 469 PHE A CA 1
ATOM 3390 C C . PHE A 1 469 ? -78.448 -40.381 14.874 1.00 79.62 469 PHE A C 1
ATOM 3392 O O . PHE A 1 469 ? -79.670 -40.448 14.976 1.00 79.62 469 PHE A O 1
ATOM 3399 N N . GLN A 1 470 ? -77.781 -40.976 13.883 1.00 79.25 470 GLN A N 1
ATOM 3400 C CA . GLN A 1 470 ? -78.345 -41.880 12.875 1.00 79.25 470 GLN A CA 1
ATOM 3401 C C . GLN A 1 470 ? -77.340 -43.009 12.602 1.00 79.25 470 GLN A C 1
ATOM 3403 O O . GLN A 1 470 ? -76.203 -42.918 13.059 1.00 79.25 470 GLN A O 1
ATOM 3408 N N . ASN A 1 471 ? -77.741 -44.053 11.867 1.00 75.56 471 ASN A N 1
ATOM 3409 C CA . ASN A 1 471 ? -76.861 -45.182 11.550 1.00 75.56 471 ASN A CA 1
ATOM 3410 C C . ASN A 1 471 ? -75.576 -44.681 10.883 1.00 75.56 471 ASN A C 1
ATOM 3412 O O . ASN A 1 471 ? -75.626 -44.010 9.851 1.00 75.56 471 ASN A O 1
ATOM 3416 N N . TYR A 1 472 ? -74.438 -44.998 11.495 1.00 67.69 472 TYR A N 1
ATOM 3417 C CA . TYR A 1 472 ? -73.132 -44.554 11.042 1.00 67.69 472 TYR A CA 1
ATOM 3418 C C . TYR A 1 472 ? -72.314 -45.744 10.544 1.00 67.69 472 TYR A C 1
ATOM 3420 O O . TYR A 1 472 ? -71.923 -46.596 11.341 1.00 67.69 472 TYR A O 1
ATOM 3428 N N . THR A 1 473 ? -72.062 -45.782 9.231 1.00 66.88 473 THR A N 1
ATOM 3429 C CA . THR A 1 473 ? -71.242 -46.818 8.590 1.00 66.88 473 THR A CA 1
ATOM 3430 C C . THR A 1 473 ? -69.780 -46.376 8.494 1.00 66.88 473 THR A C 1
ATOM 3432 O O . THR A 1 473 ? -69.472 -45.304 7.959 1.00 66.88 473 THR A O 1
ATOM 3435 N N . VAL A 1 474 ? -68.876 -47.203 9.016 1.00 57.31 474 VAL A N 1
ATOM 3436 C CA . VAL A 1 474 ? -67.443 -46.923 9.179 1.00 57.31 474 VAL A CA 1
ATOM 3437 C C . VAL A 1 474 ? -66.701 -47.104 7.859 1.00 57.31 474 VAL A C 1
ATOM 3439 O O . VAL A 1 474 ? -66.184 -48.166 7.546 1.00 57.31 474 VAL A O 1
ATOM 3442 N N . ASN A 1 475 ? -66.639 -46.039 7.064 1.00 59.44 475 ASN A N 1
ATOM 3443 C CA . ASN A 1 475 ? -65.647 -45.903 5.985 1.00 59.44 475 ASN A CA 1
ATOM 3444 C C . ASN A 1 475 ? -65.126 -44.468 5.838 1.00 59.44 475 ASN A C 1
ATOM 3446 O O . ASN A 1 475 ? -64.468 -44.122 4.860 1.00 59.44 475 ASN A O 1
ATOM 3450 N N . GLN A 1 476 ? -65.422 -43.615 6.816 1.00 63.31 476 GLN A N 1
ATOM 3451 C CA . GLN A 1 476 ? -64.939 -42.244 6.853 1.00 63.31 476 GLN A CA 1
ATOM 3452 C C . GLN A 1 476 ? -63.761 -42.207 7.822 1.00 63.31 476 GLN A C 1
ATOM 3454 O O . GLN A 1 476 ? -63.860 -42.746 8.922 1.00 63.31 476 GLN A O 1
ATOM 3459 N N . GLY A 1 477 ? -62.631 -41.652 7.381 1.00 71.25 477 GLY A N 1
ATOM 3460 C CA . GLY A 1 477 ? -61.380 -41.631 8.140 1.00 71.25 477 GLY A CA 1
ATOM 3461 C C . GLY A 1 477 ? -61.472 -40.965 9.528 1.00 71.25 477 GLY A C 1
ATOM 3462 O O . GLY A 1 477 ? -62.550 -40.569 9.981 1.00 71.25 477 GLY A O 1
ATOM 3463 N N . PRO A 1 478 ? -60.330 -40.819 10.224 1.00 79.31 478 PRO A N 1
ATOM 3464 C CA . PRO A 1 478 ? -60.272 -40.263 11.574 1.00 79.31 478 PRO A CA 1
ATOM 3465 C C . PRO A 1 478 ? -61.030 -38.938 11.675 1.00 79.31 478 PRO A C 1
ATOM 3467 O O . PRO A 1 478 ? -60.810 -38.024 10.879 1.00 79.31 478 PRO A O 1
ATOM 3470 N N . THR A 1 479 ? -61.931 -38.834 12.651 1.00 77.19 479 THR A N 1
ATOM 3471 C CA . THR A 1 479 ? -62.821 -37.678 12.755 1.00 77.19 479 THR A CA 1
ATOM 3472 C C . THR A 1 479 ? -62.352 -36.713 13.835 1.00 77.19 479 THR A C 1
ATOM 3474 O O . THR A 1 479 ? -62.439 -37.060 15.012 1.00 77.19 479 THR A O 1
ATOM 3477 N N . PRO A 1 480 ? -61.874 -35.506 13.482 1.00 87.44 480 PRO A N 1
ATOM 3478 C CA . PRO A 1 480 ? -61.424 -34.550 14.475 1.00 87.44 480 PRO A CA 1
ATOM 3479 C C . PRO A 1 480 ? -62.591 -34.021 15.304 1.00 87.44 480 PRO A C 1
ATOM 3481 O O . PRO A 1 480 ? -63.652 -33.685 14.776 1.00 87.44 480 PRO A O 1
ATOM 3484 N N . PHE A 1 481 ? -62.360 -33.877 16.600 1.00 87.75 481 PHE A N 1
ATOM 3485 C CA . PHE A 1 481 ? -63.281 -33.238 17.519 1.00 87.75 481 PHE A CA 1
ATOM 3486 C C . PHE A 1 481 ? -62.560 -32.320 18.496 1.00 87.75 481 PHE A C 1
ATOM 3488 O O . PHE A 1 481 ? -61.370 -32.479 18.762 1.00 87.75 481 PHE A O 1
ATOM 3495 N N . SER A 1 482 ? -63.316 -31.389 19.075 1.00 91.38 482 SER A N 1
ATOM 3496 C CA . SER A 1 482 ? -62.895 -30.601 20.228 1.00 91.38 482 SER A CA 1
ATOM 3497 C C . SER A 1 482 ? -64.103 -30.332 21.116 1.00 91.38 482 SER A C 1
ATOM 3499 O O . SER A 1 482 ? -65.134 -29.897 20.612 1.00 91.38 482 SER A O 1
ATOM 3501 N N . LEU A 1 483 ? -63.983 -30.613 22.407 1.00 91.50 483 LEU A N 1
ATOM 3502 C CA . LEU A 1 483 ? -65.005 -30.442 23.427 1.00 91.50 483 LEU A CA 1
ATOM 3503 C C . LEU A 1 483 ? -64.433 -29.629 24.582 1.00 91.50 483 LEU A C 1
ATOM 3505 O O . LEU A 1 483 ? -63.434 -30.028 25.175 1.00 91.50 483 LEU A O 1
ATOM 3509 N N . THR A 1 484 ? -65.083 -28.518 24.926 1.00 93.81 484 THR A N 1
ATOM 3510 C CA . THR A 1 484 ? -64.663 -27.644 26.029 1.00 93.81 484 THR A CA 1
ATOM 3511 C C . THR A 1 484 ? -65.762 -27.522 27.074 1.00 93.81 484 THR A C 1
ATOM 3513 O O . THR A 1 484 ? -66.923 -27.291 26.745 1.00 93.81 484 THR A O 1
ATOM 3516 N N . PHE A 1 485 ? -65.393 -27.661 28.346 1.00 94.12 485 PHE A N 1
ATOM 3517 C CA . PHE A 1 485 ? -66.314 -27.573 29.475 1.00 94.12 485 PHE A CA 1
ATOM 3518 C C . PHE A 1 485 ? -65.620 -27.104 30.753 1.00 94.12 485 PHE A C 1
ATOM 3520 O O . PHE A 1 485 ? -64.400 -26.978 30.807 1.00 94.12 485 PHE A O 1
ATOM 3527 N N . GLN A 1 486 ? -66.405 -26.837 31.796 1.00 95.44 486 GLN A N 1
ATOM 3528 C CA . GLN A 1 486 ? -65.888 -26.461 33.110 1.00 95.44 486 GLN A CA 1
ATOM 3529 C C . GLN A 1 486 ? -65.835 -27.671 34.056 1.00 95.44 486 GLN A C 1
ATOM 3531 O O . GLN A 1 486 ? -66.698 -28.550 34.000 1.00 95.44 486 GLN A O 1
ATOM 3536 N N . THR A 1 487 ? -64.837 -27.696 34.939 1.00 94.31 487 THR A N 1
ATOM 3537 C CA . THR A 1 487 ? -64.665 -28.707 35.990 1.00 94.31 487 THR A CA 1
ATOM 3538 C C . THR A 1 487 ? -64.575 -28.057 37.369 1.00 94.31 487 THR A C 1
ATOM 3540 O O . THR A 1 487 ? -63.944 -27.011 37.537 1.00 94.31 487 THR A O 1
ATOM 3543 N N . VAL A 1 488 ? -65.183 -28.705 38.363 1.00 94.25 488 VAL A N 1
ATOM 3544 C CA . VAL A 1 488 ? -65.014 -28.401 39.795 1.00 94.25 488 VAL A CA 1
ATOM 3545 C C . VAL A 1 488 ? -64.133 -29.428 40.506 1.00 94.25 488 VAL A C 1
ATOM 3547 O O . VAL A 1 488 ? -63.920 -29.311 41.712 1.00 94.25 488 VAL A O 1
ATOM 3550 N N . ASP A 1 489 ? -63.598 -30.418 39.782 1.00 94.19 489 ASP A N 1
ATOM 3551 C CA . ASP A 1 489 ? -62.676 -31.384 40.369 1.00 94.19 489 ASP A CA 1
ATOM 3552 C C . ASP A 1 489 ? -61.462 -30.652 40.956 1.00 94.19 489 ASP A C 1
ATOM 3554 O O . ASP A 1 489 ? -60.956 -29.666 40.393 1.00 94.19 489 ASP A O 1
ATOM 3558 N N . THR A 1 490 ? -60.927 -31.186 42.054 1.00 94.19 490 THR A N 1
ATOM 3559 C CA . THR A 1 490 ? -59.614 -30.781 42.562 1.00 94.19 490 THR A CA 1
ATOM 3560 C C . THR A 1 490 ? -58.560 -30.894 41.456 1.00 94.19 490 THR A C 1
ATOM 3562 O O . THR A 1 490 ? -58.715 -31.656 40.498 1.00 94.19 490 THR A O 1
ATOM 3565 N N . TRP A 1 491 ? -57.500 -30.079 41.521 1.00 94.44 491 TRP A N 1
ATOM 3566 C CA . TRP A 1 491 ? -56.430 -30.165 40.522 1.00 94.44 491 TRP A CA 1
ATOM 3567 C C . TRP A 1 491 ? -55.858 -31.595 40.492 1.00 94.44 491 TRP A C 1
ATOM 3569 O O . TRP A 1 491 ? -55.666 -32.160 41.572 1.00 94.44 491 TRP A O 1
ATOM 3579 N N . PRO A 1 492 ? -55.574 -32.182 39.312 1.00 92.69 492 PRO A N 1
ATOM 3580 C CA . PRO A 1 492 ? -55.067 -33.548 39.223 1.00 92.69 492 PRO A CA 1
ATOM 3581 C C . PRO A 1 492 ? -53.851 -33.805 40.131 1.00 92.69 492 PRO A C 1
ATOM 3583 O O . PRO A 1 492 ? -52.939 -32.975 40.215 1.00 92.69 492 PRO A O 1
ATOM 3586 N N . ALA A 1 493 ? -53.825 -34.967 40.787 1.00 86.38 493 ALA A N 1
ATOM 3587 C CA . ALA A 1 493 ? -52.651 -35.451 41.513 1.00 86.38 493 ALA A CA 1
ATOM 3588 C C . ALA A 1 493 ? -51.594 -36.021 40.544 1.00 86.38 493 ALA A C 1
ATOM 3590 O O . ALA A 1 493 ? -51.890 -36.303 39.385 1.00 86.38 493 ALA A O 1
ATOM 3591 N N . SER A 1 494 ? -50.348 -36.160 41.008 1.00 83.44 494 SER A N 1
ATOM 3592 C CA . SER A 1 494 ? -49.245 -36.727 40.214 1.00 83.44 494 SER A CA 1
ATOM 3593 C C . SER A 1 494 ? -49.316 -38.260 40.191 1.00 83.44 494 SER A C 1
ATOM 3595 O O . SER A 1 494 ? -49.598 -38.832 41.247 1.00 83.44 494 SER A O 1
ATOM 3597 N N . PRO A 1 495 ? -49.011 -38.936 39.062 1.00 87.69 495 PRO A N 1
ATOM 3598 C CA . PRO A 1 495 ? -48.660 -38.378 37.750 1.00 87.69 495 PRO A CA 1
ATOM 3599 C C . PRO A 1 495 ? -49.889 -37.926 36.943 1.00 87.69 495 PRO A C 1
ATOM 3601 O O . PRO A 1 495 ? -50.981 -38.472 37.089 1.00 87.69 495 PRO A O 1
ATOM 3604 N N . LEU A 1 496 ? -49.703 -36.945 36.048 1.00 90.50 496 LEU A N 1
ATOM 3605 C CA . LEU A 1 496 ? -50.750 -36.580 35.088 1.00 90.50 496 LEU A CA 1
ATOM 3606 C C . LEU A 1 496 ? -51.033 -37.744 34.128 1.00 90.50 496 LEU A C 1
ATOM 3608 O O . LEU A 1 496 ? -50.094 -38.424 33.713 1.00 90.50 496 LEU A O 1
ATOM 3612 N N . PRO A 1 497 ? -52.302 -37.960 33.748 1.00 90.75 497 PRO A N 1
ATOM 3613 C CA . PRO A 1 497 ? -52.670 -39.055 32.864 1.00 90.75 497 PRO A CA 1
ATOM 3614 C C . PRO A 1 497 ? -52.205 -38.762 31.430 1.00 90.75 497 PRO A C 1
ATOM 3616 O O . PRO A 1 497 ? -52.164 -37.599 31.029 1.00 90.75 497 PRO A O 1
ATOM 3619 N N . GLY A 1 498 ? -51.879 -39.806 30.665 1.00 90.19 498 GLY A N 1
ATOM 3620 C CA . GLY A 1 498 ? -51.421 -39.699 29.275 1.00 90.19 498 GLY A CA 1
ATOM 3621 C C . GLY A 1 498 ? -50.003 -39.131 29.099 1.00 90.19 498 GLY A C 1
ATOM 3622 O O . GLY A 1 498 ? -49.364 -38.638 30.032 1.00 90.19 498 GLY A O 1
ATOM 3623 N N . ALA A 1 499 ? -49.497 -39.184 27.867 1.00 91.44 499 ALA A N 1
ATOM 3624 C CA . ALA A 1 499 ? -48.207 -38.609 27.490 1.00 91.44 499 ALA A CA 1
ATOM 3625 C C . ALA A 1 499 ? -48.311 -37.085 27.298 1.00 91.44 499 ALA A C 1
ATOM 3627 O O . ALA A 1 499 ? -49.334 -36.566 26.857 1.00 91.44 499 ALA A O 1
ATOM 3628 N N . ALA A 1 500 ? -47.254 -36.332 27.613 1.00 90.94 500 ALA A N 1
ATOM 3629 C CA . ALA A 1 500 ? -47.226 -34.895 27.330 1.00 90.94 500 ALA A CA 1
ATOM 3630 C C . ALA A 1 500 ? -47.185 -34.643 25.811 1.00 90.94 500 ALA A C 1
ATOM 3632 O O . ALA A 1 500 ? -46.285 -35.137 25.135 1.00 90.94 500 ALA A O 1
ATOM 3633 N N . LEU A 1 501 ? -48.120 -33.846 25.286 1.00 92.06 501 LEU A N 1
ATOM 3634 C CA . LEU A 1 501 ? -48.116 -33.403 23.892 1.00 92.06 501 LEU A CA 1
ATOM 3635 C C . LEU A 1 501 ? -47.571 -31.973 23.808 1.00 92.06 501 LEU A C 1
ATOM 3637 O O . LEU A 1 501 ? -48.270 -31.004 24.115 1.00 92.06 501 LEU A O 1
ATOM 3641 N N . GLY A 1 502 ? -46.313 -31.860 23.383 1.00 88.50 502 GLY A N 1
ATOM 3642 C CA . GLY A 1 502 ? -45.597 -30.590 23.295 1.00 88.50 502 GLY A CA 1
ATOM 3643 C C . GLY A 1 502 ? -45.197 -30.016 24.658 1.00 88.50 502 GLY A C 1
ATOM 3644 O O . GLY A 1 502 ? -45.173 -30.708 25.676 1.00 88.50 502 GLY A O 1
ATOM 3645 N N . VAL A 1 503 ? -44.858 -28.726 24.665 1.00 85.88 503 VAL A N 1
ATOM 3646 C CA . VAL A 1 503 ? -44.533 -27.967 25.880 1.00 85.88 503 VAL A CA 1
ATOM 3647 C C . VAL A 1 503 ? -45.734 -27.138 26.325 1.00 85.88 503 VAL A C 1
ATOM 3649 O O . VAL A 1 503 ? -46.532 -26.686 25.505 1.00 85.88 503 VAL A O 1
ATOM 3652 N N . ILE A 1 504 ? -45.867 -26.914 27.633 1.00 83.25 504 ILE A N 1
ATOM 3653 C CA . ILE A 1 504 ? -46.863 -25.977 28.166 1.00 83.25 504 ILE A CA 1
ATOM 3654 C C . ILE A 1 504 ? -46.479 -24.573 27.681 1.00 83.25 504 ILE A C 1
ATOM 3656 O O . ILE A 1 504 ? -45.354 -24.151 27.979 1.00 83.25 504 ILE A O 1
ATOM 3660 N N . PRO A 1 505 ? -47.358 -23.851 26.957 1.00 72.12 505 PRO A N 1
ATOM 3661 C CA . PRO A 1 505 ? -47.048 -22.513 26.470 1.00 72.12 505 PRO A CA 1
ATOM 3662 C C . PRO A 1 505 ? -46.535 -21.608 27.598 1.00 72.12 505 PRO A C 1
ATOM 3664 O O . PRO A 1 505 ? -47.081 -21.588 28.704 1.00 72.12 505 PRO A O 1
ATOM 3667 N N . VAL A 1 506 ? -45.440 -20.897 27.334 1.00 72.50 506 VAL A N 1
ATOM 3668 C CA . VAL A 1 506 ? -45.035 -19.732 28.126 1.00 72.50 506 VAL A CA 1
ATOM 3669 C C . VAL A 1 506 ? -45.868 -18.566 27.597 1.00 72.50 506 VAL A C 1
ATOM 3671 O O . VAL A 1 506 ? -45.754 -18.235 26.421 1.00 72.50 506 VAL A O 1
ATOM 3674 N N . ASN A 1 507 ? -46.798 -18.062 28.410 1.00 56.66 507 ASN A N 1
ATOM 3675 C CA . ASN A 1 507 ? -47.493 -16.810 28.099 1.00 56.66 507 ASN A CA 1
ATOM 3676 C C . ASN A 1 507 ? -46.564 -15.628 28.345 1.00 56.66 507 ASN A C 1
ATOM 3678 O O . ASN A 1 507 ? -45.763 -15.729 29.306 1.00 56.66 507 ASN A O 1
#

Radius of gyration: 105.12 Å; chains: 1; bounding box: 189×104×234 Å

Foldseek 3Di:
DAWEKDFDFDDDPVRDGAGAFKWKWKFKAALVGGDWDDDDPDIRTTDGDTDTDDSPRGIDTDDDDFDPQRIWIWIWIGGPPDPDTDTFTFGHHPDPYHDYPVNTAGADHNRRDGDPVVVVVVVVVVVVVVVVVVVVVVVVVVVVVVVVVVVVVVVVVVVVVVVVVVVVVVVVVVVVVVVVVVVVVVVVVVVVVVVVVVVVVVVVVVVVVVVVVVVVVVVVVVVVVVVVVVVVVVVVVVVVVVVVVVVVVVVVVVVVVVVVVVVVVQAPEAECDPDLAAPLPVADFYKYWDPFQCSQPVVSVHLHHRFTFMWGWDDDPDFKIKIWTQGPVNQFIWIWMDGSVDIDRTDTDGDWDWDPQQHTWIWTQDVVVRDTHTPWGKNAWFKDAQVQWPDNKHWMKIWMDTPQKIKIKIFIQGPFKAAAQGKDFTHAQDFQRAAPDAWDWDWDDAPPDPFIWIWTQHGPGSTTITHGNHTGGRPGGGGIDMDMHGDPGDHDDPPHPHDHDDHDDDD

Secondary structure (DSSP, 8-state):
--EEEE--EEE-TTS-EEE--EEEEEEEEETTEE-EEEETTEEEE---EEE---TT---EEEE-PPP-SS-EEEEEEEETTSS-EEEEEEPPP--SS-EEGGGSPBB-TTT-PBPHHHHHHHHHHHHHHHHHHHHHHHHHHHHHHHHHHHHHHHHHHHHHHHHHHHHHHHHHHHHHHHHHHHHHHHHHHHHHHHHHHHHHHHHHHHHHHHHHHHHHHHHHHHHHHHHHHHHHHHHHHHHHHHHHHHHHHHHHHHHHHHHHHHHHHHS--EE--SS---GGG--SSEEEEE--GGG--TTTT-SSTT--EEEEEEE-SSS-EEEEEEETT-SEEEEEEE-SS-BPPPEEEE-EEEE-BTBEEEEEEETTTTEEEEEEEE--EEEE-GGG-STT-BS-EEEEEETTEEEEEE--B-SS-B-TT-EEEEEEPPTTS--SSSSEEEEE--TT-SS-EEEEE-TTT-EEEEEESS-B-S-S----EEEEEE--SPPPPSSPSSEEESPPP--

Sequence (507 aa):
MPLIKVTAKALDLATSAVPIQATVKVQAWDSNGPLADVRGDKVVFGVLITVEPEPEAVEIFVPLAPTDGSFCYRWEVSIWSRTYKLVRFTSVPDVDHDVPFSALPRVDEKTFQPTPDVLAAWETVRTETNLARDTSITAAGEAEGHARDAADFAGAAAGSAGSAASSAGDAAGSASSAAGSAGDAAGFAAAASESAGQASGAAGRAGDFASAAAESERKVGLSASAAATSAGTANTKAGEAATSAGQAGQAKTAAEAARDLALAGQFAGSDLGGSNTSLDTMLTPGVFYQTRAAQATLANKYPAAGLKGVLIVTRATGAFSEQLFIGEGGFGYYIRTGTSTAWTAWAFIPTQKVDVTVGRRIFTRDDYNNRDQMIFGDTGRRQFVTADMLNGVTGSWAVRRNGYTVTIEGTPAPQTDIPAGSAVAFGVVPAGFRPTMVNMRQPFRTSSSTVMQGIMIASSTFEISLYAFQNYTVNQGPTPFSLTFQTVDTWPASPLPGAALGVIPVN